Protein AF-0000000084648647 (afdb_homodimer)

Radius of gyration: 26.82 Å; Cα contacts (8 Å, |Δi|>4): 1061; chains: 2; bounding box: 49×75×54 Å

Secondary structure (DSSP, 8-state):
-HHHHHHHHHHHHHHHTTSS-HHHHHHHHHHIIIIIHHHHHHHHHHHS-HHHH--HHHHHHHHHHHHHHHHHHHHIIIIIS---HHHHHHHHHHHH-B-IIIIIHHHHHHHHTTHHHHHHHHHHHHIIIIIHHHHHHHHHHHTT----HHHHHHHHHHHHHT-HHHHHHHHHHHHHHTTPPPPHHHHHHHHHHHHHHHHHHHHHHHHHHTT----S-HHHHHHHHHIIIIIHHHHHHHHHHHH-TT-HHHHHHHHHHHTS-B-TTHHHHHHHTT-HHHHHHHHHHHHHHHHHHHHHHHHHHHHTT-S--/-HHHHHHHHHHHHHHHTTSS-HHHHHHHHHHIIIIIHHHHHHHHHHHS-HHHH--HHHHHHHHHHHHHHHHHHHHIIIIIS---HHHHHHHHHHHH-B-IIIIIHHHHHHHHTTHHHHHHHHHHHHIIIIIHHHHHHHHHHHTT----HHHHHHHHHHHHHT-HHHHHHHHHHHHHHTTPPPPHHHHHHHHHHHHHHHHHHHHHHHHHHTT----S-HHHHHHHHHIIIIIHHHHHHHHHHHH-TT-HHHHHHHHHHHTS-B-TTHHHHHHHTT-HHHHHHHHHHHHHHHHHHHHHHHHHHHHTT-S--

InterPro domains:
  IPR004776 Membrane transport PIN-like [PF03547] (1-296)

Structure (mmCIF, N/CA/C/O backbone):
data_AF-0000000084648647-model_v1
#
loop_
_entity.id
_entity.type
_entity.pdbx_description
1 polymer Permease
#
loop_
_atom_site.group_PDB
_atom_site.id
_atom_site.type_symbol
_atom_site.label_atom_id
_atom_site.label_alt_id
_atom_site.label_comp_id
_atom_site.label_asym_id
_atom_site.label_entity_id
_atom_site.label_seq_id
_atom_site.pdbx_PDB_ins_code
_atom_site.Cartn_x
_atom_site.Cartn_y
_atom_site.Cartn_z
_atom_site.occupancy
_atom_site.B_iso_or_equiv
_atom_site.auth_seq_id
_atom_site.auth_comp_id
_atom_site.auth_asym_id
_atom_site.auth_atom_id
_atom_site.pdbx_PDB_model_num
ATOM 1 N N . MET A 1 1 ? -9.188 3.611 17.922 1 76.38 1 MET A N 1
ATOM 2 C CA . MET A 1 1 ? -7.777 3.988 17.891 1 76.38 1 MET A CA 1
ATOM 3 C C . MET A 1 1 ? -6.887 2.754 17.797 1 76.38 1 MET A C 1
ATOM 5 O O . MET A 1 1 ? -5.789 2.812 17.234 1 76.38 1 MET A O 1
ATOM 9 N N . ALA A 1 2 ? -7.469 1.726 18.172 1 82.88 2 ALA A N 1
ATOM 10 C CA . ALA A 1 2 ? -6.699 0.488 18.266 1 82.88 2 ALA A CA 1
ATOM 11 C C . ALA A 1 2 ? -6.203 0.041 16.906 1 82.88 2 ALA A C 1
ATOM 13 O O . ALA A 1 2 ? -5.027 -0.303 16.734 1 82.88 2 ALA A O 1
ATOM 14 N N . PRO A 1 3 ? -7.023 0.302 15.914 1 87.81 3 PRO A N 1
ATOM 15 C CA . PRO A 1 3 ? -6.527 -0.123 14.602 1 87.81 3 PRO A CA 1
ATOM 16 C C . PRO A 1 3 ? -5.336 0.702 14.125 1 87.81 3 PRO A C 1
ATOM 18 O O . PRO A 1 3 ? -4.441 0.175 13.453 1 87.81 3 PRO A O 1
ATOM 21 N N . ILE A 1 4 ? -5.406 1.876 14.484 1 86.81 4 ILE A N 1
ATOM 22 C CA . ILE A 1 4 ? -4.336 2.787 14.086 1 86.81 4 ILE A CA 1
ATOM 23 C C . ILE A 1 4 ? -3.027 2.367 14.75 1 86.81 4 ILE A C 1
ATOM 25 O O . ILE A 1 4 ? -1.994 2.26 14.086 1 86.81 4 ILE A O 1
ATOM 29 N N . LEU A 1 5 ? -3.123 2.113 15.992 1 88.19 5 LEU A N 1
ATOM 30 C CA . LEU A 1 5 ? -1.949 1.688 16.75 1 88.19 5 LEU A CA 1
ATOM 31 C C . LEU A 1 5 ? -1.429 0.349 16.234 1 88.19 5 LEU A C 1
ATOM 33 O O . LEU A 1 5 ? -0.217 0.129 16.188 1 88.19 5 LEU A O 1
ATOM 37 N N . LEU A 1 6 ? -2.303 -0.476 15.914 1 92.5 6 LEU A N 1
ATOM 38 C CA . LEU A 1 6 ? -1.922 -1.8 15.43 1 92.5 6 LEU A CA 1
ATOM 39 C C . LEU A 1 6 ? -1.198 -1.703 14.094 1 92.5 6 LEU A C 1
ATOM 41 O O . LEU A 1 6 ? -0.171 -2.354 13.883 1 92.5 6 LEU A O 1
ATOM 45 N N . LEU A 1 7 ? -1.709 -0.884 13.203 1 93.31 7 LEU A N 1
ATOM 46 C CA . LEU A 1 7 ? -1.093 -0.738 11.891 1 93.31 7 LEU A CA 1
ATOM 47 C C . LEU A 1 7 ? 0.275 -0.072 12 1 93.31 7 LEU A C 1
ATOM 49 O O . LEU A 1 7 ? 1.236 -0.509 11.367 1 93.31 7 LEU A O 1
ATOM 53 N N . MET A 1 8 ? 0.307 0.985 12.766 1 91.44 8 MET A N 1
ATOM 54 C CA . MET A 1 8 ? 1.593 1.637 13 1 91.44 8 MET A CA 1
ATOM 55 C C . MET A 1 8 ? 2.57 0.685 13.68 1 91.44 8 MET A C 1
ATOM 57 O O . MET A 1 8 ? 3.762 0.686 13.367 1 91.44 8 MET A O 1
ATOM 61 N N . GLY A 1 9 ? 2.07 -0.059 14.617 1 93.75 9 GLY A N 1
ATOM 62 C CA . GLY A 1 9 ? 2.891 -1.05 15.297 1 93.75 9 GLY A CA 1
ATOM 63 C C . GLY A 1 9 ? 3.467 -2.092 14.359 1 93.75 9 GLY A C 1
ATOM 64 O O . GLY A 1 9 ? 4.609 -2.521 14.523 1 93.75 9 GLY A O 1
ATOM 65 N N . LEU A 1 10 ? 2.68 -2.535 13.406 1 95.44 10 LEU A N 1
ATOM 66 C CA . LEU A 1 10 ? 3.164 -3.492 12.422 1 95.44 10 LEU A CA 1
ATOM 67 C C . LEU A 1 10 ? 4.336 -2.918 11.633 1 95.44 10 LEU A C 1
ATOM 69 O O . LEU A 1 10 ? 5.336 -3.604 11.406 1 95.44 10 LEU A O 1
ATOM 73 N N . GLY A 1 11 ? 4.141 -1.658 11.203 1 94.94 11 GLY A N 1
ATOM 74 C CA . GLY A 1 11 ? 5.242 -1.004 10.516 1 94.94 11 GLY A CA 1
ATOM 75 C C . GLY A 1 11 ? 6.492 -0.89 11.367 1 94.94 11 GLY A C 1
ATOM 76 O O . GLY A 1 11 ? 7.598 -1.182 10.898 1 94.94 11 GLY A O 1
ATOM 77 N N . TYR A 1 12 ? 6.293 -0.526 12.602 1 93.62 12 TYR A N 1
ATOM 78 C CA . TYR A 1 12 ? 7.402 -0.389 13.539 1 93.62 12 TYR A CA 1
ATOM 79 C C . TYR A 1 12 ? 8.109 -1.725 13.75 1 93.62 12 TYR A C 1
ATOM 81 O O . TYR A 1 12 ? 9.336 -1.8 13.703 1 93.62 12 TYR A O 1
ATOM 89 N N . THR A 1 13 ? 7.387 -2.754 13.977 1 95.31 13 THR A N 1
ATOM 90 C CA . THR A 1 13 ? 7.93 -4.082 14.234 1 95.31 13 THR A CA 1
ATOM 91 C C . THR A 1 13 ? 8.664 -4.617 13.008 1 95.31 13 THR A C 1
ATOM 93 O O . THR A 1 13 ? 9.711 -5.254 13.133 1 95.31 13 THR A O 1
ATOM 96 N N . ALA A 1 14 ? 8.102 -4.375 11.867 1 95.44 14 ALA A N 1
ATOM 97 C CA . ALA A 1 14 ? 8.75 -4.82 10.633 1 95.44 14 ALA A CA 1
ATOM 98 C C . ALA A 1 14 ? 10.133 -4.203 10.484 1 95.44 14 ALA A C 1
ATOM 100 O O . ALA A 1 14 ? 11.078 -4.867 10.047 1 95.44 14 ALA A O 1
ATOM 101 N N . ALA A 1 15 ? 10.188 -2.951 10.805 1 94.06 15 ALA A N 1
ATOM 102 C CA . ALA A 1 15 ? 11.484 -2.275 10.766 1 94.06 15 ALA A CA 1
ATOM 103 C C . ALA A 1 15 ? 12.398 -2.783 11.875 1 94.06 15 ALA A C 1
ATOM 105 O O . ALA A 1 15 ? 13.586 -3.025 11.648 1 94.06 15 ALA A O 1
ATOM 106 N N . HIS A 1 16 ? 11.875 -2.994 13.023 1 93.38 16 HIS A N 1
ATOM 107 C CA . HIS A 1 16 ? 12.625 -3.395 14.211 1 93.38 16 HIS A CA 1
ATOM 108 C C . HIS A 1 16 ? 13.266 -4.766 14.023 1 93.38 16 HIS A C 1
ATOM 110 O O . HIS A 1 16 ? 14.422 -4.973 14.398 1 93.38 16 HIS A O 1
ATOM 116 N N . VAL A 1 17 ? 12.594 -5.664 13.438 1 94.19 17 VAL A N 1
ATOM 117 C CA . VAL A 1 17 ? 13.102 -7.02 13.273 1 94.19 17 VAL A CA 1
ATOM 118 C C . VAL A 1 17 ? 13.836 -7.145 11.938 1 94.19 17 VAL A C 1
ATOM 120 O O . VAL A 1 17 ? 14.164 -8.25 11.5 1 94.19 17 VAL A O 1
ATOM 123 N N . ARG A 1 18 ? 13.93 -6.09 11.18 1 92.69 18 ARG A N 1
ATOM 124 C CA . ARG A 1 18 ? 14.711 -5.969 9.953 1 92.69 18 ARG A CA 1
ATOM 125 C C . ARG A 1 18 ? 14.086 -6.793 8.828 1 92.69 18 ARG A C 1
ATOM 127 O O . ARG A 1 18 ? 14.805 -7.34 7.988 1 92.69 18 ARG A O 1
ATOM 134 N N . LEU A 1 19 ? 12.867 -6.902 8.984 1 92.88 19 LEU A N 1
ATOM 135 C CA . LEU A 1 19 ? 12.133 -7.504 7.879 1 92.88 19 LEU A CA 1
ATOM 136 C C . LEU A 1 19 ? 12.078 -6.566 6.68 1 92.88 19 LEU A C 1
ATOM 138 O O . LEU A 1 19 ? 12.125 -7.016 5.531 1 92.88 19 LEU A O 1
ATOM 142 N N . ILE A 1 20 ? 11.898 -5.328 6.949 1 93.75 20 ILE A N 1
ATOM 143 C CA . ILE A 1 20 ? 11.891 -4.262 5.949 1 93.75 20 ILE A CA 1
ATOM 144 C C . ILE A 1 20 ? 12.922 -3.203 6.316 1 93.75 20 ILE A C 1
ATOM 146 O O . ILE A 1 20 ? 12.898 -2.656 7.422 1 93.75 20 ILE A O 1
ATOM 150 N N . SER A 1 21 ? 13.789 -2.926 5.375 1 94.19 21 SER A N 1
ATOM 151 C CA . SER A 1 21 ? 14.844 -1.95 5.613 1 94.19 21 SER A CA 1
ATOM 152 C C . SER A 1 21 ? 14.312 -0.523 5.523 1 94.19 21 SER A C 1
ATOM 154 O O . SER A 1 21 ? 13.18 -0.303 5.086 1 94.19 21 SER A O 1
ATOM 156 N N . ARG A 1 22 ? 15.188 0.402 5.949 1 91.56 22 ARG A N 1
ATOM 157 C CA . ARG A 1 22 ? 14.82 1.813 5.895 1 91.56 22 ARG A CA 1
ATOM 158 C C . ARG A 1 22 ? 14.555 2.256 4.461 1 91.56 22 ARG A C 1
ATOM 160 O O . ARG A 1 22 ? 13.586 2.971 4.191 1 91.56 22 ARG A O 1
ATOM 167 N N . GLU A 1 23 ? 15.391 1.833 3.615 1 92.75 23 GLU A N 1
ATOM 168 C CA . GLU A 1 23 ? 15.211 2.172 2.207 1 92.75 23 GLU A CA 1
ATOM 169 C C . GLU A 1 23 ? 13.938 1.557 1.646 1 92.75 23 GLU A C 1
ATOM 171 O O . GLU A 1 23 ? 13.219 2.193 0.869 1 92.75 23 GLU A O 1
ATOM 176 N N . GLN A 1 24 ? 13.711 0.377 2.021 1 93.75 24 GLN A N 1
ATOM 177 C CA . GLN A 1 24 ? 12.492 -0.303 1.595 1 93.75 24 GLN A CA 1
ATOM 178 C C . GLN A 1 24 ? 11.25 0.417 2.111 1 93.75 24 GLN A C 1
ATOM 180 O O . GLN A 1 24 ? 10.25 0.544 1.394 1 93.75 24 GLN A O 1
ATOM 185 N N . LEU A 1 25 ? 11.32 0.847 3.326 1 93.75 25 LEU A N 1
ATOM 186 C CA . LEU A 1 25 ? 10.211 1.605 3.898 1 93.75 25 LEU A CA 1
ATOM 187 C C . LEU A 1 25 ? 9.984 2.898 3.123 1 93.75 25 LEU A C 1
ATOM 189 O O . LEU A 1 25 ? 8.844 3.342 2.973 1 93.75 25 LEU A O 1
ATOM 193 N N . GLN A 1 26 ? 11.023 3.508 2.635 1 92.75 26 GLN A N 1
ATOM 194 C CA . GLN A 1 26 ? 10.898 4.707 1.812 1 92.75 26 GLN A CA 1
ATOM 195 C C . GLN A 1 26 ? 10.109 4.422 0.537 1 92.75 26 GLN A C 1
ATOM 197 O O . GLN A 1 26 ? 9.406 5.297 0.032 1 92.75 26 GLN A O 1
ATOM 202 N N . GLY A 1 27 ? 10.25 3.229 0.078 1 94.38 27 GLY A N 1
ATOM 203 C CA . GLY A 1 27 ? 9.477 2.838 -1.092 1 94.38 27 GLY A CA 1
ATOM 204 C C . GLY A 1 27 ? 7.98 2.852 -0.851 1 94.38 27 GLY A C 1
ATOM 205 O O . GLY A 1 27 ? 7.211 3.291 -1.708 1 94.38 27 GLY A O 1
ATOM 206 N N . ILE A 1 28 ? 7.582 2.365 0.287 1 94.69 28 ILE A N 1
ATOM 207 C CA . ILE A 1 28 ? 6.176 2.389 0.666 1 94.69 28 ILE A CA 1
ATOM 208 C C . ILE A 1 28 ? 5.691 3.834 0.769 1 94.69 28 ILE A C 1
ATOM 210 O O . ILE A 1 28 ? 4.602 4.168 0.294 1 94.69 28 ILE A O 1
ATOM 214 N N . GLY A 1 29 ? 6.512 4.66 1.312 1 93.38 29 GLY A N 1
ATOM 215 C CA . GLY A 1 29 ? 6.191 6.074 1.393 1 93.38 29 GLY A CA 1
ATOM 216 C C . GLY A 1 29 ? 6.043 6.73 0.033 1 93.38 29 GLY A C 1
ATOM 217 O O . GLY A 1 29 ? 5.152 7.555 -0.169 1 93.38 29 GLY A O 1
ATOM 218 N N . GLN A 1 30 ? 6.895 6.359 -0.872 1 93.62 30 GLN A N 1
ATOM 219 C CA . GLN A 1 30 ? 6.828 6.918 -2.217 1 93.62 30 GLN A CA 1
ATOM 220 C C . GLN A 1 30 ? 5.539 6.504 -2.924 1 93.62 30 GLN A C 1
ATOM 222 O O . GLN A 1 30 ? 4.926 7.312 -3.623 1 93.62 30 GLN A O 1
ATOM 227 N N . LEU A 1 31 ? 5.195 5.301 -2.752 1 95.19 31 LEU A N 1
ATOM 228 C CA . LEU A 1 31 ? 3.926 4.836 -3.299 1 95.19 31 LEU A CA 1
ATOM 229 C C . LEU A 1 31 ? 2.768 5.672 -2.768 1 95.19 31 LEU A C 1
ATOM 231 O O . LEU A 1 31 ? 1.888 6.078 -3.529 1 95.19 31 LEU A O 1
ATOM 235 N N . VAL A 1 32 ? 2.775 5.871 -1.47 1 94.25 32 VAL A N 1
ATOM 236 C CA . VAL A 1 32 ? 1.702 6.625 -0.826 1 94.25 32 VAL A CA 1
ATOM 237 C C . VAL A 1 32 ? 1.709 8.07 -1.324 1 94.25 32 VAL A C 1
ATOM 239 O O . VAL A 1 32 ? 0.679 8.586 -1.763 1 94.25 32 VAL A O 1
ATOM 242 N N . MET A 1 33 ? 2.857 8.664 -1.399 1 92 33 MET A N 1
ATOM 243 C CA . MET A 1 33 ? 3.002 10.094 -1.666 1 92 33 MET A CA 1
ATOM 244 C C . MET A 1 33 ? 2.705 10.406 -3.129 1 92 33 MET A C 1
ATOM 246 O O . MET A 1 33 ? 2.064 11.414 -3.434 1 92 33 MET A O 1
ATOM 250 N N . TYR A 1 34 ? 3.084 9.539 -4.008 1 94.12 34 TYR A N 1
ATOM 251 C CA . TYR A 1 34 ? 3.057 9.906 -5.418 1 94.12 34 TYR A CA 1
ATOM 252 C C . TYR A 1 34 ? 1.877 9.258 -6.129 1 94.12 34 TYR A C 1
ATOM 254 O O . TYR A 1 34 ? 1.491 9.68 -7.223 1 94.12 34 TYR A O 1
ATOM 262 N N . PHE A 1 35 ? 1.272 8.305 -5.496 1 95.75 35 PHE A N 1
ATOM 263 C CA . PHE A 1 35 ? 0.238 7.598 -6.242 1 95.75 35 PHE A CA 1
ATOM 264 C C . PHE A 1 35 ? -1.028 7.449 -5.41 1 95.75 35 PHE A C 1
ATOM 266 O O . PHE A 1 35 ? -2.104 7.891 -5.82 1 95.75 35 PHE A O 1
ATOM 273 N N . ALA A 1 36 ? -0.958 6.902 -4.191 1 95.62 36 ALA A N 1
ATOM 274 C CA . ALA A 1 36 ? -2.143 6.598 -3.393 1 95.62 36 ALA A CA 1
ATOM 275 C C . ALA A 1 36 ? -2.846 7.875 -2.945 1 95.62 36 ALA A C 1
ATOM 277 O O . ALA A 1 36 ? -4.051 8.031 -3.145 1 95.62 36 ALA A O 1
ATOM 278 N N . LEU A 1 37 ? -2.107 8.781 -2.416 1 92.5 37 LEU A N 1
ATOM 279 C CA . LEU A 1 37 ? -2.691 10.016 -1.894 1 92.5 37 LEU A CA 1
ATOM 280 C C . LEU A 1 37 ? -3.24 10.883 -3.025 1 92.5 37 LEU A C 1
ATOM 282 O O . LEU A 1 37 ? -4.352 11.398 -2.932 1 92.5 37 LEU A O 1
ATOM 286 N N . PRO A 1 38 ? -2.467 11.062 -4.094 1 93 38 PRO A N 1
ATOM 287 C CA . PRO A 1 38 ? -3.029 11.805 -5.23 1 93 38 PRO A CA 1
ATOM 288 C C . PRO A 1 38 ? -4.332 11.195 -5.742 1 93 38 PRO A C 1
ATOM 290 O O . PRO A 1 38 ? -5.285 11.922 -6.039 1 93 38 PRO A O 1
ATOM 293 N N . ALA A 1 39 ? -4.371 9.883 -5.832 1 95.38 39 ALA A N 1
ATOM 294 C CA . ALA A 1 39 ? -5.602 9.211 -6.246 1 95.38 39 ALA A CA 1
ATOM 295 C C . ALA A 1 39 ? -6.742 9.5 -5.277 1 95.38 39 ALA A C 1
ATOM 297 O O . ALA A 1 39 ? -7.879 9.727 -5.695 1 95.38 39 ALA A O 1
ATOM 298 N N . LEU A 1 40 ? -6.422 9.469 -4.055 1 92.5 40 LEU A N 1
ATOM 299 C CA . LEU A 1 40 ? -7.406 9.742 -3.014 1 92.5 40 LEU A CA 1
ATOM 300 C C . LEU A 1 40 ? -7.977 11.156 -3.158 1 92.5 40 LEU A C 1
ATOM 302 O O . LEU A 1 40 ? -9.188 11.352 -3.068 1 92.5 40 LEU A O 1
ATOM 306 N N . ILE A 1 41 ? -7.113 12.109 -3.381 1 89.81 41 ILE A N 1
ATOM 307 C CA . ILE A 1 41 ? -7.52 13.508 -3.512 1 89.81 41 ILE A CA 1
ATOM 308 C C . ILE A 1 41 ? -8.375 13.68 -4.766 1 89.81 41 ILE A C 1
ATOM 310 O O . ILE A 1 41 ? -9.438 14.312 -4.719 1 89.81 41 ILE A O 1
ATOM 314 N N . ILE A 1 42 ? -7.938 13.125 -5.859 1 92.69 42 ILE A N 1
ATOM 315 C CA . ILE A 1 42 ? -8.688 13.211 -7.105 1 92.69 42 ILE A CA 1
ATOM 316 C C . ILE A 1 42 ? -10.07 12.57 -6.926 1 92.69 42 ILE A C 1
ATOM 318 O O . ILE A 1 42 ? -11.078 13.133 -7.348 1 92.69 42 ILE A O 1
ATOM 322 N N . ARG A 1 43 ? -10.109 11.461 -6.297 1 91.94 43 ARG A N 1
ATOM 323 C CA . ARG A 1 43 ? -11.383 10.805 -6.039 1 91.94 43 ARG A CA 1
ATOM 324 C C . ARG A 1 43 ? -12.297 11.688 -5.203 1 91.94 43 ARG A C 1
ATOM 326 O O . ARG A 1 43 ? -13.484 11.836 -5.516 1 91.94 43 ARG A O 1
ATOM 333 N N . ALA A 1 44 ? -11.781 12.25 -4.18 1 86.12 44 ALA A N 1
ATOM 334 C CA . ALA A 1 44 ? -12.562 13.078 -3.264 1 86.12 44 ALA A CA 1
ATOM 335 C C . ALA A 1 44 ? -13.172 14.281 -3.986 1 86.12 44 ALA A C 1
ATOM 337 O O . ALA A 1 44 ? -14.297 14.68 -3.705 1 86.12 44 ALA A O 1
ATOM 338 N N . LEU A 1 45 ? -12.453 14.789 -4.93 1 87.19 45 LEU A N 1
ATOM 339 C CA . LEU A 1 45 ? -12.867 16.016 -5.609 1 87.19 45 LEU A CA 1
ATOM 340 C C . LEU A 1 45 ? -13.781 15.703 -6.785 1 87.19 45 LEU A C 1
ATOM 342 O O . LEU A 1 45 ? -14.531 16.578 -7.242 1 87.19 45 LEU A O 1
ATOM 346 N N . THR A 1 46 ? -13.695 14.5 -7.262 1 87.81 46 THR A N 1
ATOM 347 C CA . THR A 1 46 ? -14.492 14.172 -8.438 1 87.81 46 THR A CA 1
ATOM 348 C C . THR A 1 46 ? -15.789 13.461 -8.031 1 87.81 46 THR A C 1
ATOM 350 O O . THR A 1 46 ? -16.75 13.43 -8.797 1 87.81 46 THR A O 1
ATOM 353 N N . GLU A 1 47 ? -15.836 12.898 -6.914 1 84.31 47 GLU A N 1
ATOM 354 C CA . GLU A 1 47 ? -17.031 12.172 -6.48 1 84.31 47 GLU A CA 1
ATOM 355 C C . GLU A 1 47 ? -18.031 13.117 -5.82 1 84.31 47 GLU A C 1
ATOM 357 O O . GLU A 1 47 ? -19.203 12.766 -5.648 1 84.31 47 GLU A O 1
ATOM 362 N N . ASN A 1 48 ? -17.609 14.258 -5.426 1 77.38 48 ASN A N 1
ATOM 363 C CA . ASN A 1 48 ? -18.484 15.242 -4.789 1 77.38 48 ASN A CA 1
ATOM 364 C C . ASN A 1 48 ? -18.453 16.578 -5.535 1 77.38 48 ASN A C 1
ATOM 366 O O . ASN A 1 48 ? -17.469 16.906 -6.18 1 77.38 48 ASN A O 1
ATOM 370 N N . PRO A 1 49 ? -19.609 17.234 -5.473 1 75.44 49 PRO A N 1
ATOM 371 C CA . PRO A 1 49 ? -19.594 18.578 -6.039 1 75.44 49 PRO A CA 1
ATOM 372 C C . PRO A 1 49 ? -18.547 19.469 -5.395 1 75.44 49 PRO A C 1
ATOM 374 O O . PRO A 1 49 ? -18.297 19.375 -4.188 1 75.44 49 PRO A O 1
ATOM 377 N N . LEU A 1 50 ? -17.906 20.25 -6.262 1 77.12 50 LEU A N 1
ATOM 378 C CA . LEU A 1 50 ? -16.797 21.078 -5.828 1 77.12 50 LEU A CA 1
ATOM 379 C C . LEU A 1 50 ? -17.219 21.984 -4.672 1 77.12 50 LEU A C 1
ATOM 381 O O . LEU A 1 50 ? -16.438 22.203 -3.742 1 77.12 50 LEU A O 1
ATOM 385 N N . GLY A 1 51 ? -18.375 22.562 -4.703 1 73.81 51 GLY A N 1
ATOM 386 C CA . GLY A 1 51 ? -18.859 23.422 -3.633 1 73.81 51 GLY A CA 1
ATOM 387 C C . GLY A 1 51 ? -18.969 22.719 -2.299 1 73.81 51 GLY A C 1
ATOM 388 O O . GLY A 1 51 ? -18.844 23.328 -1.242 1 73.81 51 GLY A O 1
ATOM 389 N N . GLU A 1 52 ? -19.078 21.438 -2.42 1 74.88 52 GLU A N 1
ATOM 390 C CA . GLU A 1 52 ? -19.172 20.625 -1.21 1 74.88 52 GLU A CA 1
ATOM 391 C C . GLU A 1 52 ? -17.797 20.141 -0.758 1 74.88 52 GLU A C 1
ATOM 393 O O . GLU A 1 52 ? -17.625 19.75 0.399 1 74.88 52 GLU A O 1
ATOM 398 N N . THR A 1 53 ? -16.938 20.328 -1.669 1 78.94 53 THR A N 1
ATOM 399 C CA . THR A 1 53 ? -15.625 19.781 -1.354 1 78.94 53 THR A CA 1
ATOM 400 C C . THR A 1 53 ? -14.672 20.891 -0.914 1 78.94 53 THR A C 1
ATOM 402 O O . THR A 1 53 ? -13.867 20.703 -0.002 1 78.94 53 THR A O 1
ATOM 405 N N . ILE A 1 54 ? -14.828 22.047 -1.472 1 87.06 54 ILE A N 1
ATOM 406 C CA . ILE A 1 54 ? -14.023 23.203 -1.064 1 87.06 54 ILE A C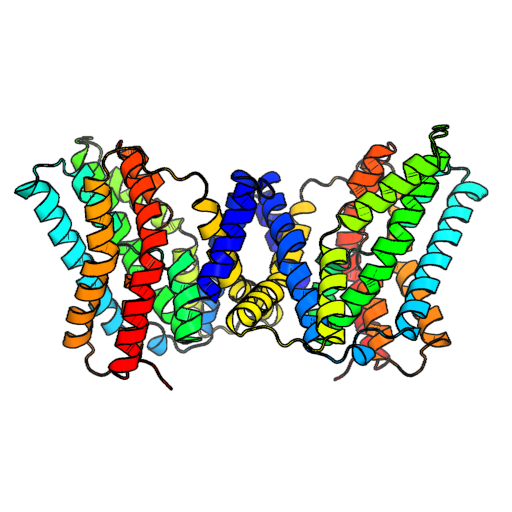A 1
ATOM 407 C C . ILE A 1 54 ? -14.914 24.266 -0.429 1 87.06 54 ILE A C 1
ATOM 409 O O . ILE A 1 54 ? -15.688 24.922 -1.123 1 87.06 54 ILE A O 1
ATOM 413 N N . ASP A 1 55 ? -14.867 24.406 0.854 1 92 55 ASP A N 1
ATOM 414 C CA . ASP A 1 55 ? -15.625 25.375 1.634 1 92 55 ASP A CA 1
ATOM 415 C C . ASP A 1 55 ? -14.734 26.547 2.059 1 92 55 ASP A C 1
ATOM 417 O O . ASP A 1 55 ? -13.852 26.391 2.898 1 92 55 ASP A O 1
ATOM 421 N N . PRO A 1 56 ? -14.992 27.719 1.498 1 92.56 56 PRO A N 1
ATOM 422 C CA . PRO A 1 56 ? -14.156 28.875 1.825 1 92.56 56 PRO A CA 1
ATOM 423 C C . PRO A 1 56 ? -14.125 29.172 3.322 1 92.56 56 PRO A C 1
ATOM 425 O O . PRO A 1 56 ? -13.117 29.672 3.834 1 92.56 56 PRO A O 1
ATOM 428 N N . TYR A 1 57 ? -15.18 28.859 3.982 1 94.69 57 TYR A N 1
ATOM 429 C CA . TYR A 1 57 ? -15.211 29.109 5.418 1 94.69 57 TYR A CA 1
ATOM 430 C C . TYR A 1 57 ? -14.32 28.125 6.16 1 94.69 57 TYR A C 1
ATOM 432 O O . TYR A 1 57 ? -13.695 28.469 7.164 1 94.69 57 TYR A O 1
ATOM 440 N N . TYR A 1 58 ? -14.289 26.953 5.688 1 95.94 58 TYR A N 1
ATOM 441 C CA . TYR A 1 58 ? -13.375 25.969 6.266 1 95.94 58 TYR A CA 1
ATOM 442 C C . TYR A 1 58 ? -11.93 26.406 6.082 1 95.94 58 TYR A C 1
ATOM 444 O O . TYR A 1 58 ? -11.141 26.375 7.027 1 95.94 58 TYR A O 1
ATOM 452 N N . LEU A 1 59 ? -11.672 26.797 4.875 1 95.44 59 LEU A N 1
ATOM 453 C CA . LEU A 1 59 ? -10.312 27.234 4.555 1 95.44 59 LEU A CA 1
ATOM 454 C C . LEU A 1 59 ? -9.914 28.438 5.41 1 95.44 59 LEU A C 1
ATOM 456 O O . LEU A 1 59 ? -8.789 28.5 5.906 1 95.44 59 LEU A O 1
ATOM 460 N N . LEU A 1 60 ? -10.805 29.281 5.555 1 96.19 60 LEU A N 1
ATOM 461 C CA . LEU A 1 60 ? -10.547 30.469 6.355 1 96.19 60 LEU A CA 1
ATOM 462 C C . LEU A 1 60 ? -10.312 30.094 7.816 1 96.19 60 LEU A C 1
ATOM 464 O O . LEU A 1 60 ? -9.367 30.594 8.438 1 96.19 60 LEU A O 1
ATOM 468 N N . ALA A 1 61 ? -11.156 29.266 8.32 1 97.25 61 ALA A N 1
ATOM 469 C CA . ALA A 1 61 ? -11.047 28.875 9.727 1 97.25 61 ALA A CA 1
ATOM 470 C C . ALA A 1 61 ? -9.75 28.125 9.984 1 97.25 61 ALA A C 1
ATOM 472 O O . ALA A 1 61 ? -9.008 28.453 10.914 1 97.25 61 ALA A O 1
ATOM 473 N N . TYR A 1 62 ? -9.5 27.172 9.195 1 97 62 TYR A N 1
ATOM 474 C CA . TYR A 1 62 ? -8.297 26.359 9.359 1 97 62 TYR A CA 1
ATOM 475 C C . TYR A 1 62 ? -7.039 27.188 9.133 1 97 62 TYR A C 1
ATOM 477 O O . TYR A 1 62 ? -6.066 27.078 9.883 1 97 62 TYR A O 1
ATOM 485 N N . GLY A 1 63 ? -7.086 27.984 8.109 1 96.94 63 GLY A N 1
ATOM 486 C CA . GLY A 1 63 ? -5.965 28.859 7.805 1 96.94 63 GLY A CA 1
ATOM 487 C C . GLY A 1 63 ? -5.672 29.859 8.906 1 96.94 63 GLY A C 1
ATOM 488 O O . GLY A 1 63 ? -4.516 30.047 9.289 1 96.94 63 GLY A O 1
ATOM 489 N N . LEU A 1 64 ? -6.672 30.438 9.344 1 96.75 64 LEU A N 1
ATOM 490 C CA . LEU A 1 64 ? -6.516 31.438 10.398 1 96.75 64 LEU A CA 1
ATOM 491 C C . LEU A 1 64 ? -5.938 30.812 11.664 1 96.75 64 LEU A C 1
ATOM 493 O O . LEU A 1 64 ? -5.043 31.375 12.289 1 96.75 64 LEU A O 1
ATOM 497 N N . ALA A 1 65 ? -6.465 29.656 12.047 1 97.19 65 ALA A N 1
ATOM 498 C CA . ALA A 1 65 ? -5.953 28.969 13.219 1 97.19 65 ALA A CA 1
ATOM 499 C C . ALA A 1 65 ? -4.465 28.656 13.07 1 97.19 65 ALA A C 1
ATOM 501 O O . ALA A 1 65 ? -3.676 28.922 13.984 1 97.19 65 ALA A O 1
ATOM 502 N N . SER A 1 66 ? -4.098 28.172 11.969 1 96.12 66 SER A N 1
ATOM 503 C CA . SER A 1 66 ? -2.723 27.75 11.727 1 96.12 66 SER A CA 1
ATOM 504 C C . SER A 1 66 ? -1.782 28.938 11.648 1 96.12 66 SER A C 1
ATOM 506 O O . SER A 1 66 ? -0.676 28.906 12.188 1 96.12 66 SER A O 1
ATOM 508 N N . ILE A 1 67 ? -2.223 29.984 10.992 1 95.88 67 ILE A N 1
ATOM 509 C CA . ILE A 1 67 ? -1.388 31.172 10.812 1 95.88 67 ILE A CA 1
ATOM 510 C C . ILE A 1 67 ? -1.225 31.891 12.148 1 95.88 67 ILE A C 1
ATOM 512 O O . ILE A 1 67 ? -0.138 32.375 12.469 1 95.88 67 ILE A O 1
ATOM 516 N N . VAL A 1 68 ? -2.279 32.031 12.82 1 96.62 68 VAL A N 1
ATOM 517 C CA . VAL A 1 68 ? -2.219 32.719 14.109 1 96.62 68 VAL A CA 1
ATOM 518 C C . VAL A 1 68 ? -1.284 31.969 15.047 1 96.62 68 VAL A C 1
ATOM 520 O O . VAL A 1 68 ? -0.422 32.562 15.695 1 96.62 68 VAL A O 1
ATOM 523 N N . LEU A 1 69 ? -1.448 30.703 15.086 1 97.12 69 LEU A N 1
ATOM 524 C CA . LEU A 1 69 ? -0.583 29.891 15.938 1 97.12 69 LEU A CA 1
ATOM 525 C C . LEU A 1 69 ? 0.866 29.969 15.469 1 97.12 69 LEU A C 1
ATOM 527 O O . LEU A 1 69 ? 1.78 30.109 16.281 1 97.12 69 LEU A O 1
ATOM 531 N N . PHE A 1 70 ? 1.042 29.828 14.195 1 97.56 70 PHE A N 1
ATOM 532 C CA . PHE A 1 70 ? 2.363 29.938 13.594 1 97.56 70 PHE A CA 1
ATOM 533 C C . PHE A 1 70 ? 3.045 31.234 14.008 1 97.56 70 PHE A C 1
ATOM 535 O O . PHE A 1 70 ? 4.191 31.219 14.461 1 97.56 70 PHE A O 1
ATOM 542 N N . THR A 1 71 ? 2.346 32.344 13.914 1 97.12 71 THR A N 1
ATOM 543 C CA . THR A 1 71 ? 2.887 33.656 14.211 1 97.12 71 THR A CA 1
ATOM 544 C C . THR A 1 71 ? 3.146 33.812 15.703 1 97.12 71 THR A C 1
ATOM 546 O O . THR A 1 71 ? 4.156 34.406 16.109 1 97.12 71 THR A O 1
ATOM 549 N N . LEU A 1 72 ? 2.256 33.312 16.5 1 97 72 LEU A N 1
ATOM 550 C CA . LEU A 1 72 ? 2.414 33.406 17.953 1 97 72 LEU A CA 1
ATOM 551 C C . LEU A 1 72 ? 3.635 32.625 18.406 1 97 72 LEU A C 1
ATOM 553 O O . LEU A 1 72 ? 4.391 33.094 19.266 1 97 72 LEU A O 1
ATOM 557 N N . VAL A 1 73 ? 3.809 31.438 17.875 1 96.69 73 VAL A N 1
ATOM 558 C CA . VAL A 1 73 ? 4.941 30.594 18.25 1 96.69 73 VAL A CA 1
ATOM 559 C C . VAL A 1 73 ? 6.242 31.25 17.766 1 96.69 73 VAL A C 1
ATOM 561 O O . VAL A 1 73 ? 7.238 31.266 18.484 1 96.69 73 VAL A O 1
ATOM 564 N N . LEU A 1 74 ? 6.223 31.75 16.594 1 96.31 74 LEU A N 1
ATOM 565 C CA . LEU A 1 74 ? 7.387 32.438 16.047 1 96.31 74 LEU A CA 1
ATOM 566 C C . LEU A 1 74 ? 7.766 33.625 16.938 1 96.31 74 LEU A C 1
ATOM 568 O O . LEU A 1 74 ? 8.938 33.812 17.266 1 96.31 74 LEU A O 1
ATOM 572 N N . TYR A 1 75 ? 6.766 34.406 17.219 1 96.12 75 TYR A N 1
ATOM 573 C CA . TYR A 1 75 ? 6.984 35.562 18.062 1 96.12 75 TYR A CA 1
ATOM 574 C C . TYR A 1 75 ? 7.527 35.188 19.422 1 96.12 75 TYR A C 1
ATOM 576 O O . TYR A 1 75 ? 8.5 35.75 19.906 1 96.12 75 TYR A O 1
ATOM 584 N N . TRP A 1 76 ? 6.926 34.188 20.031 1 95.31 76 TRP A N 1
ATOM 585 C CA . TRP A 1 76 ? 7.328 33.75 21.359 1 95.31 76 TRP A CA 1
ATOM 586 C C . TRP A 1 76 ? 8.742 33.188 21.344 1 95.31 76 TRP A C 1
ATOM 588 O O . TRP A 1 76 ? 9.547 33.5 22.234 1 95.31 76 TRP A O 1
ATOM 598 N N . THR A 1 77 ? 9.086 32.375 20.391 1 94.06 77 THR A N 1
ATOM 599 C CA . THR A 1 77 ? 10.391 31.719 20.312 1 94.06 77 THR A CA 1
ATOM 600 C C . THR A 1 77 ? 11.492 32.75 20.062 1 94.06 77 THR A C 1
ATOM 602 O O . THR A 1 77 ? 12.57 32.656 20.656 1 94.06 77 THR A O 1
ATOM 605 N N . CYS A 1 78 ? 11.227 33.719 19.25 1 93.88 78 CYS A N 1
ATOM 606 C CA . CYS A 1 78 ? 12.25 34.688 18.859 1 93.88 78 CYS A CA 1
ATOM 607 C C . CYS A 1 78 ? 12.359 35.812 19.891 1 93.88 78 CYS A C 1
ATOM 609 O O . CYS A 1 78 ? 13.461 36.219 20.266 1 93.88 78 CYS A O 1
ATOM 611 N N . ARG A 1 79 ? 11.273 36.281 20.328 1 93.38 79 ARG A N 1
ATOM 612 C CA . ARG A 1 79 ? 11.289 37.469 21.172 1 93.38 79 ARG A CA 1
ATOM 613 C C . ARG A 1 79 ? 11.398 37.125 22.641 1 93.38 79 ARG A C 1
ATOM 615 O O . ARG A 1 79 ? 12.07 37.812 23.406 1 93.38 79 ARG A O 1
ATOM 622 N N . VAL A 1 80 ? 10.766 36.156 23.031 1 90.69 80 VAL A N 1
ATOM 623 C CA . VAL A 1 80 ? 10.742 35.812 24.453 1 90.69 80 VAL A CA 1
ATOM 624 C C . VAL A 1 80 ? 11.891 34.875 24.781 1 90.69 80 VAL A C 1
ATOM 626 O O . VAL A 1 80 ? 12.617 35.062 25.75 1 90.69 80 VAL A O 1
ATOM 629 N N . SER A 1 81 ? 12.086 33.875 23.953 1 90.56 81 SER A N 1
ATOM 630 C CA . SER A 1 81 ? 13.125 32.875 24.234 1 90.56 81 SER A CA 1
ATOM 631 C C . SER A 1 81 ? 14.461 33.281 23.625 1 90.56 81 SER A C 1
ATOM 633 O O . SER A 1 81 ? 15.492 32.688 23.891 1 90.56 81 SER A O 1
ATOM 635 N N . GLY A 1 82 ? 14.492 34.25 22.703 1 91.31 82 GLY A N 1
ATOM 636 C CA . GLY A 1 82 ? 15.719 34.812 22.156 1 91.31 82 GLY A CA 1
ATOM 637 C C . GLY A 1 82 ? 16.391 33.875 21.156 1 91.31 82 GLY A C 1
ATOM 638 O O . GLY A 1 82 ? 17.625 33.906 21.016 1 91.31 82 GLY A O 1
ATOM 639 N N . ARG A 1 83 ? 15.68 33.094 20.578 1 92.19 83 ARG A N 1
ATOM 640 C CA . ARG A 1 83 ? 16.25 32.156 19.625 1 92.19 83 ARG A CA 1
ATOM 641 C C . ARG A 1 83 ? 16.328 32.781 18.219 1 92.19 83 ARG A C 1
ATOM 643 O O . ARG A 1 83 ? 15.602 33.719 17.922 1 92.19 83 ARG A O 1
ATOM 650 N N . PRO A 1 84 ? 17.234 32.25 17.453 1 93.31 84 PRO A N 1
ATOM 651 C CA . PRO A 1 84 ? 17.328 32.75 16.078 1 93.31 84 PRO A CA 1
ATOM 652 C C . PRO A 1 84 ? 16.047 32.531 15.281 1 93.31 84 PRO A C 1
ATOM 654 O O . PRO A 1 84 ? 15.273 31.625 15.594 1 93.31 84 PRO A O 1
ATOM 657 N N . LEU A 1 85 ? 15.859 33.312 14.289 1 93.94 85 LEU A N 1
ATOM 658 C CA . LEU A 1 85 ? 14.664 33.312 13.453 1 93.94 85 LEU A CA 1
ATOM 659 C C . LEU A 1 85 ? 14.477 31.953 12.789 1 93.94 85 LEU A C 1
ATOM 661 O O . LEU A 1 85 ? 13.352 31.469 12.664 1 93.94 85 LEU A O 1
ATOM 665 N N . SER A 1 86 ? 15.594 31.328 12.398 1 93 86 SER A N 1
ATOM 666 C CA . SER A 1 86 ? 15.523 30.016 11.766 1 93 86 SER A CA 1
ATOM 667 C C . SER A 1 86 ? 14.992 28.953 12.734 1 93 86 SER A C 1
ATOM 669 O O . SER A 1 86 ? 14.18 28.109 12.352 1 93 86 SER A O 1
ATOM 671 N N . THR A 1 87 ? 15.453 29.062 13.883 1 94.12 87 THR A N 1
ATOM 672 C CA . THR A 1 87 ? 14.977 28.156 14.922 1 94.12 87 THR A CA 1
ATOM 673 C C . THR A 1 87 ? 13.492 28.375 15.188 1 94.12 87 THR A C 1
ATOM 675 O O . THR A 1 87 ? 12.727 27.406 15.312 1 94.12 87 THR A O 1
ATOM 678 N N . GLY A 1 88 ? 13.141 29.594 15.289 1 95.94 88 GLY A N 1
ATOM 679 C CA . GLY A 1 88 ? 11.734 29.922 15.5 1 95.94 88 GLY A CA 1
ATOM 680 C C . GLY A 1 88 ? 10.836 29.422 14.391 1 95.94 88 GLY A C 1
ATOM 681 O O . GLY A 1 88 ? 9.727 28.953 14.648 1 95.94 88 GLY A O 1
ATOM 682 N N . ALA A 1 89 ? 11.281 29.516 13.188 1 95.5 89 ALA A N 1
ATOM 683 C CA . ALA A 1 89 ? 10.523 29.031 12.039 1 95.5 89 ALA A CA 1
ATOM 684 C C . ALA A 1 89 ? 10.281 27.531 12.133 1 95.5 89 ALA A C 1
ATOM 686 O O . ALA A 1 89 ? 9.211 27.047 11.758 1 95.5 89 ALA A O 1
ATOM 687 N N . MET A 1 90 ? 11.273 26.828 12.648 1 95.19 90 MET A N 1
ATOM 688 C CA . MET A 1 90 ? 11.133 25.391 12.789 1 95.19 90 MET A CA 1
ATOM 689 C C . MET A 1 90 ? 10.133 25.047 13.883 1 95.19 90 MET A C 1
ATOM 691 O O . MET A 1 90 ? 9.328 24.109 13.727 1 95.19 90 MET A O 1
ATOM 695 N N . TYR A 1 91 ? 10.18 25.781 14.938 1 96.56 91 TYR A N 1
ATOM 696 C CA . TYR A 1 91 ? 9.18 25.594 15.977 1 96.56 91 TYR A CA 1
ATOM 697 C C . TYR A 1 91 ? 7.773 25.828 15.445 1 96.56 91 TYR A C 1
ATOM 699 O O . TYR A 1 91 ? 6.867 25.031 15.672 1 96.56 91 TYR A O 1
ATOM 707 N N . ALA A 1 92 ? 7.656 26.906 14.75 1 97.44 92 ALA A N 1
ATOM 708 C CA . ALA A 1 92 ? 6.359 27.281 14.195 1 97.44 92 ALA A CA 1
ATOM 709 C C . ALA A 1 92 ? 5.859 26.234 13.211 1 97.44 92 ALA A C 1
ATOM 711 O O . ALA A 1 92 ? 4.68 25.875 13.227 1 97.44 92 ALA A O 1
ATOM 712 N N . LEU A 1 93 ? 6.73 25.781 12.414 1 95.44 93 LEU A N 1
ATOM 713 C CA . LEU A 1 93 ? 6.383 24.75 11.438 1 95.44 93 LEU A CA 1
ATOM 714 C C . LEU A 1 93 ? 5.945 23.469 12.148 1 95.44 93 LEU A C 1
ATOM 716 O O . LEU A 1 93 ? 4.891 22.906 11.828 1 95.44 93 LEU A O 1
ATOM 720 N N . GLY A 1 94 ?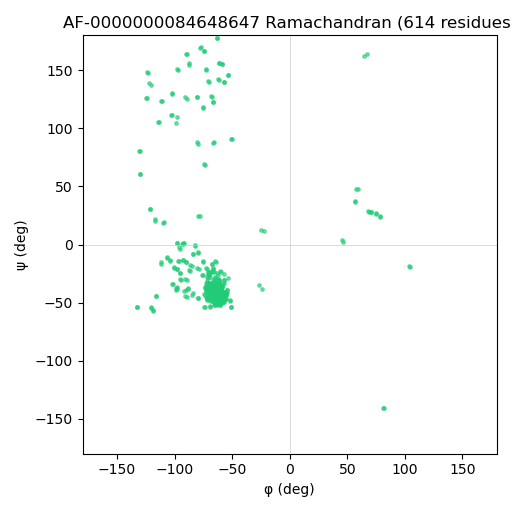 6.664 23.031 13.102 1 96.75 94 GLY A N 1
ATOM 721 C CA . GLY A 1 94 ? 6.375 21.812 13.828 1 96.75 94 GLY A CA 1
ATOM 722 C C . GLY A 1 94 ? 5.043 21.844 14.547 1 96.75 94 GLY A C 1
ATOM 723 O O . GLY A 1 94 ? 4.363 20.828 14.664 1 96.75 94 GLY A O 1
ATOM 724 N N . ILE A 1 95 ? 4.676 22.969 14.938 1 97.31 95 ILE A N 1
ATOM 725 C CA . ILE A 1 95 ? 3.48 23.109 15.766 1 97.31 95 ILE A CA 1
ATOM 726 C C . ILE A 1 95 ? 2.256 23.297 14.875 1 97.31 95 ILE A C 1
ATOM 728 O O . ILE A 1 95 ? 1.158 22.844 15.211 1 97.31 95 ILE A O 1
ATOM 732 N N . SER A 1 96 ? 2.439 23.906 13.703 1 96.88 96 SER A N 1
ATOM 733 C CA . SER A 1 96 ? 1.281 24.359 12.945 1 96.88 96 SER A CA 1
ATOM 734 C C . SER A 1 96 ? 1.029 23.484 11.734 1 96.88 96 SER A C 1
ATOM 736 O O . SER A 1 96 ? 0.013 23.625 11.047 1 96.88 96 SER A O 1
ATOM 738 N N . ALA A 1 97 ? 1.913 22.641 11.406 1 94.25 97 ALA A N 1
ATOM 739 C CA . ALA A 1 97 ? 1.736 21.781 10.242 1 94.25 97 ALA A CA 1
ATOM 740 C C . ALA A 1 97 ? 1.55 20.328 10.672 1 94.25 97 ALA A C 1
ATOM 742 O O . ALA A 1 97 ? 2.449 19.719 11.266 1 94.25 97 ALA A O 1
ATOM 743 N N . SER A 1 98 ? 0.462 19.781 10.242 1 96 98 SER A N 1
ATOM 744 C CA . SER A 1 98 ? 0.098 18.422 10.648 1 96 98 SER A CA 1
ATOM 745 C C . SER A 1 98 ? 0.51 17.406 9.594 1 96 98 SER A C 1
ATOM 747 O O . SER A 1 98 ? 0.637 17.734 8.414 1 96 98 SER A O 1
ATOM 749 N N . ASN A 1 99 ? 0.778 16.266 10.102 1 93.75 99 ASN A N 1
ATOM 750 C CA . ASN A 1 99 ? 0.896 15.125 9.188 1 93.75 99 ASN A CA 1
ATOM 751 C C . ASN A 1 99 ? -0.468 14.68 8.664 1 93.75 99 ASN A C 1
ATOM 753 O O . ASN A 1 99 ? -0.906 13.562 8.945 1 93.75 99 ASN A O 1
ATOM 757 N N . SER A 1 100 ? -1.05 15.484 7.883 1 94 100 SER A N 1
ATOM 758 C CA . SER A 1 100 ? -2.424 15.289 7.434 1 94 100 SER A CA 1
ATOM 759 C C . SER A 1 100 ? -2.533 14.109 6.477 1 94 100 SER A C 1
ATOM 761 O O . SER A 1 100 ? -3.506 13.352 6.523 1 94 100 SER A O 1
ATOM 763 N N . ALA A 1 101 ? -1.562 13.922 5.738 1 90.31 101 ALA A N 1
ATOM 764 C CA . ALA A 1 101 ? -1.615 12.922 4.672 1 90.31 101 ALA A CA 1
ATOM 765 C C . ALA A 1 101 ? -1.392 11.516 5.219 1 90.31 101 ALA A C 1
ATOM 767 O O . ALA A 1 101 ? -2.184 10.609 4.957 1 90.31 101 ALA A O 1
ATOM 768 N N . PHE A 1 102 ? -0.407 11.336 6.062 1 89.56 102 PHE A N 1
ATOM 769 C CA . PHE A 1 102 ? 0.018 9.992 6.43 1 89.56 102 PHE A CA 1
ATOM 770 C C . PHE A 1 102 ? -0.663 9.539 7.715 1 89.56 102 PHE A C 1
ATOM 772 O O . PHE A 1 102 ? -0.881 8.344 7.926 1 89.56 102 PHE A O 1
ATOM 779 N N . SER A 1 103 ? -0.954 10.484 8.555 1 92.62 103 SER A N 1
ATOM 780 C CA . SER A 1 103 ? -1.57 10.125 9.828 1 92.62 103 SER A CA 1
ATOM 781 C C . SER A 1 103 ? -2.979 10.703 9.945 1 92.62 103 SER A C 1
ATOM 783 O O . SER A 1 103 ? -3.912 9.992 10.336 1 92.62 103 SER A O 1
ATOM 785 N N . GLY A 1 104 ? -3.107 11.859 9.594 1 94.75 104 GLY A N 1
ATOM 786 C CA . GLY A 1 104 ? -4.379 12.547 9.758 1 94.75 104 GLY A CA 1
ATOM 787 C C . GLY A 1 104 ? -5.512 11.883 9 1 94.75 104 GLY A C 1
ATOM 788 O O . GLY A 1 104 ? -6.555 11.57 9.578 1 94.75 104 GLY A O 1
ATOM 789 N N . TYR A 1 105 ? -5.305 11.648 7.758 1 93.94 105 TYR A N 1
ATOM 790 C CA . TYR A 1 105 ? -6.367 11.102 6.922 1 93.94 105 TYR A CA 1
ATOM 791 C C . TYR A 1 105 ? -6.77 9.711 7.391 1 93.94 105 TYR A C 1
ATOM 793 O O . TYR A 1 105 ? -7.957 9.422 7.566 1 93.94 105 TYR A O 1
ATOM 801 N N . PRO A 1 106 ? -5.797 8.836 7.562 1 91.44 106 PRO A N 1
ATOM 802 C CA . PRO A 1 106 ? -6.211 7.504 8.008 1 91.44 106 PRO A CA 1
ATOM 803 C C . PRO A 1 106 ? -7.059 7.547 9.281 1 91.44 106 PRO A C 1
ATOM 805 O O . PRO A 1 106 ? -8.062 6.836 9.375 1 91.44 106 PRO A O 1
ATOM 808 N N . ILE A 1 107 ? -6.734 8.359 10.133 1 91.88 107 ILE A N 1
ATOM 809 C CA . ILE A 1 107 ? -7.465 8.461 11.391 1 91.88 107 ILE A CA 1
ATOM 810 C C . ILE A 1 107 ? -8.836 9.094 11.148 1 91.88 107 ILE A C 1
ATOM 812 O O . ILE A 1 107 ? -9.859 8.57 11.594 1 91.88 107 ILE A O 1
ATOM 816 N N . ALA A 1 108 ? -8.828 10.125 10.414 1 94.19 108 ALA A N 1
ATOM 817 C CA . ALA A 1 108 ? -10.07 10.828 10.125 1 94.19 108 ALA A CA 1
ATOM 818 C C . ALA A 1 108 ? -11.031 9.938 9.336 1 94.19 108 ALA A C 1
ATOM 820 O O . ALA A 1 108 ? -12.25 10 9.539 1 94.19 108 ALA A O 1
ATOM 821 N N . SER A 1 109 ? -10.469 9.156 8.445 1 92.31 109 SER A N 1
ATOM 822 C CA . SER A 1 109 ? -11.32 8.297 7.629 1 92.31 109 SER A CA 1
ATOM 823 C C . SER A 1 109 ? -11.992 7.227 8.477 1 92.31 109 SER A C 1
ATOM 825 O O . SER A 1 109 ? -13.117 6.809 8.18 1 92.31 109 SER A O 1
ATOM 827 N N . MET A 1 110 ? -11.375 6.805 9.508 1 87.5 110 MET A N 1
ATOM 828 C CA . MET A 1 110 ? -11.945 5.797 10.398 1 87.5 110 MET A CA 1
ATOM 829 C C . MET A 1 110 ? -13.039 6.398 11.281 1 87.5 110 MET A C 1
ATOM 831 O O . MET A 1 110 ? -13.977 5.703 11.68 1 87.5 110 MET A O 1
ATOM 835 N N . VAL A 1 111 ? -12.945 7.695 11.516 1 88.5 111 VAL A N 1
ATOM 836 C CA . VAL A 1 111 ? -13.844 8.336 12.469 1 88.5 111 VAL A CA 1
ATOM 837 C C . VAL A 1 111 ? -15 9.008 11.719 1 88.5 111 VAL A C 1
ATOM 839 O O . VAL A 1 111 ? -16.156 8.938 12.156 1 88.5 111 VAL A O 1
ATOM 842 N N . LEU A 1 112 ? -14.68 9.594 10.594 1 92.06 112 LEU A N 1
ATOM 843 C CA . LEU A 1 112 ? -15.656 10.453 9.93 1 92.06 112 LEU A CA 1
ATOM 844 C C . LEU A 1 112 ? -16.141 9.828 8.625 1 92.06 112 LEU A C 1
ATOM 846 O O . LEU A 1 112 ? -17.125 10.273 8.047 1 92.06 112 LEU A O 1
ATOM 850 N N . GLY A 1 113 ? -15.406 8.844 8.133 1 89.56 113 GLY A N 1
ATOM 851 C CA . GLY A 1 113 ? -15.797 8.234 6.871 1 89.56 113 GLY A CA 1
ATOM 852 C C . GLY A 1 113 ? -15.336 9.023 5.66 1 89.56 113 GLY A C 1
ATOM 853 O O . GLY A 1 113 ? -14.227 9.562 5.648 1 89.56 113 GLY A O 1
ATOM 854 N N . PRO A 1 114 ? -16.172 9.117 4.609 1 85.75 114 PRO A N 1
ATOM 855 C CA . PRO A 1 114 ? -15.758 9.641 3.307 1 85.75 114 PRO A CA 1
ATOM 856 C C . PRO A 1 114 ? -15.453 11.141 3.346 1 85.75 114 PRO A C 1
ATOM 858 O O . PRO A 1 114 ? -14.664 11.633 2.539 1 85.75 114 PRO A O 1
ATOM 861 N N . SER A 1 115 ? -16.016 11.852 4.293 1 90.56 115 SER A N 1
ATOM 862 C CA . SER A 1 115 ? -15.797 13.289 4.363 1 90.56 115 SER A CA 1
ATOM 863 C C . SER A 1 115 ? -14.352 13.617 4.715 1 90.56 115 SER A C 1
ATOM 865 O O . SER A 1 115 ? -13.891 14.742 4.504 1 90.56 115 SER A O 1
ATOM 867 N N . ALA A 1 116 ? -13.625 12.656 5.223 1 93.62 116 ALA A N 1
ATOM 868 C CA . ALA A 1 116 ? -12.234 12.844 5.648 1 93.62 116 ALA A CA 1
ATOM 869 C C . ALA A 1 116 ? -11.352 13.266 4.477 1 93.62 116 ALA A C 1
ATOM 871 O O . ALA A 1 116 ? -10.43 14.062 4.645 1 93.62 116 ALA A O 1
ATOM 872 N N . ALA A 1 117 ? -11.68 12.781 3.32 1 91.88 117 ALA A N 1
ATOM 873 C CA . ALA A 1 117 ? -10.867 13.07 2.146 1 91.88 117 ALA A CA 1
ATOM 874 C C . ALA A 1 117 ? -11.016 14.531 1.724 1 91.88 117 ALA A C 1
ATOM 876 O O . ALA A 1 117 ? -10.055 15.156 1.27 1 91.88 117 ALA A O 1
ATOM 877 N N . THR A 1 118 ? -12.188 15.039 1.896 1 91.06 118 THR A N 1
ATOM 878 C CA . THR A 1 118 ? -12.438 16.438 1.567 1 91.06 118 THR A CA 1
ATOM 879 C C . THR A 1 118 ? -11.688 17.359 2.525 1 91.06 118 THR A C 1
ATOM 881 O O . THR A 1 118 ? -11.109 18.359 2.102 1 91.06 118 THR A O 1
ATOM 884 N N . PHE A 1 119 ? -11.695 17.031 3.775 1 94.12 119 PHE A N 1
ATOM 885 C CA . PHE A 1 119 ? -10.961 17.812 4.762 1 94.12 119 PHE A CA 1
ATOM 886 C C . PHE A 1 119 ? -9.461 17.734 4.492 1 94.12 119 PHE A C 1
ATOM 888 O O . PHE A 1 119 ? -8.758 18.75 4.617 1 94.12 119 PHE A O 1
ATOM 895 N N . LEU A 1 120 ? -9.023 16.578 4.117 1 93.62 120 LEU A N 1
ATOM 896 C CA . LEU A 1 120 ? -7.613 16.406 3.779 1 93.62 120 LEU A CA 1
ATOM 897 C C . LEU A 1 120 ? -7.211 17.359 2.658 1 93.62 120 LEU A C 1
ATOM 899 O O . LEU A 1 120 ? -6.207 18.062 2.766 1 93.62 120 LEU A O 1
ATOM 903 N N . ALA A 1 121 ? -8.016 17.391 1.612 1 90.69 121 ALA A N 1
ATOM 904 C CA . ALA A 1 121 ? -7.715 18.234 0.454 1 90.69 121 ALA A CA 1
ATOM 905 C C . ALA A 1 121 ? -7.586 19.703 0.857 1 90.69 121 ALA A C 1
ATOM 907 O O . ALA A 1 121 ? -6.645 20.375 0.447 1 90.69 121 ALA A O 1
ATOM 908 N N . GLN A 1 122 ? -8.461 20.109 1.64 1 92.12 122 GLN A N 1
ATOM 909 C CA . GLN A 1 122 ? -8.469 21.516 2.059 1 92.12 122 GLN A CA 1
ATOM 910 C C . GLN A 1 122 ? -7.305 21.812 2.998 1 92.12 122 GLN A C 1
ATOM 912 O O . GLN A 1 122 ? -6.656 22.859 2.881 1 92.12 122 GLN A O 1
ATOM 917 N N . ASN A 1 123 ? -7.039 20.906 3.896 1 94.19 123 ASN A N 1
ATOM 918 C CA . ASN A 1 123 ? -5.914 21.094 4.809 1 94.19 123 ASN A CA 1
ATOM 919 C C . ASN A 1 123 ? -4.586 21.141 4.059 1 94.19 123 ASN A C 1
ATOM 921 O O . ASN A 1 123 ? -3.689 21.906 4.426 1 94.19 123 ASN A O 1
ATOM 925 N N . MET A 1 124 ? -4.516 20.344 3.078 1 88.44 124 MET A N 1
ATOM 926 C CA . MET A 1 124 ? -3.289 20.297 2.285 1 88.44 124 MET A CA 1
ATOM 927 C C . MET A 1 124 ? -3.004 21.641 1.625 1 88.44 124 MET A C 1
ATOM 929 O O . MET A 1 124 ? -1.846 22.031 1.482 1 88.44 124 MET A O 1
ATOM 933 N N . ILE A 1 125 ? -4.031 22.312 1.231 1 88.56 125 ILE A N 1
ATOM 934 C CA . ILE A 1 125 ? -3.877 23.641 0.635 1 88.56 125 ILE A CA 1
ATOM 935 C C . ILE A 1 125 ? -3.217 24.578 1.637 1 88.56 125 ILE A C 1
ATOM 937 O O . ILE A 1 125 ? -2.209 25.219 1.325 1 88.56 125 ILE A O 1
ATOM 941 N N . ILE A 1 126 ? -3.717 24.594 2.824 1 92.12 126 ILE A N 1
ATOM 942 C CA . ILE A 1 126 ? -3.232 25.5 3.852 1 92.12 126 ILE A CA 1
ATOM 943 C C . ILE A 1 126 ? -1.812 25.109 4.258 1 92.12 126 ILE A C 1
ATOM 945 O O . ILE A 1 126 ? -0.92 25.969 4.309 1 92.12 126 ILE A O 1
ATOM 949 N N . GLU A 1 127 ? -1.59 23.906 4.488 1 91.62 127 GLU A N 1
ATOM 950 C CA . GLU A 1 127 ? -0.316 23.438 5.02 1 91.62 127 GLU A CA 1
ATOM 951 C C . GLU A 1 127 ? 0.799 23.578 3.986 1 91.62 127 GLU A C 1
ATOM 953 O O . GLU A 1 127 ? 1.91 24 4.316 1 91.62 127 GLU A O 1
ATOM 958 N N . ASN A 1 128 ? 0.498 23.297 2.752 1 84.94 128 ASN A N 1
ATOM 959 C CA . ASN A 1 128 ? 1.543 23.219 1.738 1 84.94 128 ASN A CA 1
ATOM 960 C C . ASN A 1 128 ? 1.7 24.531 0.986 1 84.94 128 ASN A C 1
ATOM 962 O O . ASN A 1 128 ? 2.777 24.828 0.467 1 84.94 128 ASN A O 1
ATOM 966 N N . LEU A 1 129 ? 0.682 25.312 0.947 1 86.12 129 LEU A N 1
ATOM 967 C CA . LEU A 1 129 ? 0.776 26.547 0.188 1 86.12 129 LEU A CA 1
ATOM 968 C C . LEU A 1 129 ? 1.026 27.734 1.113 1 86.12 129 LEU A C 1
ATOM 970 O O . LEU A 1 129 ? 1.488 28.797 0.669 1 86.12 129 LEU A O 1
ATOM 974 N N . LEU A 1 130 ? 0.733 27.562 2.348 1 90.62 130 LEU A N 1
ATOM 975 C CA . LEU A 1 130 ? 0.84 28.719 3.238 1 90.62 130 LEU A CA 1
ATOM 976 C C . LEU A 1 130 ? 1.87 28.453 4.336 1 90.62 130 LEU A C 1
ATOM 978 O O . LEU A 1 130 ? 2.912 29.125 4.379 1 90.62 130 LEU A O 1
ATOM 982 N N . ILE A 1 131 ? 1.686 27.438 5.078 1 92.94 131 ILE A N 1
ATOM 983 C CA . ILE A 1 131 ? 2.457 27.25 6.301 1 92.94 131 ILE A CA 1
ATOM 984 C C . ILE A 1 131 ? 3.883 26.828 5.957 1 92.94 131 ILE A C 1
ATOM 986 O O . ILE A 1 131 ? 4.848 27.469 6.383 1 92.94 131 ILE A O 1
ATOM 990 N N . LEU A 1 132 ? 3.998 25.797 5.176 1 88.88 132 LEU A N 1
ATOM 991 C CA . LEU A 1 132 ? 5.316 25.266 4.848 1 88.88 132 LEU A CA 1
ATOM 992 C C . LEU A 1 132 ? 6.156 26.312 4.125 1 88.88 132 LEU A C 1
ATOM 994 O O . LEU A 1 132 ? 7.289 26.594 4.527 1 88.88 132 LEU A O 1
ATOM 998 N N . PRO A 1 133 ? 5.668 26.969 3.107 1 85.88 133 PRO A N 1
ATOM 999 C CA . PRO A 1 133 ? 6.449 28.016 2.451 1 85.88 133 PRO A CA 1
ATOM 1000 C C . PRO A 1 133 ? 6.809 29.172 3.395 1 85.88 133 PRO A C 1
ATOM 1002 O O . PRO A 1 133 ? 7.926 29.688 3.344 1 85.88 133 PRO A O 1
ATOM 1005 N N . ALA A 1 134 ? 5.898 29.562 4.211 1 91.19 134 ALA A N 1
ATOM 1006 C CA . ALA A 1 134 ? 6.172 30.625 5.172 1 91.19 134 ALA A CA 1
ATOM 1007 C C . ALA A 1 134 ? 7.332 30.25 6.094 1 91.19 134 ALA A C 1
ATOM 1009 O O . ALA A 1 134 ? 8.234 31.047 6.328 1 91.19 134 ALA A O 1
ATOM 1010 N N . ALA A 1 135 ? 7.301 29.062 6.582 1 92.69 135 ALA A N 1
ATOM 1011 C CA . ALA A 1 135 ? 8.359 28.594 7.477 1 92.69 135 ALA A CA 1
ATOM 1012 C C . ALA A 1 135 ? 9.711 28.594 6.773 1 92.69 135 ALA A C 1
ATOM 1014 O O . ALA A 1 135 ? 10.719 29.016 7.344 1 92.69 135 ALA A O 1
ATOM 1015 N N . LEU A 1 136 ? 9.727 28.156 5.586 1 85.81 136 LEU A N 1
ATOM 1016 C CA . LEU A 1 136 ? 10.977 28.047 4.844 1 85.81 136 LEU A CA 1
ATOM 1017 C C . LEU A 1 136 ? 11.523 29.422 4.496 1 85.81 136 LEU A C 1
ATOM 1019 O O . LEU A 1 136 ? 12.727 29.672 4.598 1 85.81 136 LEU A O 1
ATOM 1023 N N . ILE A 1 137 ? 10.656 30.297 4.066 1 86.19 137 ILE A N 1
ATOM 1024 C CA . ILE A 1 137 ? 11.062 31.656 3.738 1 86.19 137 ILE A CA 1
ATOM 1025 C C . ILE A 1 137 ? 11.641 32.344 4.977 1 86.19 137 ILE A C 1
ATOM 1027 O O . ILE A 1 137 ? 12.711 32.938 4.922 1 86.19 137 ILE A O 1
ATOM 1031 N N . ILE A 1 138 ? 11.008 32.188 6.059 1 90.81 138 ILE A N 1
ATOM 1032 C CA . ILE A 1 138 ? 11.438 32.844 7.293 1 90.81 138 ILE A CA 1
ATOM 1033 C C . ILE A 1 138 ? 12.742 32.219 7.781 1 90.81 138 ILE A C 1
ATOM 1035 O O . ILE A 1 138 ? 13.633 32.938 8.258 1 90.81 138 ILE A O 1
ATOM 1039 N N . ALA A 1 139 ? 12.844 30.969 7.711 1 89.44 139 ALA A N 1
ATOM 1040 C CA . ALA A 1 139 ? 14.078 30.297 8.109 1 89.44 139 ALA A CA 1
ATOM 1041 C C . ALA A 1 139 ? 15.266 30.781 7.277 1 89.44 139 ALA A C 1
ATOM 1043 O O . ALA A 1 139 ? 16.359 30.984 7.805 1 89.44 139 ALA A O 1
ATOM 1044 N N . GLU A 1 140 ? 15 30.938 6.035 1 83.88 140 GLU A N 1
ATOM 1045 C CA . GLU A 1 140 ? 16.047 31.406 5.145 1 83.88 140 GLU A CA 1
ATOM 1046 C C . GLU A 1 140 ? 16.438 32.844 5.457 1 83.88 140 GLU A C 1
ATOM 1048 O O . GLU A 1 140 ? 17.609 33.219 5.371 1 83.88 140 GLU A O 1
ATOM 1053 N N . LEU A 1 141 ? 15.43 33.594 5.707 1 84.19 141 LEU A N 1
ATOM 1054 C CA . LEU A 1 141 ? 15.695 34.969 6.086 1 84.19 141 LEU A CA 1
ATOM 1055 C C . LEU A 1 141 ? 16.547 35.031 7.348 1 84.19 141 LEU A C 1
ATOM 1057 O O . LEU A 1 141 ? 17.359 35.938 7.504 1 84.19 141 LEU A O 1
ATOM 1061 N N . GLY A 1 142 ? 16.312 34.125 8.156 1 84.06 142 GLY A N 1
ATOM 1062 C CA . GLY A 1 142 ? 17.078 34.062 9.391 1 84.06 142 GLY A CA 1
ATOM 1063 C C . GLY A 1 142 ? 18.516 33.656 9.188 1 84.06 142 GLY A C 1
ATOM 1064 O O . GLY A 1 142 ? 19.375 33.969 10.023 1 84.06 142 GLY A O 1
ATOM 1065 N N . GLN A 1 143 ? 18.812 32.875 8.305 1 76.94 143 GLN A N 1
ATOM 1066 C CA . GLN A 1 143 ? 20.188 32.438 8.039 1 76.94 143 GLN A CA 1
ATOM 1067 C C . GLN A 1 143 ? 20.969 33.5 7.281 1 76.94 143 GLN A C 1
ATOM 1069 O O . GLN A 1 143 ? 22.156 33.344 7.008 1 76.94 143 GLN A O 1
ATOM 1074 N N . HIS A 1 144 ? 20.625 34.719 7.355 1 63.62 144 HIS A N 1
ATOM 1075 C CA . HIS A 1 144 ? 21.359 35.875 6.785 1 63.62 144 HIS A CA 1
ATOM 1076 C C . HIS A 1 144 ? 21.797 35.562 5.352 1 63.62 144 HIS A C 1
ATOM 1078 O O . HIS A 1 144 ? 22.75 36.156 4.859 1 63.62 144 HIS A O 1
ATOM 1084 N N . GLN A 1 145 ? 21.469 34.531 4.836 1 53.56 145 GLN A N 1
ATOM 1085 C CA . GLN A 1 145 ? 22.016 34.438 3.486 1 53.56 145 GLN A CA 1
ATOM 1086 C C . GLN A 1 145 ? 21.406 35.469 2.561 1 53.56 145 GLN A C 1
ATOM 1088 O O . GLN A 1 145 ? 20.172 35.625 2.492 1 53.56 145 GLN A O 1
ATOM 1093 N N . ARG A 1 146 ? 22.062 36.719 2.572 1 51.62 146 ARG A N 1
ATOM 1094 C CA . ARG A 1 146 ? 21.828 37.781 1.604 1 51.62 146 ARG A CA 1
ATOM 1095 C C . ARG A 1 146 ? 21.234 37.219 0.311 1 51.62 146 ARG A C 1
ATOM 1097 O O . ARG A 1 146 ? 21.594 37.688 -0.781 1 51.62 146 ARG A O 1
ATOM 1104 N N . GLY A 1 147 ? 20.812 36.062 0.254 1 53.59 147 GLY A N 1
ATOM 1105 C CA . GLY A 1 147 ? 20.469 35.594 -1.077 1 53.59 147 GLY A CA 1
ATOM 1106 C C . GLY A 1 147 ? 19.188 36.219 -1.604 1 53.59 147 GLY A C 1
ATOM 1107 O O . GLY A 1 147 ? 18.453 36.875 -0.866 1 53.59 147 GLY A O 1
ATOM 1108 N N . ASN A 1 148 ? 19.031 36.375 -2.865 1 60.88 148 ASN A N 1
ATOM 1109 C CA . ASN A 1 148 ? 17.984 36.969 -3.691 1 60.88 148 ASN A CA 1
ATOM 1110 C C . ASN A 1 148 ? 16.609 36.438 -3.326 1 60.88 148 ASN A C 1
ATOM 1112 O O . ASN A 1 148 ? 16.328 35.25 -3.492 1 60.88 148 ASN A O 1
ATOM 1116 N N . ARG A 1 149 ? 15.969 37.25 -2.301 1 66.69 149 ARG A N 1
ATOM 1117 C CA . ARG A 1 149 ? 14.578 36.969 -1.946 1 66.69 149 ARG A CA 1
ATOM 1118 C C . ARG A 1 149 ? 13.836 36.344 -3.113 1 66.69 149 ARG A C 1
ATOM 1120 O O . ARG A 1 149 ? 13.039 35.406 -2.92 1 66.69 149 ARG A O 1
ATOM 1127 N N . ILE A 1 150 ? 14.266 36.844 -4.199 1 69.12 150 ILE A N 1
ATOM 1128 C CA . ILE A 1 150 ? 13.594 36.344 -5.395 1 69.12 150 ILE A CA 1
ATOM 1129 C C . ILE A 1 150 ? 13.961 34.875 -5.617 1 69.12 150 ILE A C 1
ATOM 1131 O O . ILE A 1 150 ? 13.102 34.062 -5.969 1 69.12 150 ILE A O 1
ATOM 1135 N N . ALA A 1 151 ? 15.227 34.625 -5.344 1 71.12 151 ALA A N 1
ATOM 1136 C CA . ALA A 1 151 ? 15.695 33.25 -5.527 1 71.12 151 ALA A CA 1
ATOM 1137 C C . ALA A 1 151 ? 15.031 32.312 -4.531 1 71.12 151 ALA A C 1
ATOM 1139 O O . ALA A 1 151 ? 14.68 31.188 -4.879 1 71.12 151 ALA A O 1
ATOM 1140 N N . THR A 1 152 ? 14.82 32.781 -3.371 1 70.06 152 THR A N 1
ATOM 1141 C CA . THR A 1 152 ? 14.172 31.969 -2.35 1 70.06 152 THR A CA 1
ATOM 1142 C C . THR A 1 152 ? 12.711 31.719 -2.713 1 70.06 152 THR A C 1
ATOM 1144 O O . THR A 1 152 ? 12.219 30.594 -2.594 1 70.06 152 THR A O 1
ATOM 1147 N N . PHE A 1 153 ? 12.102 32.812 -3.197 1 73.38 153 PHE A N 1
ATOM 1148 C CA . PHE A 1 153 ? 10.711 32.688 -3.607 1 73.38 153 PHE A CA 1
ATOM 1149 C C . PHE A 1 153 ? 10.578 31.719 -4.781 1 73.38 153 PHE A C 1
ATOM 1151 O O . PHE A 1 153 ? 9.633 30.922 -4.836 1 73.38 153 PHE A O 1
ATOM 1158 N N . LEU A 1 154 ? 11.484 31.766 -5.625 1 74.81 154 LEU A N 1
ATOM 1159 C CA . LEU A 1 154 ? 11.445 30.891 -6.793 1 74.81 154 LEU A CA 1
ATOM 1160 C C . LEU A 1 154 ? 11.68 29.438 -6.391 1 74.81 154 LEU A C 1
ATOM 1162 O O . LEU A 1 154 ? 11.047 28.531 -6.941 1 74.81 154 LEU A O 1
ATOM 1166 N N . THR A 1 155 ? 12.477 29.297 -5.457 1 72.25 155 THR A N 1
ATOM 1167 C CA . THR A 1 155 ? 12.766 27.953 -4.98 1 72.25 155 THR A CA 1
ATOM 1168 C C . THR A 1 155 ? 11.547 27.344 -4.277 1 72.25 155 THR A C 1
ATOM 1170 O O . THR A 1 155 ? 11.211 26.188 -4.488 1 72.25 155 THR A O 1
ATOM 1173 N N . VAL A 1 156 ? 10.969 28.234 -3.523 1 69.5 156 VAL A N 1
ATOM 1174 C CA . VAL A 1 156 ? 9.758 27.797 -2.824 1 69.5 156 VAL A CA 1
ATOM 1175 C C . VAL A 1 156 ? 8.648 27.516 -3.834 1 69.5 156 VAL A C 1
ATOM 1177 O O . VAL A 1 156 ? 7.941 26.516 -3.725 1 69.5 156 VAL A O 1
ATOM 1180 N N . GLY A 1 157 ? 8.547 28.375 -4.781 1 73.38 157 GLY A N 1
ATOM 1181 C CA . GLY A 1 157 ? 7.555 28.172 -5.832 1 73.38 157 GLY A CA 1
ATOM 1182 C C . GLY A 1 157 ? 7.77 26.906 -6.621 1 73.38 157 GLY A C 1
ATOM 1183 O O . GLY A 1 157 ? 6.816 26.172 -6.891 1 73.38 157 GLY A O 1
ATOM 1184 N N . ARG A 1 158 ? 8.961 26.656 -6.898 1 75.81 158 ARG A N 1
ATOM 1185 C CA . ARG A 1 158 ? 9.289 25.453 -7.66 1 75.81 158 ARG A CA 1
ATOM 1186 C C . ARG A 1 158 ? 8.977 24.188 -6.852 1 75.81 158 ARG A C 1
ATOM 1188 O O . ARG A 1 158 ? 8.492 23.203 -7.395 1 75.81 158 ARG A O 1
ATOM 1195 N N . ARG A 1 159 ? 9.125 24.25 -5.598 1 70.31 159 ARG A N 1
ATOM 1196 C CA . ARG A 1 159 ? 8.844 23.109 -4.719 1 70.31 159 ARG A CA 1
ATOM 1197 C C . ARG A 1 159 ? 7.348 22.844 -4.648 1 70.31 159 ARG A C 1
ATOM 1199 O O . ARG A 1 159 ? 6.926 21.672 -4.602 1 70.31 159 ARG A O 1
ATOM 1206 N N . LEU A 1 160 ? 6.719 23.969 -4.719 1 69.56 160 LEU A N 1
ATOM 1207 C CA . LEU A 1 160 ? 5.266 23.859 -4.641 1 69.56 160 LEU A CA 1
ATOM 1208 C C . LEU A 1 160 ? 4.703 23.219 -5.91 1 69.56 160 LEU A C 1
ATOM 1210 O O . LEU A 1 160 ? 3.812 22.375 -5.844 1 69.56 160 LEU A O 1
ATOM 1214 N N . ILE A 1 161 ? 5.266 23.594 -7.004 1 73.75 161 ILE A N 1
ATOM 1215 C CA . ILE A 1 161 ? 4.777 23.094 -8.289 1 73.75 161 ILE A CA 1
ATOM 1216 C C . ILE A 1 161 ? 5.164 21.625 -8.445 1 73.75 161 ILE A C 1
ATOM 1218 O O . ILE A 1 161 ? 4.484 20.875 -9.156 1 73.75 161 ILE A O 1
ATOM 1222 N N . ARG A 1 162 ? 6.102 21.281 -7.738 1 80.69 162 ARG A N 1
ATOM 1223 C CA . ARG A 1 162 ? 6.578 19.906 -7.898 1 80.69 162 ARG A CA 1
ATOM 1224 C C . ARG A 1 162 ? 5.98 18.984 -6.832 1 80.69 162 ARG A C 1
ATOM 1226 O O . ARG A 1 162 ? 6.273 17.797 -6.801 1 80.69 162 ARG A O 1
ATOM 1233 N N . ASN A 1 163 ? 5.125 19.531 -5.969 1 83.12 163 ASN A N 1
ATOM 1234 C CA . ASN A 1 163 ? 4.473 18.719 -4.945 1 83.12 163 ASN A CA 1
ATOM 1235 C C . ASN A 1 163 ? 3.359 17.859 -5.531 1 83.12 163 ASN A C 1
ATOM 1237 O O . ASN A 1 163 ? 2.381 18.375 -6.07 1 83.12 163 ASN A O 1
ATOM 1241 N N . PRO A 1 164 ? 3.49 16.562 -5.441 1 88.56 164 PRO A N 1
ATOM 1242 C CA . PRO A 1 164 ? 2.5 15.695 -6.078 1 88.56 164 PRO A CA 1
ATOM 1243 C C . PRO A 1 164 ? 1.095 15.883 -5.508 1 88.56 164 PRO A C 1
ATOM 1245 O O . PRO A 1 164 ? 0.107 15.727 -6.23 1 88.56 164 PRO A O 1
ATOM 1248 N N . LEU A 1 165 ? 0.983 16.219 -4.312 1 87 165 LEU A N 1
ATOM 1249 C CA . LEU A 1 165 ? -0.33 16.391 -3.699 1 87 165 LEU A CA 1
ATOM 1250 C C . LEU A 1 165 ? -1.014 17.656 -4.207 1 87 165 LEU A C 1
ATOM 1252 O O . LEU A 1 165 ? -2.221 17.656 -4.457 1 87 165 LEU A O 1
ATOM 1256 N N . LEU A 1 166 ? -0.267 18.703 -4.363 1 85.94 166 LEU A N 1
ATOM 1257 C CA . LEU A 1 166 ? -0.824 19.938 -4.91 1 85.94 166 LEU A CA 1
ATOM 1258 C C . LEU A 1 166 ? -1.214 19.75 -6.375 1 85.94 166 LEU A C 1
ATOM 1260 O O . LEU A 1 166 ? -2.236 20.266 -6.82 1 85.94 166 LEU A O 1
ATOM 1264 N N . LEU A 1 167 ? -0.385 19.047 -7.066 1 90.06 167 LEU A N 1
ATOM 1265 C CA . LEU A 1 167 ? -0.724 18.734 -8.453 1 90.06 167 LEU A CA 1
ATOM 1266 C C . LEU A 1 167 ? -2.02 17.938 -8.539 1 90.06 167 LEU A C 1
ATOM 1268 O O . LEU A 1 167 ? -2.857 18.188 -9.406 1 90.06 167 LEU A O 1
ATOM 1272 N N . ALA A 1 168 ? -2.145 16.953 -7.672 1 91.62 168 ALA A N 1
ATOM 1273 C CA . ALA A 1 168 ? -3.369 16.156 -7.625 1 91.62 168 ALA A CA 1
ATOM 1274 C C . ALA A 1 168 ? -4.582 17.047 -7.328 1 91.62 168 ALA A C 1
ATOM 1276 O O . ALA A 1 168 ? -5.66 16.828 -7.891 1 91.62 168 ALA A O 1
ATOM 1277 N N . LEU A 1 169 ? -4.387 17.938 -6.465 1 87.62 169 LEU A N 1
ATOM 1278 C CA . LEU A 1 169 ? -5.449 18.875 -6.129 1 87.62 169 LEU A CA 1
ATOM 1279 C C . LEU A 1 169 ? -5.863 19.688 -7.348 1 87.62 169 LEU A C 1
ATOM 1281 O O . LEU A 1 169 ? -7.055 19.859 -7.617 1 87.62 169 LEU A O 1
ATOM 1285 N N . CYS A 1 170 ? -4.91 20.234 -8.07 1 90.25 170 CYS A N 1
ATOM 1286 C CA . CYS A 1 170 ? -5.191 21.016 -9.266 1 90.25 170 CYS A CA 1
ATOM 1287 C C . CYS A 1 170 ? -5.918 20.172 -10.312 1 90.25 170 CYS A C 1
ATOM 1289 O O . CYS A 1 170 ? -6.906 20.625 -10.898 1 90.25 170 CYS A O 1
ATOM 1291 N N . ILE A 1 171 ? -5.441 19 -10.523 1 92.5 171 ILE A N 1
ATOM 1292 C CA . ILE A 1 171 ? -6.062 18.109 -11.484 1 92.5 171 ILE A CA 1
ATOM 1293 C C . ILE A 1 171 ? -7.492 17.781 -11.055 1 92.5 171 ILE A C 1
ATOM 1295 O O . ILE A 1 171 ? -8.422 17.828 -11.867 1 92.5 171 ILE A O 1
ATOM 1299 N N . GLY A 1 172 ? -7.664 17.406 -9.805 1 90.75 172 GLY A N 1
ATOM 1300 C CA . GLY A 1 172 ? -8.984 17.109 -9.281 1 90.75 172 GLY A CA 1
ATOM 1301 C C . GLY A 1 172 ? -9.961 18.266 -9.438 1 90.75 172 GLY A C 1
ATOM 1302 O O . GLY A 1 172 ? -11.102 18.062 -9.852 1 90.75 172 GLY A O 1
ATOM 1303 N N . VAL A 1 173 ? -9.531 19.453 -9.148 1 87.81 173 VAL A N 1
ATOM 1304 C CA . VAL A 1 173 ? -10.367 20.641 -9.266 1 87.81 173 VAL A CA 1
ATOM 1305 C C . VAL A 1 173 ? -10.711 20.891 -10.734 1 87.81 173 VAL A C 1
ATOM 1307 O O . VAL A 1 173 ? -11.859 21.188 -11.062 1 87.81 173 VAL A O 1
ATOM 1310 N N . ALA A 1 174 ? -9.695 20.781 -11.539 1 92.19 174 ALA A N 1
ATOM 1311 C CA . ALA A 1 174 ? -9.93 20.953 -12.969 1 92.19 174 ALA A CA 1
ATOM 1312 C C . ALA A 1 174 ? -10.969 19.969 -13.484 1 92.19 174 ALA A C 1
ATOM 1314 O O . ALA A 1 174 ? -11.883 20.344 -14.227 1 92.19 174 ALA A O 1
ATOM 1315 N N . LEU A 1 175 ? -10.867 18.781 -13.102 1 92.12 175 LEU A N 1
ATOM 1316 C CA . LEU A 1 175 ? -11.812 17.75 -13.516 1 92.12 175 LEU A CA 1
ATOM 1317 C C . LEU A 1 175 ? -13.211 18.047 -12.984 1 92.12 175 LEU A C 1
ATOM 1319 O O . LEU A 1 175 ? -14.203 17.828 -13.68 1 92.12 175 LEU A O 1
ATOM 1323 N N . ALA A 1 176 ? -13.242 18.484 -11.797 1 88.06 176 ALA A N 1
ATOM 1324 C CA . ALA A 1 176 ? -14.523 18.797 -11.156 1 88.06 176 ALA A CA 1
ATOM 1325 C C . ALA A 1 176 ? -15.211 19.969 -11.844 1 88.06 176 ALA A C 1
ATOM 1327 O O . ALA A 1 176 ? -16.406 19.938 -12.109 1 88.06 176 ALA A O 1
ATOM 1328 N N . ILE A 1 177 ? -14.445 21 -12.133 1 88 177 ILE A N 1
ATOM 1329 C CA . ILE A 1 177 ? -14.977 22.203 -12.766 1 88 177 ILE A CA 1
ATOM 1330 C C . ILE A 1 177 ? -15.477 21.875 -14.172 1 88 177 ILE A C 1
ATOM 1332 O O . ILE A 1 177 ? -16.531 22.344 -14.586 1 88 177 ILE A O 1
ATOM 1336 N N . LEU A 1 178 ? -14.68 21.094 -14.812 1 91.56 178 LEU A N 1
ATOM 1337 C CA . LEU A 1 178 ? -15.008 20.734 -16.188 1 91.56 178 LEU A CA 1
ATOM 1338 C C . LEU A 1 178 ? -16.062 19.625 -16.234 1 91.56 178 LEU A C 1
ATOM 1340 O O . LEU A 1 178 ? -16.531 19.266 -17.312 1 91.56 178 LEU A O 1
ATOM 1344 N N . GLU A 1 179 ? -16.375 19.094 -15.109 1 88.5 179 GLU A N 1
ATOM 1345 C CA . GLU A 1 179 ? -17.359 18.031 -14.961 1 88.5 179 GLU A CA 1
ATOM 1346 C C . GLU A 1 179 ? -17.016 16.812 -15.828 1 88.5 179 GLU A C 1
ATOM 1348 O O . GLU A 1 179 ? -17.875 16.266 -16.516 1 88.5 179 GLU A O 1
ATOM 1353 N N . ILE A 1 180 ? -15.82 16.578 -15.883 1 90.12 180 ILE A N 1
ATOM 1354 C CA . ILE A 1 180 ? -15.352 15.438 -16.656 1 90.12 180 ILE A CA 1
ATOM 1355 C C . ILE A 1 180 ? -15.508 14.156 -15.836 1 90.12 180 ILE A C 1
ATOM 1357 O O . ILE A 1 180 ? -15.062 14.086 -14.688 1 90.12 180 ILE A O 1
ATOM 1361 N N . GLN A 1 181 ? -16.172 13.203 -16.469 1 89 181 GLN A N 1
ATOM 1362 C CA . GLN A 1 181 ? -16.266 11.891 -15.836 1 89 181 GLN A CA 1
ATOM 1363 C C . GLN A 1 181 ? -15.109 10.992 -16.266 1 89 181 GLN A C 1
ATOM 1365 O O . GLN A 1 181 ? -14.859 10.812 -17.453 1 89 181 GLN A O 1
ATOM 1370 N N . LEU A 1 182 ? -14.453 10.469 -15.289 1 91.62 182 LEU A N 1
ATOM 1371 C CA . LEU A 1 182 ? -13.312 9.609 -15.586 1 91.62 182 LEU A CA 1
ATOM 1372 C C . LEU A 1 182 ? -13.781 8.281 -16.172 1 91.62 182 LEU A C 1
ATOM 1374 O O . LEU A 1 182 ? -14.789 7.723 -15.742 1 91.62 182 LEU A O 1
ATOM 1378 N N . PRO A 1 183 ? -13.039 7.812 -17.156 1 92.12 183 PRO A N 1
ATOM 1379 C CA . PRO A 1 183 ? -13.375 6.496 -17.703 1 92.12 183 PRO A CA 1
ATOM 1380 C C . PRO A 1 183 ? -13.328 5.391 -16.656 1 92.12 183 PRO A C 1
ATOM 1382 O O . PRO A 1 183 ? -12.578 5.488 -15.68 1 92.12 183 PRO A O 1
ATOM 1385 N N . GLY A 1 184 ? -14.031 4.355 -16.859 1 91.12 184 GLY A N 1
ATOM 1386 C CA . GLY A 1 184 ? -14.211 3.254 -15.938 1 91.12 184 GLY A CA 1
ATOM 1387 C C . GLY A 1 184 ? -12.906 2.699 -15.406 1 91.12 184 GLY A C 1
ATOM 1388 O O . GLY A 1 184 ? -12.695 2.65 -14.188 1 91.12 184 GLY A O 1
ATOM 1389 N N . PRO A 1 185 ? -12.031 2.346 -16.312 1 90.06 185 PRO A N 1
ATOM 1390 C CA . PRO A 1 185 ? -10.773 1.747 -15.859 1 90.06 185 PRO A CA 1
ATOM 1391 C C . PRO A 1 185 ? -9.938 2.705 -15.016 1 90.06 185 PRO A C 1
ATOM 1393 O O . PRO A 1 185 ? -9.32 2.287 -14.031 1 90.06 185 PRO A O 1
ATOM 1396 N N . LEU A 1 186 ? -9.93 3.885 -15.383 1 93.44 186 LEU A N 1
ATOM 1397 C CA . LEU A 1 186 ? -9.18 4.883 -14.625 1 93.44 186 LEU A CA 1
ATOM 1398 C C . LEU A 1 186 ? -9.805 5.113 -13.258 1 93.44 186 LEU A C 1
ATOM 1400 O O . LEU A 1 186 ? -9.102 5.254 -12.258 1 93.44 186 LEU A O 1
ATOM 1404 N N . SER A 1 187 ? -11.109 5.137 -13.258 1 93.56 187 SER A N 1
ATOM 1405 C CA . SER A 1 187 ? -11.812 5.305 -11.992 1 93.56 187 SER A CA 1
ATOM 1406 C C . SER A 1 187 ? -11.547 4.137 -11.055 1 93.56 187 SER A C 1
ATOM 1408 O O . SER A 1 187 ? -11.375 4.332 -9.844 1 93.56 187 SER A O 1
ATOM 1410 N N . GLN A 1 188 ? -11.5 3.035 -11.602 1 92.38 188 GLN A N 1
ATOM 1411 C CA . GLN A 1 188 ? -11.234 1.85 -10.797 1 92.38 188 GLN A CA 1
ATOM 1412 C C . GLN A 1 188 ? -9.828 1.886 -10.211 1 92.38 188 GLN A C 1
ATOM 1414 O O . GLN A 1 188 ? -9.625 1.541 -9.039 1 92.38 188 GLN A O 1
ATOM 1419 N N . VAL A 1 189 ? -8.938 2.271 -10.969 1 94.62 189 VAL A N 1
ATOM 1420 C CA . VAL A 1 189 ? -7.555 2.375 -10.516 1 94.62 189 VAL A CA 1
ATOM 1421 C C . VAL A 1 189 ? -7.457 3.412 -9.398 1 94.62 189 VAL A C 1
ATOM 1423 O O . VAL A 1 189 ? -6.805 3.176 -8.375 1 94.62 189 VAL A O 1
ATOM 1426 N N . ILE A 1 190 ? -8.086 4.492 -9.617 1 95.25 190 ILE A N 1
ATOM 1427 C CA . ILE A 1 190 ? -8.102 5.559 -8.625 1 95.25 190 ILE A CA 1
ATOM 1428 C C . ILE A 1 190 ? -8.719 5.047 -7.328 1 95.25 190 ILE A C 1
ATOM 1430 O O . ILE A 1 190 ? -8.172 5.27 -6.242 1 95.25 190 ILE A O 1
ATOM 1434 N N . ASP A 1 191 ? -9.742 4.301 -7.434 1 93.69 191 ASP A N 1
ATOM 1435 C CA . ASP A 1 191 ? -10.414 3.742 -6.266 1 93.69 191 ASP A CA 1
ATOM 1436 C C . ASP A 1 191 ? -9.508 2.766 -5.523 1 93.69 191 ASP A C 1
ATOM 1438 O O . ASP A 1 191 ? -9.414 2.801 -4.293 1 93.69 191 ASP A O 1
ATOM 1442 N N . MET A 1 192 ? -8.883 1.986 -6.254 1 93.44 192 MET A N 1
ATOM 1443 C CA . MET A 1 192 ? -8.008 0.978 -5.66 1 93.44 192 MET A CA 1
ATOM 1444 C C . MET A 1 192 ? -6.84 1.632 -4.926 1 93.44 192 MET A C 1
ATOM 1446 O O . MET A 1 192 ? -6.527 1.261 -3.793 1 93.44 192 MET A O 1
ATOM 1450 N N . LEU A 1 193 ? -6.262 2.555 -5.539 1 95.75 193 LEU A N 1
ATOM 1451 C CA . LEU A 1 193 ? -5.141 3.256 -4.922 1 95.75 193 LEU A CA 1
ATOM 1452 C C . LEU A 1 193 ? -5.605 4.055 -3.709 1 95.75 193 LEU A C 1
ATOM 1454 O O . LEU A 1 193 ? -4.922 4.086 -2.684 1 95.75 193 LEU A O 1
ATOM 1458 N N . ALA A 1 194 ? -6.703 4.715 -3.844 1 93.62 194 ALA A N 1
ATOM 1459 C CA . ALA A 1 194 ? -7.258 5.488 -2.734 1 93.62 194 ALA A CA 1
ATOM 1460 C C . ALA A 1 194 ? -7.496 4.602 -1.515 1 93.62 194 ALA A C 1
ATOM 1462 O O . ALA A 1 194 ? -7.172 4.984 -0.388 1 93.62 194 ALA A O 1
ATOM 1463 N N . ASN A 1 195 ? -7.973 3.434 -1.706 1 91.75 195 ASN A N 1
ATOM 1464 C CA . ASN A 1 195 ? -8.281 2.512 -0.616 1 91.75 195 ASN A CA 1
ATOM 1465 C C . ASN A 1 195 ? -7.012 1.979 0.04 1 91.75 195 ASN A C 1
ATOM 1467 O O . ASN A 1 195 ? -7.031 1.573 1.203 1 91.75 195 ASN A O 1
ATOM 1471 N N . ALA A 1 196 ? -5.992 2.018 -0.685 1 95 196 ALA A N 1
ATOM 1472 C CA . ALA A 1 196 ? -4.727 1.513 -0.16 1 95 196 ALA A CA 1
ATOM 1473 C C . ALA A 1 196 ? -4.008 2.578 0.665 1 95 196 ALA A C 1
ATOM 1475 O O . ALA A 1 196 ? -3.02 2.287 1.339 1 95 196 ALA A O 1
ATOM 1476 N N . THR A 1 197 ? -4.477 3.756 0.665 1 93.69 197 THR A N 1
ATOM 1477 C CA . THR A 1 197 ? -3.77 4.898 1.233 1 93.69 197 THR A CA 1
ATOM 1478 C C . THR A 1 197 ? -3.613 4.742 2.742 1 93.69 197 THR A C 1
ATOM 1480 O O . THR A 1 197 ? -2.494 4.734 3.258 1 93.69 197 THR A O 1
ATOM 1483 N N . ALA A 1 198 ? -4.703 4.477 3.443 1 93.19 198 ALA A N 1
ATOM 1484 C CA . ALA A 1 198 ? -4.695 4.516 4.902 1 93.19 198 ALA A CA 1
ATOM 1485 C C . ALA A 1 198 ? -3.789 3.43 5.477 1 93.19 198 ALA A C 1
ATOM 1487 O O . ALA A 1 198 ? -2.887 3.719 6.266 1 93.19 198 ALA A O 1
ATOM 1488 N N . PRO A 1 199 ? -3.912 2.186 5.074 1 94.62 199 PRO A N 1
ATOM 1489 C CA . PRO A 1 199 ? -3.08 1.142 5.68 1 94.62 199 PRO A CA 1
ATOM 1490 C C . PRO A 1 199 ? -1.603 1.282 5.32 1 94.62 199 PRO A C 1
ATOM 1492 O O . PRO A 1 199 ? -0.735 1.053 6.168 1 94.62 199 PRO A O 1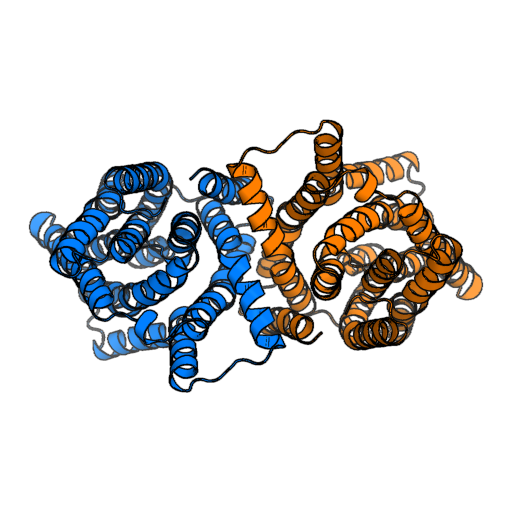
ATOM 1495 N N . THR A 1 200 ? -1.369 1.662 4.113 1 95.56 200 THR A N 1
ATOM 1496 C CA . THR A 1 200 ? 0.027 1.778 3.705 1 95.56 200 THR A CA 1
ATOM 1497 C C . THR A 1 200 ? 0.678 2.998 4.352 1 95.56 200 THR A C 1
ATOM 1499 O O . THR A 1 200 ? 1.85 2.955 4.73 1 95.56 200 THR A O 1
ATOM 1502 N N . ALA A 1 201 ? -0.061 4.066 4.469 1 93.19 201 ALA A N 1
ATOM 1503 C CA . ALA A 1 201 ? 0.459 5.285 5.086 1 93.19 201 ALA A CA 1
ATOM 1504 C C . ALA A 1 201 ? 0.791 5.051 6.559 1 93.19 201 ALA A C 1
ATOM 1506 O O . ALA A 1 201 ? 1.884 5.395 7.016 1 93.19 201 ALA A O 1
ATOM 1507 N N . LEU A 1 202 ? -0.13 4.48 7.305 1 91.88 202 LEU A N 1
ATOM 1508 C CA . LEU A 1 202 ? 0.085 4.238 8.727 1 91.88 202 LEU A CA 1
ATOM 1509 C C . LEU A 1 202 ? 1.236 3.26 8.945 1 91.88 202 LEU A C 1
ATOM 1511 O O . LEU A 1 202 ? 2.031 3.424 9.875 1 91.88 202 LEU A O 1
ATOM 1515 N N . PHE A 1 203 ? 1.298 2.25 8.078 1 95.31 203 PHE A N 1
ATOM 1516 C CA . PHE A 1 203 ? 2.408 1.306 8.141 1 95.31 203 PHE A CA 1
ATOM 1517 C C . PHE A 1 203 ? 3.738 2.021 7.945 1 95.31 203 PHE A C 1
ATOM 1519 O O . PHE A 1 203 ? 4.695 1.782 8.688 1 95.31 203 PHE A O 1
ATOM 1526 N N . ALA A 1 204 ? 3.777 2.889 6.941 1 93.38 204 ALA A N 1
ATOM 1527 C CA . ALA A 1 204 ? 4.996 3.635 6.641 1 93.38 204 ALA A CA 1
ATOM 1528 C C . ALA A 1 204 ? 5.383 4.543 7.805 1 93.38 204 ALA A C 1
ATOM 1530 O O . ALA A 1 204 ? 6.562 4.652 8.148 1 93.38 204 ALA A O 1
ATOM 1531 N N . VAL A 1 205 ? 4.441 5.234 8.367 1 90.25 205 VAL A N 1
ATOM 1532 C CA . VAL A 1 205 ? 4.691 6.117 9.508 1 90.25 205 VAL A CA 1
ATOM 1533 C C . VAL A 1 205 ? 5.277 5.312 10.664 1 90.25 205 VAL A C 1
ATOM 1535 O O . VAL A 1 205 ? 6.273 5.719 11.266 1 90.25 205 VAL A O 1
ATOM 1538 N N . GLY A 1 206 ? 4.66 4.18 10.992 1 91.5 206 GLY A N 1
ATOM 1539 C CA . GLY A 1 206 ? 5.172 3.318 12.047 1 91.5 206 GLY A CA 1
ATOM 1540 C C . GLY A 1 206 ? 6.605 2.883 11.82 1 91.5 206 GLY A C 1
ATOM 1541 O O . GLY A 1 206 ? 7.43 2.926 12.742 1 91.5 206 GLY A O 1
ATOM 1542 N N . GLY A 1 207 ? 6.891 2.453 10.641 1 93 207 GLY A N 1
ATOM 1543 C CA . GLY A 1 207 ? 8.25 2.047 10.305 1 93 207 GLY A CA 1
ATOM 1544 C C . GLY A 1 207 ? 9.258 3.176 10.422 1 93 207 GLY A C 1
ATOM 1545 O O . GLY A 1 207 ? 10.391 2.957 10.836 1 93 207 GLY A O 1
ATOM 1546 N N . ALA A 1 208 ? 8.859 4.32 10 1 88.62 208 ALA A N 1
ATOM 1547 C CA . ALA A 1 208 ? 9.742 5.48 10.008 1 88.62 208 ALA A CA 1
ATOM 1548 C C . ALA A 1 208 ? 10.102 5.891 11.438 1 88.62 208 ALA A C 1
ATOM 1550 O O . ALA A 1 208 ? 11.109 6.57 11.656 1 88.62 208 ALA A O 1
ATOM 1551 N N . LEU A 1 209 ? 9.289 5.535 12.352 1 88.12 209 LEU A N 1
ATOM 1552 C CA . LEU A 1 209 ? 9.547 5.887 13.742 1 88.12 209 LEU A CA 1
ATOM 1553 C C . LEU A 1 209 ? 10.719 5.094 14.297 1 88.12 209 LEU A C 1
ATOM 1555 O O . LEU A 1 209 ? 11.359 5.52 15.266 1 88.12 209 LEU A O 1
ATOM 1559 N N . TYR A 1 210 ? 10.82 3.914 13.578 1 87.62 210 TYR A N 1
ATOM 1560 C CA . TYR A 1 210 ? 11.938 3.098 14.047 1 87.62 210 TYR A CA 1
ATOM 1561 C C . TYR A 1 210 ? 13.273 3.768 13.75 1 87.62 210 TYR A C 1
ATOM 1563 O O . TYR A 1 210 ? 13.539 4.137 12.602 1 87.62 210 TYR A O 1
ATOM 1571 N N . GLY A 1 211 ? 14.031 3.994 14.688 1 79.88 211 GLY A N 1
ATOM 1572 C CA . GLY A 1 211 ? 15.352 4.574 14.531 1 79.88 211 GLY A CA 1
ATOM 1573 C C . GLY A 1 211 ? 15.422 6.035 14.938 1 79.88 211 GLY A C 1
ATOM 1574 O O . GLY A 1 211 ? 16.5 6.598 15.07 1 79.88 211 GLY A O 1
ATOM 1575 N N . LEU A 1 212 ? 14.219 6.598 14.961 1 80.19 212 LEU A N 1
ATOM 1576 C CA . LEU A 1 212 ? 14.234 7.961 15.484 1 80.19 212 LEU A CA 1
ATOM 1577 C C . LEU A 1 212 ? 14.594 7.969 16.969 1 80.19 212 LEU A C 1
ATOM 1579 O O . LEU A 1 212 ? 14.172 7.086 17.719 1 80.19 212 LEU A O 1
ATOM 1583 N N . GLN A 1 213 ? 15.57 8.742 17.281 1 76.31 213 GLN A N 1
ATOM 1584 C CA . GLN A 1 213 ? 16.016 8.805 18.672 1 76.31 213 GLN A CA 1
ATOM 1585 C C . GLN A 1 213 ? 15.906 10.219 19.219 1 76.31 213 GLN A C 1
ATOM 1587 O O . GLN A 1 213 ? 16.078 11.195 18.484 1 76.31 213 GLN A O 1
ATOM 1592 N N . VAL A 1 214 ? 15.43 10.195 20.422 1 74.44 214 VAL A N 1
ATOM 1593 C CA . VAL A 1 214 ? 15.43 11.445 21.172 1 74.44 214 VAL A CA 1
ATOM 1594 C C . VAL A 1 214 ? 16.828 11.703 21.75 1 74.44 214 VAL A C 1
ATOM 1596 O O . VAL A 1 214 ? 17.297 10.953 22.594 1 74.44 214 VAL A O 1
ATOM 1599 N N . ARG A 1 215 ? 17.562 12.328 20.859 1 74.75 215 ARG A N 1
ATOM 1600 C CA . ARG A 1 215 ? 18.891 12.625 21.391 1 74.75 215 ARG A CA 1
ATOM 1601 C C . ARG A 1 215 ? 18.969 14.062 21.906 1 74.75 215 ARG A C 1
ATOM 1603 O O . ARG A 1 215 ? 18.859 15.008 21.125 1 74.75 215 ARG A O 1
ATOM 1610 N N . GLY A 1 216 ? 19.047 14.195 23.125 1 67.62 216 GLY A N 1
ATOM 1611 C CA . GLY A 1 216 ? 19.281 15.508 23.703 1 67.62 216 GLY A CA 1
ATOM 1612 C C . GLY A 1 216 ? 18.156 16.484 23.453 1 67.62 216 GLY A C 1
ATOM 1613 O O . GLY A 1 216 ? 17.219 16.172 22.719 1 67.62 216 GLY A O 1
ATOM 1614 N N . LEU A 1 217 ? 17.906 17.625 24.109 1 69.62 217 LEU A N 1
ATOM 1615 C CA . LEU A 1 217 ? 17.078 18.812 24.078 1 69.62 217 LEU A CA 1
ATOM 1616 C C . LEU A 1 217 ? 15.594 18.438 24.125 1 69.62 217 LEU A C 1
ATOM 1618 O O . LEU A 1 217 ? 14.812 18.875 23.281 1 69.62 217 LEU A O 1
ATOM 1622 N N . VAL A 1 218 ? 15.305 17.562 25.047 1 79.81 218 VAL A N 1
ATOM 1623 C CA . VAL A 1 218 ? 13.961 17.062 25.344 1 79.81 218 VAL A CA 1
ATOM 1624 C C . VAL A 1 218 ? 13.023 18.234 25.609 1 79.81 218 VAL A C 1
ATOM 1626 O O . VAL A 1 218 ? 11.836 18.188 25.266 1 79.81 218 VAL A O 1
ATOM 1629 N N . SER A 1 219 ? 13.672 19.266 26.094 1 85.12 219 SER A N 1
ATOM 1630 C CA . SER A 1 219 ? 12.836 20.422 26.422 1 85.12 219 SER A CA 1
ATOM 1631 C C . SER A 1 219 ? 12.297 21.094 25.172 1 85.12 219 SER A C 1
ATOM 1633 O O . SER A 1 219 ? 11.102 21.406 25.078 1 85.12 219 SER A O 1
ATOM 1635 N N . SER A 1 220 ? 13.195 21.312 24.234 1 87.81 220 SER A N 1
ATOM 1636 C CA . SER A 1 220 ? 12.773 21.938 22.984 1 87.81 220 SER A CA 1
ATOM 1637 C C . SER A 1 220 ? 11.781 21.062 22.234 1 87.81 220 SER A C 1
ATOM 1639 O O . SER A 1 220 ? 10.758 21.547 21.734 1 87.81 220 SER A O 1
ATOM 1641 N N . ALA A 1 221 ? 12.047 19.844 22.25 1 91.69 221 ALA A N 1
ATOM 1642 C CA . ALA A 1 221 ? 11.148 18.891 21.594 1 91.69 221 ALA A CA 1
ATOM 1643 C C . ALA A 1 221 ? 9.781 18.875 22.281 1 91.69 221 ALA A C 1
ATOM 1645 O O . ALA A 1 221 ? 8.75 18.812 21.609 1 91.69 221 ALA A O 1
ATOM 1646 N N . SER A 1 222 ? 9.828 18.984 23.531 1 91.81 222 SER A N 1
ATOM 1647 C CA . SER A 1 222 ? 8.594 18.906 24.297 1 91.81 222 SER A CA 1
ATOM 1648 C C . SER A 1 222 ? 7.715 20.125 24.047 1 91.81 222 SER A C 1
ATOM 1650 O O . SER A 1 222 ? 6.484 20.031 24.047 1 91.81 222 SER A O 1
ATOM 1652 N N . LEU A 1 223 ? 8.344 21.234 23.828 1 91.69 223 LEU A N 1
ATOM 1653 C CA . LEU A 1 223 ? 7.59 22.453 23.531 1 91.69 223 LEU A CA 1
ATOM 1654 C C . LEU A 1 223 ? 6.879 22.328 22.188 1 91.69 223 LEU A C 1
ATOM 1656 O O . LEU A 1 223 ? 5.719 22.719 22.047 1 91.69 223 LEU A O 1
ATOM 1660 N N . ILE A 1 224 ? 7.547 21.766 21.266 1 95.5 224 ILE A N 1
ATOM 1661 C CA . ILE A 1 224 ? 6.965 21.562 19.953 1 95.5 224 ILE A CA 1
ATOM 1662 C C . ILE A 1 224 ? 5.812 20.578 20.047 1 95.5 224 ILE A C 1
ATOM 1664 O O . ILE A 1 224 ? 4.742 20.797 19.469 1 95.5 224 ILE A O 1
ATOM 1668 N N . VAL A 1 225 ? 6.031 19.562 20.812 1 96.69 225 VAL A N 1
ATOM 1669 C CA . VAL A 1 225 ? 5.039 18.516 20.969 1 96.69 225 VAL A CA 1
ATOM 1670 C C . VAL A 1 225 ? 3.797 19.062 21.672 1 96.69 225 VAL A C 1
ATOM 1672 O O . VAL A 1 225 ? 2.672 18.797 21.234 1 96.69 225 VAL A O 1
ATOM 1675 N N . PHE A 1 226 ? 4.023 19.781 22.672 1 96.31 226 PHE A N 1
ATOM 1676 C CA . PHE A 1 226 ? 2.914 20.375 23.406 1 96.31 226 PHE A CA 1
ATOM 1677 C C . PHE A 1 226 ? 2.137 21.328 22.5 1 96.31 226 PHE A C 1
ATOM 1679 O O . PHE A 1 226 ? 0.904 21.328 22.5 1 96.31 226 PHE A O 1
ATOM 1686 N N . GLY A 1 227 ? 2.797 22.141 21.828 1 96.81 227 GLY A N 1
ATOM 1687 C CA . GLY A 1 227 ? 2.148 23.047 20.891 1 96.81 227 GLY A CA 1
ATOM 1688 C C . GLY A 1 227 ? 1.344 22.328 19.828 1 96.81 227 GLY A C 1
ATOM 1689 O O . GLY A 1 227 ? 0.21 22.719 19.531 1 96.81 227 GLY A O 1
ATOM 1690 N N . LYS A 1 228 ? 1.938 21.297 19.281 1 97.12 228 LYS A N 1
ATOM 1691 C CA . LYS A 1 228 ? 1.326 20.562 18.172 1 97.12 228 LYS A CA 1
ATOM 1692 C C . LYS A 1 228 ? 0.094 19.797 18.641 1 97.12 228 LYS A C 1
ATOM 1694 O O . LYS A 1 228 ? -0.945 19.828 17.969 1 97.12 228 LYS A O 1
ATOM 1699 N N . LEU A 1 229 ? 0.171 19.172 19.797 1 97.19 229 LEU A N 1
ATOM 1700 C CA . LEU A 1 229 ? -0.861 18.219 20.172 1 97.19 229 LEU A CA 1
ATOM 1701 C C . LEU A 1 229 ? -1.919 18.875 21.062 1 97.19 229 LEU A C 1
ATOM 1703 O O . LEU A 1 229 ? -3.01 18.328 21.234 1 97.19 229 LEU A O 1
ATOM 1707 N N . VAL A 1 230 ? -1.615 20.078 21.594 1 96.5 230 VAL A N 1
ATOM 1708 C CA . VAL A 1 230 ? -2.57 20.703 22.5 1 96.5 230 VAL A CA 1
ATOM 1709 C C . VAL A 1 230 ? -2.994 22.062 21.922 1 96.5 230 VAL A C 1
ATOM 1711 O O . VAL A 1 230 ? -4.184 22.297 21.703 1 96.5 230 VAL A O 1
ATOM 1714 N N . LEU A 1 231 ? -2.037 22.906 21.625 1 97.19 231 LEU A N 1
ATOM 1715 C CA . LEU A 1 231 ? -2.357 24.281 21.219 1 97.19 231 LEU A CA 1
ATOM 1716 C C . LEU A 1 231 ? -2.984 24.297 19.828 1 97.19 231 LEU A C 1
ATOM 1718 O O . LEU A 1 231 ? -3.887 25.094 19.562 1 97.19 231 LEU A O 1
ATOM 1722 N N . HIS A 1 232 ? -2.48 23.469 18.953 1 97.44 232 HIS A N 1
ATOM 1723 C CA . HIS A 1 232 ? -3 23.453 17.594 1 97.44 232 HIS A CA 1
ATOM 1724 C C . HIS A 1 232 ? -4.465 23.047 17.562 1 97.44 232 HIS A C 1
ATOM 1726 O O . HIS A 1 232 ? -5.301 23.734 16.984 1 97.44 232 HIS A O 1
ATOM 1732 N N . PRO A 1 233 ? -4.898 21.922 18.203 1 96.75 233 PRO A N 1
ATOM 1733 C CA . PRO A 1 233 ? -6.32 21.578 18.266 1 96.75 233 PRO A CA 1
ATOM 1734 C C . PRO A 1 233 ? -7.156 22.641 18.969 1 96.75 233 PRO A C 1
ATOM 1736 O O . PRO A 1 233 ? -8.305 22.875 18.594 1 96.75 233 PRO A O 1
ATOM 1739 N N . LEU A 1 234 ? -6.586 23.234 19.984 1 96.75 234 LEU A N 1
ATOM 1740 C CA . LEU A 1 234 ? -7.305 24.297 20.688 1 96.75 234 LEU A CA 1
ATOM 1741 C C . LEU A 1 234 ? -7.555 25.484 19.781 1 96.75 234 LEU A C 1
ATOM 1743 O O . LEU A 1 234 ? -8.625 26.109 19.828 1 96.75 234 LEU A O 1
ATOM 1747 N N . ALA A 1 235 ? -6.578 25.844 19.031 1 97.56 235 ALA A N 1
ATOM 1748 C CA . ALA A 1 235 ? -6.742 26.922 18.062 1 97.56 235 ALA A CA 1
ATOM 1749 C C . ALA A 1 235 ? -7.855 26.609 17.062 1 97.56 235 ALA A C 1
ATOM 1751 O O . ALA A 1 235 ? -8.633 27.484 16.688 1 97.56 235 ALA A O 1
ATOM 1752 N N . MET A 1 236 ? -7.922 25.359 16.625 1 97.25 236 MET A N 1
ATOM 1753 C CA . MET A 1 236 ? -8.984 24.938 15.719 1 97.25 236 MET A CA 1
ATOM 1754 C C . MET A 1 236 ? -10.352 25.078 16.391 1 97.25 236 MET A C 1
ATOM 1756 O O . MET A 1 236 ? -11.312 25.531 15.766 1 97.25 236 MET A O 1
ATOM 1760 N N . LEU A 1 237 ? -10.398 24.625 17.641 1 95.62 237 LEU A N 1
ATOM 1761 C CA . LEU A 1 237 ? -11.648 24.719 18.391 1 95.62 237 LEU A CA 1
ATOM 1762 C C . LEU A 1 237 ? -12.148 26.172 18.438 1 95.62 237 LEU A C 1
ATOM 1764 O O . LEU A 1 237 ? -13.328 26.422 18.219 1 95.62 237 LEU A O 1
ATOM 1768 N N . ILE A 1 238 ? -11.297 27.047 18.672 1 96.62 238 ILE A N 1
ATOM 1769 C CA . ILE A 1 238 ? -11.641 28.469 18.828 1 96.62 238 ILE A CA 1
ATOM 1770 C C . ILE A 1 238 ? -12.078 29.031 17.469 1 96.62 238 ILE A C 1
ATOM 1772 O O . ILE A 1 238 ? -13.164 29.609 17.359 1 96.62 238 ILE A O 1
ATOM 1776 N N . THR A 1 239 ? -11.297 28.891 16.453 1 97.25 239 THR A N 1
ATOM 1777 C CA . THR A 1 239 ? -11.57 29.516 15.164 1 97.25 239 THR A CA 1
ATOM 1778 C C . THR A 1 239 ? -12.805 28.906 14.508 1 97.25 239 THR A C 1
ATOM 1780 O O . THR A 1 239 ? -13.602 29.625 13.898 1 97.25 239 THR A O 1
ATOM 1783 N N . PHE A 1 240 ? -12.961 27.594 14.602 1 96.62 240 PHE A N 1
ATOM 1784 C CA . PHE A 1 240 ? -14.109 26.953 13.969 1 96.62 240 PHE A CA 1
ATOM 1785 C C . PHE A 1 240 ? -15.391 27.266 14.727 1 96.62 240 PHE A C 1
ATOM 1787 O O . PHE A 1 240 ? -16.469 27.375 14.133 1 96.62 240 PHE A O 1
ATOM 1794 N N . SER A 1 241 ? -15.336 27.422 16.078 1 94.44 241 SER A N 1
ATOM 1795 C CA . SER A 1 241 ? -16.5 27.844 16.844 1 94.44 241 SER A CA 1
ATOM 1796 C C . SER A 1 241 ? -16.938 29.25 16.484 1 94.44 241 SER A C 1
ATOM 1798 O O . SER A 1 241 ? -18.125 29.578 16.547 1 94.44 241 SER A O 1
ATOM 1800 N N . LEU A 1 242 ? -16.047 30.078 16.047 1 95.62 242 LEU A N 1
ATOM 1801 C CA . LEU A 1 242 ? -16.328 31.469 15.719 1 95.62 242 LEU A CA 1
ATOM 1802 C C . LEU A 1 242 ? -16.781 31.609 14.273 1 95.62 242 LEU A C 1
ATOM 1804 O O . LEU A 1 242 ? -17.719 32.344 13.977 1 95.62 242 LEU A O 1
ATOM 1808 N N . ILE A 1 243 ? -16.234 30.875 13.414 1 95.88 243 ILE A N 1
ATOM 1809 C CA . ILE A 1 243 ? -16.422 31.078 11.984 1 95.88 243 ILE A CA 1
ATOM 1810 C C . ILE A 1 243 ? -17.484 30.109 11.469 1 95.88 243 ILE A C 1
ATOM 1812 O O . ILE A 1 243 ? -18.266 30.453 10.578 1 95.88 243 ILE A O 1
ATOM 1816 N N . MET A 1 244 ? -17.453 28.844 12.062 1 94.31 244 MET A N 1
ATOM 1817 C CA . MET A 1 244 ? -18.391 27.828 11.586 1 94.31 244 MET A CA 1
ATOM 1818 C C . MET A 1 244 ? -19.125 27.172 12.758 1 94.31 244 MET A C 1
ATOM 1820 O O . MET A 1 244 ? -19.109 25.953 12.891 1 94.31 244 MET A O 1
ATOM 1824 N N . PRO A 1 245 ? -19.844 27.859 13.523 1 88.94 245 PRO A N 1
ATOM 1825 C CA . PRO A 1 245 ? -20.516 27.281 14.695 1 88.94 245 PRO A CA 1
ATOM 1826 C C . PRO A 1 245 ? -21.562 26.234 14.32 1 88.94 245 PRO A C 1
ATOM 1828 O O . PRO A 1 245 ? -21.828 25.328 15.109 1 88.94 245 PRO A O 1
ATOM 1831 N N . GLY A 1 246 ? -22.062 26.031 13.195 1 86.25 246 GLY A N 1
ATOM 1832 C CA . GLY A 1 246 ? -23.125 25.109 12.805 1 86.25 246 GLY A CA 1
ATOM 1833 C C . GLY A 1 246 ? -22.641 23.938 11.992 1 86.25 246 GLY A C 1
ATOM 1834 O O . GLY A 1 246 ? -23.438 23.219 11.383 1 86.25 246 GLY A O 1
ATOM 1835 N N . SER A 1 247 ? -21.422 23.703 12.07 1 92 247 SER A N 1
ATOM 1836 C CA . SER A 1 247 ? -20.891 22.625 11.25 1 92 247 SER A CA 1
ATOM 1837 C C . SER A 1 247 ? -20.031 21.688 12.086 1 92 247 SER A C 1
ATOM 1839 O O . SER A 1 247 ? -18.797 21.672 11.945 1 92 247 SER A O 1
ATOM 1841 N N . PRO A 1 248 ? -20.672 20.812 12.781 1 92.19 248 PRO A N 1
ATOM 1842 C CA . PRO A 1 248 ? -19.938 19.922 13.672 1 92.19 248 PRO A CA 1
ATOM 1843 C C . PRO A 1 248 ? -18.953 19 12.922 1 92.19 248 PRO A C 1
ATOM 1845 O O . PRO A 1 248 ? -17.891 18.672 13.445 1 92.19 248 PRO A O 1
ATOM 1848 N N . ASP A 1 249 ? -19.344 18.625 11.727 1 92.44 249 ASP A N 1
ATOM 1849 C CA . ASP A 1 249 ? -18.469 17.75 10.945 1 92.44 249 ASP A CA 1
ATOM 1850 C C . ASP A 1 249 ? -17.172 18.453 10.586 1 92.44 249 ASP A C 1
ATOM 1852 O O . ASP A 1 249 ? -16.094 17.844 10.625 1 92.44 249 ASP A O 1
ATOM 1856 N N . ALA A 1 250 ? -17.297 19.703 10.242 1 94.5 250 ALA A N 1
ATOM 1857 C CA . ALA A 1 250 ? -16.109 20.469 9.891 1 94.5 250 ALA A CA 1
ATOM 1858 C C . ALA A 1 250 ? -15.188 20.625 11.094 1 94.5 250 ALA A C 1
ATOM 1860 O O . ALA A 1 250 ? -13.969 20.484 10.961 1 94.5 250 ALA A O 1
ATOM 1861 N N . LEU A 1 251 ? -15.789 20.906 12.195 1 95.5 251 LEU A N 1
ATOM 1862 C CA . LEU A 1 251 ? -15.008 21.031 13.422 1 95.5 251 LEU A CA 1
ATOM 1863 C C . LEU A 1 251 ? -14.328 19.719 13.773 1 95.5 251 LEU A C 1
ATOM 1865 O O . LEU A 1 251 ? -13.148 19.688 14.133 1 95.5 251 LEU A O 1
ATOM 1869 N N . ALA A 1 252 ? -15.047 18.641 13.641 1 95.44 252 ALA A N 1
ATOM 1870 C CA . ALA A 1 252 ? -14.492 17.328 13.93 1 95.44 252 ALA A CA 1
ATOM 1871 C C . ALA A 1 252 ? -13.305 17.016 13.023 1 95.44 252 ALA A C 1
ATOM 1873 O O . ALA A 1 252 ? -12.273 16.531 13.484 1 95.44 252 ALA A O 1
ATOM 1874 N N . GLY A 1 253 ? -13.484 17.297 11.773 1 95.44 253 GLY A N 1
ATOM 1875 C CA . GLY A 1 253 ? -12.391 17.094 10.828 1 95.44 253 GLY A CA 1
ATOM 1876 C C . GLY A 1 253 ? -11.156 17.906 11.18 1 95.44 253 GLY A C 1
ATOM 1877 O O . GLY A 1 253 ? -10.047 17.359 11.227 1 95.44 253 GLY A O 1
ATOM 1878 N N . ALA A 1 254 ? -11.383 19.141 11.414 1 96.31 254 ALA A N 1
ATOM 1879 C CA . ALA A 1 254 ? -10.273 20.031 11.742 1 96.31 254 ALA A CA 1
ATOM 1880 C C . ALA A 1 254 ? -9.555 19.578 13.008 1 96.31 254 ALA A C 1
ATOM 1882 O O . ALA A 1 254 ? -8.32 19.594 13.062 1 96.31 254 ALA A O 1
ATOM 1883 N N . LEU A 1 255 ? -10.305 19.172 13.984 1 96.31 255 LEU A N 1
ATOM 1884 C CA . LEU A 1 255 ? -9.734 18.734 15.25 1 96.31 255 LEU A CA 1
ATOM 1885 C C . LEU A 1 255 ? -8.914 17.469 15.07 1 96.31 255 LEU A C 1
ATOM 1887 O O . LEU A 1 255 ? -7.82 17.344 15.625 1 96.31 255 LEU A O 1
ATOM 1891 N N . LEU A 1 256 ? -9.406 16.547 14.328 1 95.75 256 LEU A N 1
ATOM 1892 C CA . LEU A 1 256 ? -8.695 15.297 14.109 1 95.75 256 LEU A CA 1
ATOM 1893 C C . LEU A 1 256 ? -7.371 15.539 13.391 1 95.75 256 LEU A C 1
ATOM 1895 O O . LEU A 1 256 ? -6.34 14.992 13.789 1 95.75 256 LEU A O 1
ATOM 1899 N N . PHE A 1 257 ? -7.398 16.359 12.398 1 96.38 257 PHE A N 1
ATOM 1900 C CA . PHE A 1 257 ? -6.188 16.641 11.633 1 96.38 257 PHE A CA 1
ATOM 1901 C C . PHE A 1 257 ? -5.195 17.438 12.461 1 96.38 257 PHE A C 1
ATOM 1903 O O . PHE A 1 257 ? -3.984 17.266 12.336 1 96.38 257 PHE A O 1
ATOM 1910 N N . ALA A 1 258 ? -5.73 18.281 13.281 1 96 258 ALA A N 1
ATOM 1911 C CA . ALA A 1 258 ? -4.855 19.109 14.109 1 96 258 ALA A CA 1
ATOM 1912 C C . ALA A 1 258 ? -4.258 18.297 15.258 1 96 258 ALA A C 1
ATOM 1914 O O . ALA A 1 258 ? -3.262 18.703 15.859 1 96 258 ALA A O 1
ATOM 1915 N N . SER A 1 259 ? -4.762 17.172 15.531 1 95.5 259 SER A N 1
ATOM 1916 C CA . SER A 1 259 ? -4.367 16.391 16.703 1 95.5 259 SER A CA 1
ATOM 1917 C C . SER A 1 259 ? -3.303 15.359 16.359 1 95.5 259 SER A C 1
ATOM 1919 O O . SER A 1 259 ? -2.836 14.617 17.219 1 95.5 259 SER A O 1
ATOM 1921 N N . VAL A 1 260 ? -2.955 15.258 15.141 1 95.56 260 VAL A N 1
ATOM 1922 C CA . VAL A 1 260 ? -1.909 14.32 14.742 1 95.56 260 VAL A CA 1
ATOM 1923 C C . VAL A 1 260 ? -0.547 15.008 14.812 1 95.56 260 VAL A C 1
ATOM 1925 O O . VAL A 1 260 ? -0.468 16.234 14.938 1 95.56 260 VAL A O 1
ATOM 1928 N N . PRO A 1 261 ? 0.563 14.234 14.805 1 95.25 261 PRO A N 1
ATOM 1929 C CA . PRO A 1 261 ? 1.891 14.852 14.852 1 95.25 261 PRO A CA 1
ATOM 1930 C C . PRO A 1 261 ? 2.18 15.719 13.625 1 95.25 261 PRO A C 1
ATOM 1932 O O . PRO A 1 261 ? 1.339 15.836 12.734 1 95.25 261 PRO A O 1
ATOM 1935 N N . MET A 1 262 ? 3.34 16.312 13.672 1 95 262 MET A N 1
ATOM 1936 C CA . MET A 1 262 ? 3.734 17.219 12.586 1 95 262 MET A CA 1
ATOM 1937 C C . MET A 1 262 ? 4.105 16.422 11.336 1 95 262 MET A C 1
ATOM 1939 O O . MET A 1 262 ? 4.266 15.211 11.391 1 95 262 MET A O 1
ATOM 1943 N N . ILE A 1 263 ? 4.195 17.109 10.297 1 90 263 ILE A N 1
ATOM 1944 C CA . ILE A 1 263 ? 4.484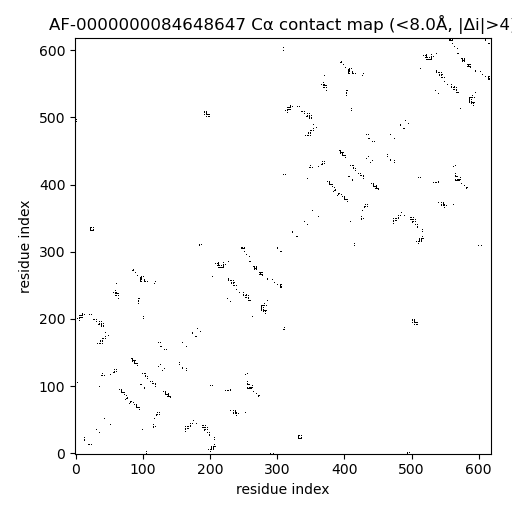 16.547 8.977 1 90 263 ILE A CA 1
ATOM 1945 C C . ILE A 1 263 ? 5.75 15.703 9.039 1 90 263 ILE A C 1
ATOM 1947 O O . ILE A 1 263 ? 6.715 16.062 9.719 1 90 263 ILE A O 1
ATOM 1951 N N . SER A 1 264 ? 5.812 14.656 8.273 1 85.94 264 SER A N 1
ATOM 1952 C CA . SER A 1 264 ? 6.836 13.617 8.398 1 85.94 264 SER A CA 1
ATOM 1953 C C . SER A 1 264 ? 8.203 14.133 7.953 1 85.94 264 SER A C 1
ATOM 1955 O O . SER A 1 264 ? 9.234 13.641 8.406 1 85.94 264 SER A O 1
ATOM 1957 N N . ILE A 1 265 ? 8.25 15.086 7.098 1 83.69 265 ILE A N 1
ATOM 1958 C CA . ILE A 1 265 ? 9.516 15.578 6.562 1 83.69 265 ILE A CA 1
ATOM 1959 C C . ILE A 1 265 ? 10.133 16.578 7.539 1 83.69 265 ILE A C 1
ATOM 1961 O O . ILE A 1 265 ? 11.258 17.047 7.332 1 83.69 265 ILE A O 1
ATOM 1965 N N . PHE A 1 266 ? 9.484 16.828 8.594 1 91.56 266 PHE A N 1
ATOM 1966 C CA . PHE A 1 266 ? 9.867 17.859 9.562 1 91.56 266 PHE A CA 1
ATOM 1967 C C . PHE A 1 266 ? 11.289 17.625 10.062 1 91.56 266 PHE A C 1
ATOM 1969 O O . PHE A 1 266 ? 12.117 18.547 10.039 1 91.56 266 PHE A O 1
ATOM 1976 N N . PRO A 1 267 ? 11.711 16.438 10.453 1 88 267 PRO A N 1
ATOM 1977 C CA . PRO A 1 267 ? 13.086 16.234 10.914 1 88 267 PRO A CA 1
ATOM 1978 C C . PRO A 1 267 ? 14.117 16.562 9.844 1 88 267 PRO A C 1
ATOM 1980 O O . PRO A 1 267 ? 15.188 17.094 10.156 1 88 267 PRO A O 1
ATOM 1983 N N . LEU A 1 268 ? 13.789 16.281 8.711 1 83.94 268 LEU A N 1
ATOM 1984 C CA . LEU A 1 268 ? 14.711 16.531 7.605 1 83.94 268 LEU A CA 1
ATOM 1985 C C . LEU A 1 268 ? 14.883 18.031 7.379 1 83.94 268 LEU A C 1
ATOM 1987 O O . LEU A 1 268 ? 15.992 18.5 7.117 1 83.94 268 LEU A O 1
ATOM 1991 N N . ILE A 1 269 ? 13.82 18.734 7.441 1 86.06 269 ILE A N 1
ATOM 1992 C CA . ILE A 1 269 ? 13.891 20.188 7.301 1 86.06 269 ILE A CA 1
ATOM 1993 C C . ILE A 1 269 ? 14.688 20.781 8.461 1 86.06 269 ILE A C 1
ATOM 1995 O O . ILE A 1 269 ? 15.562 21.625 8.258 1 86.06 269 ILE A O 1
ATOM 1999 N N . CYS A 1 270 ? 14.469 20.266 9.602 1 90.25 270 CYS A N 1
ATOM 2000 C CA . CYS A 1 270 ? 15.188 20.734 10.781 1 90.25 270 CYS A CA 1
ATOM 2001 C C . CYS A 1 270 ? 16.688 20.5 10.641 1 90.25 270 CYS A C 1
ATOM 2003 O O . CYS A 1 270 ? 17.5 21.297 11.117 1 90.25 270 CYS A O 1
ATOM 2005 N N . GLN A 1 271 ? 17 19.406 10.117 1 87.19 271 GLN A N 1
ATOM 2006 C CA . GLN A 1 271 ? 18.391 19.047 9.953 1 87.19 271 GLN A CA 1
ATOM 2007 C C . GLN A 1 271 ? 19.141 20.094 9.133 1 87.19 271 GLN A C 1
ATOM 2009 O O . GLN A 1 271 ? 20.312 20.391 9.398 1 87.19 271 GLN A O 1
ATOM 2014 N N . ARG A 1 272 ? 18.547 20.719 8.219 1 82.75 272 ARG A N 1
ATOM 2015 C CA . ARG A 1 272 ? 19.156 21.766 7.379 1 82.75 272 ARG A CA 1
ATOM 2016 C C . ARG A 1 272 ? 19.5 23 8.203 1 82.75 272 ARG A C 1
ATOM 2018 O O . ARG A 1 272 ? 20.328 23.812 7.793 1 82.75 272 ARG A O 1
ATOM 2025 N N . TYR A 1 273 ? 18.891 23.094 9.258 1 86.94 273 TYR A N 1
ATOM 2026 C CA . TYR A 1 273 ? 19.109 24.281 10.102 1 86.94 273 TYR A CA 1
ATOM 2027 C C . TYR A 1 273 ? 19.703 23.891 11.445 1 86.94 273 TYR A C 1
ATOM 2029 O O . TYR A 1 273 ? 19.469 24.547 12.453 1 86.94 273 TYR A O 1
ATOM 2037 N N . SER A 1 274 ? 20.328 22.672 11.406 1 86.19 274 SER A N 1
ATOM 2038 C CA . SER A 1 274 ? 21.109 22.156 12.523 1 86.19 274 SER A CA 1
ATOM 2039 C C . SER A 1 274 ? 20.219 21.828 13.719 1 86.19 274 SER A C 1
ATOM 2041 O O . SER A 1 274 ? 20.625 22 14.867 1 86.19 274 SER A O 1
ATOM 2043 N N . MET A 1 275 ? 19.016 21.5 13.414 1 89.56 275 MET A N 1
ATOM 2044 C CA . MET A 1 275 ? 18.062 21.125 14.453 1 89.56 275 MET A CA 1
ATOM 2045 C C . MET A 1 275 ? 17.531 19.719 14.227 1 89.56 275 MET A C 1
ATOM 2047 O O . MET A 1 275 ? 16.391 19.406 14.578 1 89.56 275 MET A O 1
ATOM 2051 N N . GLY A 1 276 ? 18.359 18.922 13.641 1 87.56 276 GLY A N 1
ATOM 2052 C CA . GLY A 1 276 ? 17.938 17.594 13.266 1 87.56 276 GLY A CA 1
ATOM 2053 C C . GLY A 1 276 ? 17.5 16.75 14.445 1 87.56 276 GLY A C 1
ATOM 2054 O O . GLY A 1 276 ? 16.469 16.078 14.391 1 87.56 276 GLY A O 1
ATOM 2055 N N . ASN A 1 277 ? 18.219 16.797 15.492 1 87.69 277 ASN A N 1
ATOM 2056 C CA . ASN A 1 277 ? 17.922 15.992 16.672 1 87.69 277 ASN A CA 1
ATOM 2057 C C . ASN A 1 277 ? 16.609 16.422 17.328 1 87.69 277 ASN A C 1
ATOM 2059 O O . ASN A 1 277 ? 15.82 15.578 17.75 1 87.69 277 ASN A O 1
ATOM 2063 N N . ILE A 1 278 ? 16.391 17.688 17.312 1 90.94 278 ILE A N 1
ATOM 2064 C CA . ILE A 1 278 ? 15.164 18.219 17.891 1 90.94 278 ILE A CA 1
ATOM 2065 C C . ILE A 1 278 ? 13.977 17.812 17.031 1 90.94 278 ILE A C 1
ATOM 2067 O O . ILE A 1 278 ? 12.945 17.375 17.547 1 90.94 278 ILE A O 1
ATOM 2071 N N . GLY A 1 279 ? 14.164 17.969 15.758 1 92.62 279 GLY A N 1
ATOM 2072 C CA . GLY A 1 279 ? 13.094 17.594 14.844 1 92.62 279 GLY A CA 1
ATOM 2073 C C . GLY A 1 279 ? 12.719 16.141 14.93 1 92.62 279 GLY A C 1
ATOM 2074 O O . GLY A 1 279 ? 11.531 15.797 15.016 1 92.62 279 GLY A O 1
ATOM 2075 N N . ALA A 1 280 ? 13.766 15.344 14.984 1 89.19 280 ALA A N 1
ATOM 2076 C CA . ALA A 1 280 ? 13.539 13.906 15.078 1 89.19 280 ALA A CA 1
ATOM 2077 C C . ALA A 1 280 ? 12.898 13.531 16.406 1 89.19 280 ALA A C 1
ATOM 2079 O O . ALA A 1 280 ? 11.953 12.742 16.453 1 89.19 280 ALA A O 1
ATOM 2080 N N . GLY A 1 281 ? 13.383 14.062 17.375 1 91.06 281 GLY A N 1
ATOM 2081 C CA . GLY A 1 281 ? 12.828 13.812 18.703 1 91.06 281 GLY A CA 1
ATOM 2082 C C . GLY A 1 281 ? 11.391 14.273 18.844 1 91.06 281 GLY A C 1
ATOM 2083 O O . GLY A 1 281 ? 10.562 13.555 19.406 1 91.06 281 GLY A O 1
ATOM 2084 N N . ALA A 1 282 ? 11.094 15.414 18.328 1 94 282 ALA A N 1
ATOM 2085 C CA . ALA A 1 282 ? 9.742 15.945 18.406 1 94 282 ALA A CA 1
ATOM 2086 C C . ALA A 1 282 ? 8.758 15.047 17.656 1 94 282 ALA A C 1
ATOM 2088 O O . ALA A 1 282 ? 7.672 14.75 18.156 1 94 282 ALA A O 1
ATOM 2089 N N . LEU A 1 283 ? 9.141 14.688 16.531 1 92.31 283 LEU A N 1
ATOM 2090 C CA . LEU A 1 283 ? 8.258 13.836 15.734 1 92.31 283 LEU A CA 1
ATOM 2091 C C . LEU A 1 283 ? 8.031 12.5 16.438 1 92.31 283 LEU A C 1
ATOM 2093 O O . LEU A 1 283 ? 6.902 12 16.469 1 92.31 283 LEU A O 1
ATOM 2097 N N . PHE A 1 284 ? 9.031 11.977 17.031 1 90.19 284 PHE A N 1
ATOM 2098 C CA . PHE A 1 284 ? 8.938 10.695 17.734 1 90.19 284 PHE A CA 1
ATOM 2099 C C . PHE A 1 284 ? 8.016 10.805 18.938 1 90.19 284 PHE A C 1
ATOM 2101 O O . PHE A 1 284 ? 7.07 10.016 19.078 1 90.19 284 PHE A O 1
ATOM 2108 N N . ILE A 1 285 ? 8.234 11.766 19.703 1 92.38 285 ILE A N 1
ATOM 2109 C CA . ILE A 1 285 ? 7.457 11.953 20.922 1 92.38 285 ILE A CA 1
ATOM 2110 C C . ILE A 1 285 ? 6.012 12.289 20.562 1 92.38 285 ILE A C 1
ATOM 2112 O O . ILE A 1 285 ? 5.074 11.766 21.172 1 92.38 285 ILE A O 1
ATOM 2116 N N . ALA A 1 286 ? 5.863 13.102 19.625 1 94.5 286 ALA A N 1
ATOM 2117 C CA . ALA A 1 286 ? 4.52 13.492 19.203 1 94.5 286 ALA A CA 1
ATOM 2118 C C . ALA A 1 286 ? 3.744 12.305 18.656 1 94.5 286 ALA A C 1
ATOM 2120 O O . ALA A 1 286 ? 2.539 12.18 18.891 1 94.5 286 ALA A O 1
ATOM 2121 N N . SER A 1 287 ? 4.418 11.531 17.906 1 91.06 287 SER A N 1
ATOM 2122 C CA . SER A 1 287 ? 3.762 10.359 17.328 1 91.06 287 SER A CA 1
ATOM 2123 C C . SER A 1 287 ? 3.271 9.414 18.422 1 91.06 287 SER A C 1
ATOM 2125 O O . SER A 1 287 ? 2.154 8.891 18.344 1 91.06 287 SER A O 1
ATOM 2127 N N . LEU A 1 288 ? 4.008 9.219 19.422 1 88.38 288 LEU A N 1
ATOM 2128 C CA . LEU A 1 288 ? 3.621 8.344 20.531 1 88.38 288 LEU A CA 1
ATOM 2129 C C . LEU A 1 288 ? 2.551 9 21.391 1 88.38 288 LEU A C 1
ATOM 2131 O O . LEU A 1 288 ? 1.555 8.359 21.75 1 88.38 288 LEU A O 1
ATOM 2135 N N . ALA A 1 289 ? 2.754 10.203 21.641 1 92.44 289 ALA A N 1
ATOM 2136 C CA . ALA A 1 289 ? 1.843 10.93 22.516 1 92.44 289 ALA A CA 1
ATOM 2137 C C . ALA A 1 289 ? 0.5 11.172 21.828 1 92.44 289 ALA A C 1
ATOM 2139 O O . ALA A 1 289 ? -0.523 11.336 22.5 1 92.44 289 ALA A O 1
ATOM 2140 N N . SER A 1 290 ? 0.57 11.25 20.562 1 93.12 290 SER A N 1
ATOM 2141 C CA . SER A 1 290 ? -0.643 11.578 19.828 1 93.12 290 SER A CA 1
ATOM 2142 C C . SER A 1 290 ? -1.711 10.508 20.016 1 93.12 290 SER A C 1
ATOM 2144 O O . SER A 1 290 ? -2.906 10.789 19.906 1 93.12 290 SER A O 1
ATOM 2146 N N . PHE A 1 291 ? -1.354 9.328 20.312 1 88.19 291 PHE A N 1
ATOM 2147 C CA . PHE A 1 291 ? -2.33 8.273 20.562 1 88.19 291 PHE A CA 1
ATOM 2148 C C . PHE A 1 291 ? -3.219 8.641 21.75 1 88.19 291 PHE A C 1
ATOM 2150 O O . PHE A 1 291 ? -4.434 8.438 21.703 1 88.19 291 PHE A O 1
ATOM 2157 N N . VAL A 1 292 ? -2.607 9.133 22.688 1 89.19 292 VAL A N 1
ATOM 2158 C CA . VAL A 1 292 ? -3.344 9.523 23.891 1 89.19 292 VAL A CA 1
ATOM 2159 C C . VAL A 1 292 ? -4.172 10.773 23.594 1 89.19 292 VAL A C 1
ATOM 2161 O O . VAL A 1 292 ? -5.359 10.828 23.922 1 89.19 292 VAL A O 1
ATOM 2164 N N . THR A 1 293 ? -3.58 11.727 22.969 1 90.25 293 THR A N 1
ATOM 2165 C CA . THR A 1 293 ? -4.254 13.008 22.766 1 90.25 293 THR A CA 1
ATOM 2166 C C . THR A 1 293 ? -5.406 12.852 21.766 1 90.25 293 THR A C 1
ATOM 2168 O O . THR A 1 293 ? -6.484 13.414 21.969 1 90.25 293 THR A O 1
ATOM 2171 N N . ILE A 1 294 ? -5.211 12.078 20.781 1 91.31 294 ILE A N 1
ATOM 2172 C CA . ILE A 1 294 ? -6.27 11.875 19.797 1 91.31 294 ILE A CA 1
ATOM 2173 C C . ILE A 1 294 ? -7.438 11.133 20.453 1 91.31 294 ILE A C 1
ATOM 2175 O O . ILE A 1 294 ? -8.602 11.453 20.203 1 91.31 294 ILE A O 1
ATOM 2179 N N . THR A 1 295 ? -7.109 10.141 21.25 1 89.44 295 THR A N 1
ATOM 2180 C CA . THR A 1 295 ? -8.148 9.406 21.953 1 89.44 295 THR A CA 1
ATOM 2181 C C . THR A 1 295 ? -8.961 10.344 22.844 1 89.44 295 THR A C 1
ATOM 2183 O O . THR A 1 295 ? -10.188 10.258 22.891 1 89.44 295 THR A O 1
ATOM 2186 N N . CYS A 1 296 ? -8.297 11.18 23.469 1 91.5 296 CYS A N 1
ATOM 2187 C CA . CYS A 1 296 ? -8.961 12.164 24.328 1 91.5 296 CYS A CA 1
ATOM 2188 C C . CYS A 1 296 ? -9.828 13.102 23.5 1 91.5 296 CYS A C 1
ATOM 2190 O O . CYS A 1 296 ? -10.969 13.398 23.875 1 91.5 296 CYS A O 1
ATOM 2192 N N . VAL A 1 297 ? -9.359 13.539 22.391 1 93.19 297 VAL A N 1
ATOM 2193 C CA . VAL A 1 297 ? -10.094 14.453 21.531 1 93.19 297 VAL A CA 1
ATOM 2194 C C . VAL A 1 297 ? -11.344 13.766 20.984 1 93.19 297 VAL A C 1
ATOM 2196 O O . VAL A 1 297 ? -12.422 14.352 20.953 1 93.19 297 VAL A O 1
ATOM 2199 N N . ILE A 1 298 ? -11.211 12.555 20.594 1 90.62 298 ILE A N 1
ATOM 2200 C CA . ILE A 1 298 ? -12.344 11.789 20.078 1 90.62 298 ILE A CA 1
ATOM 2201 C C . ILE A 1 298 ? -13.375 11.586 21.172 1 90.62 298 ILE A C 1
ATOM 2203 O O . ILE A 1 298 ? -14.578 11.727 20.953 1 90.62 298 ILE A O 1
ATOM 2207 N N . ALA A 1 299 ? -12.898 11.234 22.375 1 90.75 299 ALA A N 1
ATOM 2208 C CA . ALA A 1 299 ? -13.797 11.062 23.516 1 90.75 299 ALA A CA 1
ATOM 2209 C C . ALA A 1 299 ? -14.547 12.359 23.812 1 90.75 299 ALA A C 1
ATOM 2211 O O . ALA A 1 299 ? -15.758 12.336 24.062 1 90.75 299 ALA A O 1
ATOM 2212 N N . LEU A 1 300 ? -13.859 13.406 23.75 1 91.88 300 LEU A N 1
ATOM 2213 C CA . LEU A 1 300 ? -14.461 14.711 24.016 1 91.88 300 LEU A CA 1
ATOM 2214 C C . LEU A 1 300 ? -15.469 15.07 22.922 1 91.88 300 LEU A C 1
ATOM 2216 O O . LEU A 1 300 ? -16.531 15.609 23.219 1 91.88 300 LEU A O 1
ATOM 2220 N N . MET A 1 301 ? -15.102 14.781 21.703 1 92.38 301 MET A N 1
ATOM 2221 C CA . MET A 1 301 ? -16.016 15.039 20.594 1 92.38 301 MET A CA 1
ATOM 2222 C C . MET A 1 301 ? -17.297 14.219 20.719 1 92.38 301 MET A C 1
ATOM 2224 O O . MET A 1 301 ? -18.391 14.703 20.422 1 92.38 301 MET A O 1
ATOM 2228 N N . SER A 1 302 ? -17.156 12.992 21.109 1 90.19 302 SER A N 1
ATOM 2229 C CA . SER A 1 302 ? -18.312 12.133 21.328 1 90.19 302 SER A CA 1
ATOM 2230 C C . SER A 1 302 ? -19.172 12.648 22.469 1 90.19 302 SER A C 1
ATOM 2232 O O . SER A 1 302 ? -20.391 12.648 22.391 1 90.19 302 SER A O 1
ATOM 2234 N N . TYR A 1 303 ? -18.531 13.07 23.516 1 88.81 303 TYR A N 1
ATOM 2235 C CA . TYR A 1 303 ? -19.219 13.586 24.688 1 88.81 303 TYR A CA 1
ATOM 2236 C C . TYR A 1 303 ? -20.016 14.844 24.344 1 88.81 303 TYR A C 1
ATOM 2238 O O . TYR A 1 303 ? -21.141 15.016 24.812 1 88.81 303 TYR A O 1
ATOM 2246 N N . PHE A 1 304 ? -19.5 15.672 23.469 1 89.5 304 PHE A N 1
ATOM 2247 C CA . PHE A 1 304 ? -20.141 16.922 23.125 1 89.5 304 PHE A CA 1
ATOM 2248 C C . PHE A 1 304 ? -21.047 16.75 21.906 1 89.5 304 PHE A C 1
ATOM 2250 O O . PHE A 1 304 ? -21.625 17.734 21.406 1 89.5 304 PHE A O 1
ATOM 2257 N N . GLY A 1 305 ? -21.141 15.5 21.344 1 86.38 305 GLY A N 1
ATOM 2258 C CA . GLY A 1 305 ? -22.062 15.172 20.281 1 86.38 305 GLY A CA 1
ATOM 2259 C C . GLY A 1 305 ? -21.594 15.641 18.906 1 86.38 305 GLY A C 1
ATOM 2260 O O . GLY A 1 305 ? -22.406 15.953 18.031 1 86.38 305 GLY A O 1
ATOM 2261 N N . LEU A 1 306 ? -20.281 15.805 18.734 1 86.81 306 LEU A N 1
ATOM 2262 C CA . LEU A 1 306 ? -19.734 16.266 17.469 1 86.81 306 LEU A CA 1
ATOM 2263 C C . LEU A 1 306 ? -19.641 15.125 16.469 1 86.81 306 LEU A C 1
ATOM 2265 O O . LEU A 1 306 ? -19.484 15.352 15.266 1 86.81 306 LEU A O 1
ATOM 2269 N N . LEU A 1 307 ? -19.656 13.898 17 1 84.5 307 LEU A N 1
ATOM 2270 C CA . LEU A 1 307 ? -19.547 12.742 16.125 1 84.5 307 LEU A CA 1
ATOM 2271 C C . LEU A 1 307 ? -20.906 12.078 15.914 1 84.5 307 LEU A C 1
ATOM 2273 O O . LEU A 1 307 ? -21.734 12.062 16.828 1 84.5 307 LEU A O 1
ATOM 2277 N N . MET A 1 308 ? -21.188 11.867 14.562 1 66.12 308 MET A N 1
ATOM 2278 C CA . MET A 1 308 ? -22.453 11.195 14.297 1 66.12 308 MET A CA 1
ATOM 2279 C C . MET A 1 308 ? -22.469 9.805 14.922 1 66.12 308 MET A C 1
ATOM 2281 O O . MET A 1 308 ? -21.438 9.133 14.984 1 66.12 308 MET A O 1
ATOM 2285 N N . PRO A 1 309 ? -23.766 9.383 15.516 1 59.75 309 PRO A N 1
ATOM 2286 C CA . PRO A 1 309 ? -23.906 8.047 16.109 1 59.75 309 PRO A CA 1
ATOM 2287 C C . PRO A 1 309 ? -23.672 6.926 15.102 1 59.75 309 PRO A C 1
ATOM 2289 O O . PRO A 1 309 ? -23.875 7.113 13.898 1 59.75 309 PRO A O 1
ATOM 2292 N N . MET B 1 1 ? -9.68 -5.23 -17.875 1 76.5 1 MET B N 1
ATOM 2293 C CA . MET B 1 1 ? -8.242 -5.484 -17.906 1 76.5 1 MET B CA 1
ATOM 2294 C C . MET B 1 1 ? -7.453 -4.176 -17.875 1 76.5 1 MET B C 1
ATOM 2296 O O . MET B 1 1 ? -6.332 -4.137 -17.375 1 76.5 1 MET B O 1
ATOM 2300 N N . ALA B 1 2 ? -8.141 -3.201 -18.234 1 82.81 2 ALA B N 1
ATOM 2301 C CA . ALA B 1 2 ? -7.488 -1.901 -18.375 1 82.81 2 ALA B CA 1
ATOM 2302 C C . ALA B 1 2 ? -6.969 -1.404 -17.016 1 82.81 2 ALA B C 1
ATOM 2304 O O . ALA B 1 2 ? -5.824 -0.956 -16.922 1 82.81 2 ALA B O 1
ATOM 2305 N N . PRO B 1 3 ? -7.711 -1.74 -16 1 87.62 3 PRO B N 1
ATOM 2306 C CA . PRO B 1 3 ? -7.195 -1.268 -14.719 1 87.62 3 PRO B CA 1
ATOM 2307 C C . PRO B 1 3 ? -5.91 -1.981 -14.297 1 87.62 3 PRO B C 1
ATOM 2309 O O . PRO B 1 3 ? -5.039 -1.375 -13.672 1 87.62 3 PRO B O 1
ATOM 2312 N N . ILE B 1 4 ? -5.891 -3.152 -14.656 1 86.88 4 ILE B N 1
ATOM 2313 C CA . ILE B 1 4 ? -4.73 -3.963 -14.305 1 86.88 4 ILE B CA 1
ATOM 2314 C C . ILE B 1 4 ? -3.496 -3.43 -15.031 1 86.88 4 ILE B C 1
ATOM 2316 O O . ILE B 1 4 ? -2.445 -3.229 -14.414 1 86.88 4 ILE B O 1
ATOM 2320 N N . LEU B 1 5 ? -3.672 -3.186 -16.266 1 88.12 5 LEU B N 1
ATOM 2321 C CA . LEU B 1 5 ? -2.578 -2.662 -17.078 1 88.12 5 LEU B CA 1
ATOM 2322 C C . LEU B 1 5 ? -2.158 -1.278 -16.594 1 88.12 5 LEU B C 1
ATOM 2324 O O . LEU B 1 5 ? -0.97 -0.948 -16.594 1 88.12 5 LEU B O 1
ATOM 2328 N N . LEU B 1 6 ? -3.096 -0.538 -16.219 1 92.5 6 LEU B N 1
ATOM 2329 C CA . LEU B 1 6 ? -2.812 0.816 -15.758 1 92.5 6 LEU B CA 1
ATOM 2330 C C . LEU B 1 6 ? -2.021 0.791 -14.461 1 92.5 6 LEU B C 1
ATOM 2332 O O . LEU B 1 6 ? -1.047 1.531 -14.305 1 92.5 6 LEU B O 1
ATOM 2336 N N . LEU B 1 7 ? -2.408 -0.077 -13.547 1 93.25 7 LEU B N 1
ATOM 2337 C CA . LEU B 1 7 ? -1.718 -0.161 -12.266 1 93.25 7 LEU B CA 1
ATOM 2338 C C . LEU B 1 7 ? -0.304 -0.703 -12.445 1 93.25 7 LEU B C 1
ATOM 2340 O O . LEU B 1 7 ? 0.645 -0.18 -11.859 1 93.25 7 LEU B O 1
ATOM 2344 N N . MET B 1 8 ? -0.211 -1.743 -13.211 1 91.44 8 MET B N 1
ATOM 2345 C CA . MET B 1 8 ? 1.115 -2.277 -13.508 1 91.44 8 MET B CA 1
ATOM 2346 C C . MET B 1 8 ? 1.969 -1.242 -14.234 1 91.44 8 MET B C 1
ATOM 2348 O O . MET B 1 8 ? 3.17 -1.135 -13.977 1 91.44 8 MET B O 1
ATOM 2352 N N . GLY B 1 9 ? 1.355 -0.549 -15.141 1 93.75 9 GLY B N 1
ATOM 2353 C CA . GLY B 1 9 ? 2.049 0.51 -15.859 1 93.75 9 GLY B CA 1
ATOM 2354 C C . GLY B 1 9 ? 2.576 1.601 -14.945 1 93.75 9 GLY B C 1
ATOM 2355 O O . GLY B 1 9 ? 3.668 2.131 -15.164 1 93.75 9 GLY B O 1
ATOM 2356 N N . LEU B 1 10 ? 1.807 1.966 -13.953 1 95.44 10 LEU B N 1
ATOM 2357 C CA . LEU B 1 10 ? 2.25 2.965 -12.984 1 95.44 10 LEU B CA 1
ATOM 2358 C C . LEU B 1 10 ? 3.506 2.496 -12.258 1 95.44 10 LEU B C 1
ATOM 2360 O O . LEU B 1 10 ? 4.449 3.268 -12.078 1 95.44 10 LEU B O 1
ATOM 2364 N N . GLY B 1 11 ? 3.453 1.231 -11.82 1 95 11 GLY B N 1
ATOM 2365 C CA . GLY B 1 11 ? 4.641 0.679 -11.195 1 95 11 GLY B CA 1
ATOM 2366 C C . GLY B 1 11 ? 5.852 0.673 -12.102 1 95 11 GLY B C 1
ATOM 2367 O O . GLY B 1 11 ? 6.945 1.064 -11.695 1 95 11 GLY B O 1
ATOM 2368 N N . TYR B 1 12 ? 5.617 0.3 -13.328 1 93.56 12 TYR B N 1
ATOM 2369 C CA . TYR B 1 12 ? 6.691 0.259 -14.32 1 93.56 12 TYR B CA 1
ATOM 2370 C C . TYR B 1 12 ? 7.262 1.65 -14.562 1 93.56 12 TYR B C 1
ATOM 2372 O O . TYR B 1 12 ? 8.477 1.836 -14.578 1 93.56 12 TYR B O 1
ATOM 2380 N N . THR B 1 13 ? 6.434 2.605 -14.758 1 95.38 13 THR B N 1
ATOM 2381 C CA . THR B 1 13 ? 6.844 3.975 -15.039 1 95.38 13 THR B CA 1
ATOM 2382 C C . THR B 1 13 ? 7.59 4.578 -13.852 1 95.38 13 THR B C 1
ATOM 2384 O O . THR B 1 13 ? 8.57 5.301 -14.031 1 95.38 13 THR B O 1
ATOM 2387 N N . ALA B 1 14 ? 7.105 4.289 -12.68 1 95.44 14 ALA B N 1
ATOM 2388 C CA . ALA B 1 14 ? 7.77 4.793 -11.484 1 95.44 14 ALA B CA 1
ATOM 2389 C C . ALA B 1 14 ? 9.211 4.301 -11.406 1 95.44 14 ALA B C 1
ATOM 2391 O O . ALA B 1 14 ? 10.109 5.051 -11.016 1 95.44 14 ALA B O 1
ATOM 2392 N N . ALA B 1 15 ? 9.359 3.068 -11.727 1 94.12 15 ALA B N 1
ATOM 2393 C CA . ALA B 1 15 ? 10.703 2.51 -11.758 1 94.12 15 ALA B CA 1
ATOM 2394 C C . ALA B 1 15 ? 11.516 3.094 -12.914 1 94.12 15 ALA B C 1
ATOM 2396 O O . ALA B 1 15 ? 12.688 3.445 -12.742 1 94.12 15 ALA B O 1
ATOM 2397 N N . HIS B 1 16 ? 10.922 3.248 -14.031 1 93.25 16 HIS B N 1
ATOM 2398 C CA . HIS B 1 16 ? 11.57 3.711 -15.25 1 93.25 16 HIS B CA 1
ATOM 2399 C C . HIS B 1 16 ? 12.094 5.137 -15.094 1 93.25 16 HIS B C 1
ATOM 2401 O O . HIS B 1 16 ? 13.203 5.445 -15.523 1 93.25 16 HIS B O 1
ATOM 2407 N N . VAL B 1 17 ? 11.375 5.973 -14.469 1 94.12 17 VAL B N 1
ATOM 2408 C CA . VAL B 1 17 ? 11.766 7.371 -14.328 1 94.12 17 VAL B CA 1
ATOM 2409 C C . VAL B 1 17 ? 12.547 7.562 -13.031 1 94.12 17 VAL B C 1
ATOM 2411 O O . VAL B 1 17 ? 12.789 8.695 -12.609 1 94.12 17 VAL B O 1
ATOM 2414 N N . ARG B 1 18 ? 12.773 6.512 -12.289 1 92.75 18 ARG B N 1
ATOM 2415 C CA . ARG B 1 18 ? 13.617 6.465 -11.102 1 92.75 18 ARG B CA 1
ATOM 2416 C C . ARG B 1 18 ? 12.977 7.23 -9.945 1 92.75 18 ARG B C 1
ATOM 2418 O O . ARG B 1 18 ? 13.68 7.844 -9.141 1 92.75 18 ARG B O 1
ATOM 2425 N N . LEU B 1 19 ? 11.758 7.238 -10.039 1 93.06 19 LEU B N 1
ATOM 2426 C CA . LEU B 1 19 ? 11.016 7.777 -8.898 1 93.06 19 LEU B CA 1
ATOM 2427 C C . LEU B 1 19 ? 11.109 6.844 -7.699 1 93.06 19 LEU B C 1
ATOM 2429 O O . LEU B 1 19 ? 11.164 7.301 -6.555 1 93.06 19 LEU B O 1
ATOM 2433 N N . ILE B 1 20 ? 11.031 5.594 -7.957 1 93.88 20 ILE B N 1
ATOM 2434 C CA . ILE B 1 20 ? 11.172 4.539 -6.961 1 93.88 20 ILE B CA 1
ATOM 2435 C C . ILE B 1 20 ? 12.273 3.57 -7.383 1 93.88 20 ILE B C 1
ATOM 2437 O O . ILE B 1 20 ? 12.234 3.016 -8.484 1 93.88 20 ILE B O 1
ATOM 2441 N N . SER B 1 21 ? 13.211 3.375 -6.477 1 94.19 21 SER B N 1
ATOM 2442 C CA . SER B 1 21 ? 14.336 2.496 -6.773 1 94.19 21 SER B CA 1
ATOM 2443 C C . SER B 1 21 ? 13.938 1.029 -6.66 1 94.19 21 SER B C 1
ATOM 2445 O O . SER B 1 21 ? 12.859 0.71 -6.164 1 94.19 21 SER B O 1
ATOM 2447 N N . ARG B 1 22 ? 14.859 0.181 -7.145 1 91.62 22 ARG B N 1
ATOM 2448 C CA . ARG B 1 22 ? 14.625 -1.257 -7.078 1 91.62 22 ARG B CA 1
ATOM 2449 C C . ARG B 1 22 ? 14.477 -1.721 -5.633 1 91.62 22 ARG B C 1
ATOM 2451 O O . ARG B 1 22 ? 13.586 -2.518 -5.32 1 91.62 22 ARG B O 1
ATOM 2458 N N . GLU B 1 23 ? 15.312 -1.236 -4.832 1 92.69 23 GLU B N 1
ATOM 2459 C CA . GLU B 1 23 ? 15.234 -1.591 -3.418 1 92.69 23 GLU B CA 1
ATOM 2460 C C . GLU B 1 23 ? 13.938 -1.089 -2.789 1 92.69 23 GLU B C 1
ATOM 2462 O O . GLU B 1 23 ? 13.328 -1.787 -1.979 1 92.69 23 GLU B O 1
ATOM 2467 N N . GLN B 1 24 ? 13.594 0.066 -3.148 1 93.75 24 GLN B N 1
ATOM 2468 C CA . GLN B 1 24 ? 12.344 0.637 -2.654 1 93.75 24 GLN B CA 1
ATOM 2469 C C . GLN B 1 24 ? 11.148 -0.188 -3.109 1 93.75 24 GLN B C 1
ATOM 2471 O O . GLN B 1 24 ? 10.203 -0.399 -2.342 1 93.75 24 GLN B O 1
ATOM 2476 N N . LEU B 1 25 ? 11.195 -0.61 -4.324 1 93.69 25 LEU B N 1
ATOM 2477 C CA . LEU B 1 25 ? 10.133 -1.464 -4.836 1 93.69 25 LEU B CA 1
ATOM 2478 C C . LEU B 1 25 ? 10.055 -2.771 -4.055 1 93.69 25 LEU B C 1
ATOM 2480 O O . LEU B 1 25 ? 8.969 -3.312 -3.848 1 93.69 25 LEU B O 1
ATOM 2484 N N . GLN B 1 26 ? 11.172 -3.291 -3.631 1 92.81 26 GLN B N 1
ATOM 2485 C CA . GLN B 1 26 ? 11.195 -4.496 -2.807 1 92.81 26 GLN B CA 1
ATOM 2486 C C . GLN B 1 26 ? 10.453 -4.277 -1.491 1 92.81 26 GLN B C 1
ATOM 2488 O O . GLN B 1 26 ? 9.852 -5.211 -0.952 1 92.81 26 GLN B O 1
ATOM 2493 N N . GLY B 1 27 ? 10.508 -3.08 -1.043 1 94.31 27 GLY B N 1
ATOM 2494 C CA . GLY B 1 27 ? 9.766 -2.76 0.166 1 94.31 27 GLY B CA 1
ATOM 2495 C C . GLY B 1 27 ? 8.266 -2.904 0.001 1 94.31 27 GLY B C 1
ATOM 2496 O O . GLY B 1 27 ? 7.582 -3.408 0.896 1 94.31 27 GLY B O 1
ATOM 2497 N N . ILE B 1 28 ? 7.77 -2.453 -1.11 1 94.62 28 ILE B N 1
ATOM 2498 C CA . ILE B 1 28 ? 6.352 -2.602 -1.417 1 94.62 28 ILE B CA 1
ATOM 2499 C C . ILE B 1 28 ? 5.992 -4.082 -1.5 1 94.62 28 ILE B C 1
ATOM 2501 O O . ILE B 1 28 ? 4.961 -4.508 -0.974 1 94.62 28 ILE B O 1
ATOM 2505 N N . GLY B 1 29 ? 6.855 -4.832 -2.08 1 93.38 29 GLY B N 1
ATOM 2506 C CA . GLY B 1 29 ? 6.66 -6.273 -2.145 1 93.38 29 GLY B CA 1
ATOM 2507 C C . GLY B 1 29 ? 6.637 -6.934 -0.781 1 93.38 29 GLY B C 1
ATOM 2508 O O . GLY B 1 29 ? 5.832 -7.836 -0.536 1 93.38 29 GLY B O 1
ATOM 2509 N N . GLN B 1 30 ? 7.496 -6.492 0.071 1 93.62 30 GLN B N 1
ATOM 2510 C CA . GLN B 1 30 ? 7.547 -7.055 1.417 1 93.62 30 GLN B CA 1
ATOM 2511 C C . GLN B 1 30 ? 6.266 -6.754 2.188 1 93.62 30 GLN B C 1
ATOM 2513 O O . GLN B 1 30 ? 5.758 -7.613 2.914 1 93.62 30 GLN B O 1
ATOM 2518 N N . LEU B 1 31 ? 5.809 -5.582 2.041 1 95.12 31 LEU B N 1
ATOM 2519 C CA . LEU B 1 31 ? 4.531 -5.23 2.656 1 95.12 31 LEU B CA 1
ATOM 2520 C C . LEU B 1 31 ? 3.426 -6.168 2.182 1 95.12 31 LEU B C 1
ATOM 2522 O O . LEU B 1 31 ? 2.627 -6.648 2.988 1 95.12 31 LEU B O 1
ATOM 2526 N N . VAL B 1 32 ? 3.389 -6.367 0.885 1 94.25 32 VAL B N 1
ATOM 2527 C CA . VAL B 1 32 ? 2.354 -7.211 0.296 1 94.25 32 VAL B CA 1
ATOM 2528 C C . VAL B 1 32 ? 2.512 -8.648 0.792 1 94.25 32 VAL B C 1
ATOM 2530 O O . VAL B 1 32 ? 1.554 -9.25 1.283 1 94.25 32 VAL B O 1
ATOM 2533 N N . MET B 1 33 ? 3.707 -9.141 0.802 1 92.06 33 MET B N 1
ATOM 2534 C CA . MET B 1 33 ? 3.99 -10.555 1.061 1 92.06 33 MET B CA 1
ATOM 2535 C C . MET B 1 33 ? 3.795 -10.883 2.537 1 92.06 33 MET B C 1
ATOM 2537 O O . MET B 1 33 ? 3.264 -11.945 2.873 1 92.06 33 MET B O 1
ATOM 2541 N N . TYR B 1 34 ? 4.148 -9.992 3.398 1 94.12 34 TYR B N 1
ATOM 2542 C CA . TYR B 1 34 ? 4.219 -10.359 4.809 1 94.12 34 TYR B CA 1
ATOM 2543 C C . TYR B 1 34 ? 3.023 -9.812 5.578 1 94.12 34 TYR B C 1
ATOM 2545 O O . TYR B 1 34 ? 2.73 -10.266 6.688 1 94.12 34 TYR B O 1
ATOM 2553 N N . PHE B 1 35 ? 2.301 -8.914 4.977 1 95.69 35 PHE B N 1
ATOM 2554 C CA . PHE B 1 35 ? 1.244 -8.297 5.773 1 95.69 35 PHE B CA 1
ATOM 2555 C C . PHE B 1 35 ? -0.069 -8.266 5.004 1 95.69 35 PHE B C 1
ATOM 2557 O O . PHE B 1 35 ? -1.08 -8.805 5.465 1 95.69 35 PHE B O 1
ATOM 2564 N N . ALA B 1 36 ? -0.109 -7.715 3.785 1 95.56 36 ALA B N 1
ATOM 2565 C CA . ALA B 1 36 ? -1.353 -7.52 3.045 1 95.56 36 ALA B CA 1
ATOM 2566 C C . ALA B 1 36 ? -1.961 -8.852 2.633 1 95.56 36 ALA B C 1
ATOM 2568 O O . ALA B 1 36 ? -3.139 -9.117 2.895 1 95.56 36 ALA B O 1
ATOM 2569 N N . LEU B 1 37 ? -1.164 -9.703 2.062 1 92.5 37 LEU B N 1
ATOM 2570 C CA . LEU B 1 37 ? -1.662 -10.977 1.568 1 92.5 37 LEU B CA 1
ATOM 2571 C C . LEU B 1 37 ? -2.076 -11.883 2.725 1 92.5 37 LEU B C 1
ATOM 2573 O O . LEU B 1 37 ? -3.143 -12.5 2.686 1 92.5 37 LEU B O 1
ATOM 2577 N N . PRO B 1 38 ? -1.24 -12 3.754 1 93 38 PRO B N 1
ATOM 2578 C CA . PRO B 1 38 ? -1.681 -12.789 4.91 1 93 38 PRO B CA 1
ATOM 2579 C C . PRO B 1 38 ? -3.006 -12.289 5.488 1 93 38 PRO B C 1
ATOM 2581 O O . PRO B 1 38 ? -3.875 -13.102 5.828 1 93 38 PRO B O 1
ATOM 2584 N N . ALA B 1 39 ? -3.152 -10.992 5.59 1 95.31 39 ALA B N 1
ATOM 2585 C CA . ALA B 1 39 ? -4.414 -10.43 6.062 1 95.31 39 ALA B CA 1
ATOM 2586 C C . ALA B 1 39 ? -5.57 -10.82 5.148 1 95.31 39 ALA B C 1
ATOM 2588 O O . ALA B 1 39 ? -6.66 -11.148 5.621 1 95.31 39 ALA B O 1
ATOM 2589 N N . LEU B 1 40 ? -5.316 -10.758 3.91 1 92.44 40 LEU B N 1
ATOM 2590 C CA . LEU B 1 40 ? -6.324 -11.117 2.918 1 92.44 40 LEU B CA 1
ATOM 2591 C C . LEU B 1 40 ? -6.758 -12.57 3.086 1 92.44 40 LEU B C 1
ATOM 2593 O O . LEU B 1 40 ? -7.953 -12.875 3.053 1 92.44 40 LEU B O 1
ATOM 2597 N N . ILE B 1 41 ? -5.801 -13.445 3.264 1 89.69 41 ILE B N 1
ATOM 2598 C CA . ILE B 1 41 ? -6.074 -14.867 3.41 1 89.69 41 ILE B CA 1
ATOM 2599 C C . ILE B 1 41 ? -6.852 -15.117 4.703 1 89.69 41 ILE B C 1
ATOM 2601 O O . ILE B 1 41 ? -7.848 -15.836 4.707 1 89.69 41 ILE B O 1
ATOM 2605 N N . ILE B 1 42 ? -6.406 -14.523 5.781 1 92.69 42 ILE B N 1
ATOM 2606 C CA . ILE B 1 42 ? -7.086 -14.68 7.066 1 92.69 42 ILE B CA 1
ATOM 2607 C C . ILE B 1 42 ? -8.523 -14.172 6.953 1 92.69 42 ILE B C 1
ATOM 2609 O O . ILE B 1 42 ? -9.461 -14.82 7.418 1 92.69 42 ILE B O 1
ATOM 2613 N N . ARG B 1 43 ? -8.695 -13.062 6.316 1 91.88 43 ARG B N 1
ATOM 2614 C CA . ARG B 1 43 ? -10.039 -12.523 6.125 1 91.88 43 ARG B CA 1
ATOM 2615 C C . ARG B 1 43 ? -10.914 -13.492 5.332 1 91.88 43 ARG B C 1
ATOM 2617 O O . ARG B 1 43 ? -12.062 -13.742 5.699 1 91.88 43 ARG B O 1
ATOM 2624 N N . ALA B 1 44 ? -10.398 -14.008 4.285 1 86 44 ALA B N 1
ATOM 2625 C CA . ALA B 1 44 ? -11.141 -14.898 3.404 1 86 44 ALA B CA 1
ATOM 2626 C C . ALA B 1 44 ? -11.602 -16.156 4.152 1 86 44 ALA B C 1
ATOM 2628 O O . ALA B 1 44 ? -12.703 -16.656 3.924 1 86 44 ALA B O 1
ATOM 2629 N N . LEU B 1 45 ? -10.797 -16.594 5.047 1 87.12 45 LEU B N 1
ATOM 2630 C CA . LEU B 1 45 ? -11.055 -17.844 5.742 1 87.12 45 LEU B CA 1
ATOM 2631 C C . LEU B 1 45 ? -11.945 -17.625 6.961 1 87.12 45 LEU B C 1
ATOM 2633 O O . LEU B 1 45 ? -12.594 -18.547 7.441 1 87.12 45 LEU B O 1
ATOM 2637 N N . THR B 1 46 ? -11.945 -16.406 7.445 1 87.69 46 THR B N 1
ATOM 2638 C CA . THR B 1 46 ? -12.719 -16.156 8.656 1 87.69 46 THR B CA 1
ATOM 2639 C C . THR B 1 46 ? -14.086 -15.57 8.312 1 87.69 46 THR B C 1
ATOM 2641 O O . THR B 1 46 ? -15.008 -15.625 9.125 1 87.69 46 THR B O 1
ATOM 2644 N N . GLU B 1 47 ? -14.242 -15.008 7.207 1 84.19 47 GLU B N 1
ATOM 2645 C CA . GLU B 1 47 ? -15.516 -14.398 6.832 1 84.19 47 GLU B CA 1
ATOM 2646 C C . GLU B 1 47 ? -16.469 -15.438 6.227 1 84.19 47 GLU B C 1
ATOM 2648 O O . GLU B 1 47 ? -17.672 -15.188 6.117 1 84.19 47 GLU B O 1
ATOM 2653 N N . ASN B 1 48 ? -15.961 -16.516 5.812 1 77.25 48 ASN B N 1
ATOM 2654 C CA . ASN B 1 48 ? -16.766 -17.578 5.223 1 77.25 48 ASN B CA 1
ATOM 2655 C C . ASN B 1 48 ? -16.578 -18.906 5.965 1 77.25 48 ASN B C 1
ATOM 2657 O O . ASN B 1 48 ? -15.523 -19.141 6.551 1 77.25 48 ASN B O 1
ATOM 2661 N N . PRO B 1 49 ? -17.672 -19.656 5.961 1 75.38 49 PRO B N 1
ATOM 2662 C CA . PRO B 1 49 ? -17.5 -20.984 6.527 1 75.38 49 PRO B CA 1
ATOM 2663 C C . PRO B 1 49 ? -16.406 -21.797 5.828 1 75.38 49 PRO B C 1
ATOM 2665 O O . PRO B 1 49 ? -16.25 -21.688 4.609 1 75.38 49 PRO B O 1
ATOM 2668 N N . LEU B 1 50 ? -15.664 -22.5 6.66 1 77.06 50 LEU B N 1
ATOM 2669 C CA . LEU B 1 50 ? -14.508 -23.234 6.168 1 77.06 50 LEU B CA 1
ATOM 2670 C C . LEU B 1 50 ? -14.898 -24.172 5.031 1 77.06 50 LEU B C 1
ATOM 2672 O O . LEU B 1 50 ? -14.148 -24.328 4.062 1 77.06 50 LEU B O 1
ATOM 2676 N N . GLY B 1 51 ? -16 -24.859 5.117 1 73.56 51 GLY B N 1
ATOM 2677 C CA . GLY B 1 51 ? -16.469 -25.766 4.074 1 73.56 51 GLY B CA 1
ATOM 2678 C C . GLY B 1 51 ? -16.703 -25.062 2.748 1 73.56 51 GLY B C 1
ATOM 2679 O O . GLY B 1 51 ? -16.562 -25.672 1.686 1 73.56 51 GLY B O 1
ATOM 2680 N N . GLU B 1 52 ? -16.922 -23.812 2.877 1 74.69 52 GLU B N 1
ATOM 2681 C CA . GLU B 1 52 ? -17.156 -23.016 1.673 1 74.69 52 GLU B CA 1
ATOM 2682 C C . GLU B 1 52 ? -15.859 -22.406 1.156 1 74.69 52 GLU B C 1
ATOM 2684 O O . GLU B 1 52 ? -15.781 -22 -0.005 1 74.69 52 GLU B O 1
ATOM 2689 N N . THR B 1 53 ? -14.93 -22.5 2.023 1 78.69 53 THR B N 1
ATOM 2690 C CA . THR B 1 53 ? -13.688 -21.844 1.646 1 78.69 53 THR B CA 1
ATOM 2691 C C . THR B 1 53 ? -12.664 -22.875 1.155 1 78.69 53 THR B C 1
ATOM 2693 O O . THR B 1 53 ? -11.93 -22.609 0.2 1 78.69 53 THR B O 1
ATOM 2696 N N . ILE B 1 54 ? -12.68 -24.031 1.721 1 86.94 54 ILE B N 1
ATOM 2697 C CA . ILE B 1 54 ? -11.789 -25.109 1.271 1 86.94 54 ILE B CA 1
ATOM 2698 C C . ILE B 1 54 ? -12.617 -26.234 0.677 1 86.94 54 ILE B C 1
ATOM 2700 O O . ILE B 1 54 ? -13.289 -26.969 1.407 1 86.94 54 ILE B O 1
ATOM 2704 N N . ASP B 1 55 ? -12.625 -26.375 -0.599 1 91.81 55 ASP B N 1
ATOM 2705 C CA . ASP B 1 55 ? -13.328 -27.422 -1.342 1 91.81 55 ASP B CA 1
ATOM 2706 C C . ASP B 1 55 ? -12.359 -28.516 -1.811 1 91.81 55 ASP B C 1
ATOM 2708 O O . ASP B 1 55 ? -11.531 -28.266 -2.689 1 91.81 55 ASP B O 1
ATOM 2712 N N . PRO B 1 56 ? -12.477 -29.703 -1.24 1 92.44 56 PRO B N 1
ATOM 2713 C CA . PRO B 1 56 ? -11.555 -30.781 -1.608 1 92.44 56 PRO B CA 1
ATOM 2714 C C . PRO B 1 56 ? -11.57 -31.078 -3.105 1 92.44 56 PRO B C 1
ATOM 2716 O O . PRO B 1 56 ? -10.555 -31.484 -3.666 1 92.44 56 PRO B O 1
ATOM 2719 N N . TYR B 1 57 ? -12.688 -30.875 -3.713 1 94.56 57 TYR B N 1
ATOM 2720 C CA . TYR B 1 57 ? -12.773 -31.125 -5.148 1 94.56 57 TYR B CA 1
ATOM 2721 C C . TYR B 1 57 ? -12 -30.062 -5.934 1 94.56 57 TYR B C 1
ATOM 2723 O O . TYR B 1 57 ? -11.398 -30.375 -6.965 1 94.56 57 TYR B O 1
ATOM 2731 N N . TYR B 1 58 ? -12.055 -28.891 -5.457 1 95.88 58 TYR B N 1
ATOM 2732 C CA . TYR B 1 58 ? -11.266 -27.844 -6.078 1 95.88 58 TYR B CA 1
ATOM 2733 C C . TYR B 1 58 ? -9.773 -28.141 -5.965 1 95.88 58 TYR B C 1
ATOM 2735 O O . TYR B 1 58 ? -9.039 -28.031 -6.949 1 95.88 58 TYR B O 1
ATOM 2743 N N . LEU B 1 59 ? -9.422 -28.5 -4.77 1 95.38 59 LEU B N 1
ATOM 2744 C CA . LEU B 1 59 ? -8.023 -28.828 -4.52 1 95.38 59 LEU B CA 1
ATOM 2745 C C . LEU B 1 59 ? -7.562 -29.984 -5.395 1 95.38 59 LEU B C 1
ATOM 2747 O O . LEU B 1 59 ? -6.461 -29.953 -5.949 1 95.38 59 LEU B O 1
ATOM 2751 N N . LEU B 1 60 ? -8.375 -30.891 -5.492 1 96.12 60 LEU B N 1
ATOM 2752 C CA . LEU B 1 60 ? -8.047 -32.062 -6.309 1 96.12 60 LEU B CA 1
ATOM 2753 C C . LEU B 1 60 ? -7.918 -31.688 -7.777 1 96.12 60 LEU B C 1
ATOM 2755 O O . LEU B 1 60 ? -6.969 -32.094 -8.453 1 96.12 60 LEU B O 1
ATOM 2759 N N . ALA B 1 61 ? -8.852 -30.938 -8.242 1 97.19 61 ALA B N 1
ATOM 2760 C CA . ALA B 1 61 ? -8.852 -30.531 -9.648 1 97.19 61 ALA B CA 1
ATOM 2761 C C . ALA B 1 61 ? -7.641 -29.672 -9.969 1 97.19 61 ALA B C 1
ATOM 2763 O O . ALA B 1 61 ? -6.922 -29.938 -10.938 1 97.19 61 ALA B O 1
ATOM 2764 N N . TYR B 1 62 ? -7.438 -28.688 -9.195 1 97 62 TYR B N 1
ATOM 2765 C CA . TYR B 1 62 ? -6.32 -27.781 -9.422 1 97 62 TYR B CA 1
ATOM 2766 C C . TYR B 1 62 ? -4.988 -28.5 -9.258 1 97 62 TYR B C 1
ATOM 2768 O O . TYR B 1 62 ? -4.062 -28.297 -10.047 1 97 62 TYR B O 1
ATOM 2776 N N . GLY B 1 63 ? -4.914 -29.281 -8.227 1 96.88 63 GLY B N 1
ATOM 2777 C CA . GLY B 1 63 ? -3.707 -30.047 -7.977 1 96.88 63 GLY B CA 1
ATOM 2778 C C . GLY B 1 63 ? -3.377 -31.031 -9.086 1 96.88 63 GLY B C 1
ATOM 2779 O O . GLY B 1 63 ? -2.227 -31.109 -9.523 1 96.88 63 GLY B O 1
ATOM 2780 N N . LEU B 1 64 ? -4.34 -31.703 -9.484 1 96.69 64 LEU B N 1
ATOM 2781 C CA . LEU B 1 64 ? -4.145 -32.688 -10.547 1 96.69 64 LEU B CA 1
ATOM 2782 C C . LEU B 1 64 ? -3.689 -32 -11.836 1 96.69 64 LEU B C 1
ATOM 2784 O O . LEU B 1 64 ? -2.777 -32.5 -12.508 1 96.69 64 LEU B O 1
ATOM 2788 N N . ALA B 1 65 ? -4.344 -30.922 -12.188 1 97.19 65 ALA B N 1
ATOM 2789 C CA . ALA B 1 65 ? -3.953 -30.188 -13.383 1 97.19 65 ALA B CA 1
ATOM 2790 C C . ALA B 1 65 ? -2.492 -29.75 -13.305 1 97.19 65 ALA B C 1
ATOM 2792 O O . ALA B 1 65 ? -1.731 -29.938 -14.258 1 97.19 65 ALA B O 1
ATOM 2793 N N . SER B 1 66 ? -2.111 -29.203 -12.234 1 96.06 66 SER B N 1
ATOM 2794 C CA . SER B 1 66 ? -0.771 -28.656 -12.055 1 96.06 66 SER B CA 1
ATOM 2795 C C . SER B 1 66 ? 0.278 -29.766 -12.023 1 96.06 66 SER B C 1
ATOM 2797 O O . SER B 1 66 ? 1.346 -29.641 -12.625 1 96.06 66 SER B O 1
ATOM 2799 N N . ILE B 1 67 ? -0.033 -30.859 -11.352 1 95.88 67 ILE B N 1
ATOM 2800 C CA . ILE B 1 67 ? 0.913 -31.953 -11.211 1 95.88 67 ILE B CA 1
ATOM 2801 C C . ILE B 1 67 ? 1.075 -32.656 -12.555 1 95.88 67 ILE B C 1
ATOM 2803 O O . ILE B 1 67 ? 2.186 -33.062 -12.93 1 95.88 67 ILE B O 1
ATOM 2807 N N . VAL B 1 68 ? 0.007 -32.906 -13.188 1 96.5 68 VAL B N 1
ATOM 2808 C CA . VAL B 1 68 ? 0.068 -33.594 -14.484 1 96.5 68 VAL B CA 1
ATOM 2809 C C . VAL B 1 68 ? 0.882 -32.75 -15.461 1 96.5 68 VAL B C 1
ATOM 2811 O O . VAL B 1 68 ? 1.762 -33.281 -16.156 1 96.5 68 VAL B O 1
ATOM 2814 N N . LEU B 1 69 ? 0.606 -31.5 -15.484 1 97 69 LEU B N 1
ATOM 2815 C CA . LEU B 1 69 ? 1.352 -30.625 -16.375 1 97 69 LEU B CA 1
ATOM 2816 C C . LEU B 1 69 ? 2.824 -30.578 -15.977 1 97 69 LEU B C 1
ATOM 2818 O O . LEU B 1 69 ? 3.705 -30.641 -16.844 1 97 69 LEU B O 1
ATOM 2822 N N . PHE B 1 70 ? 3.047 -30.406 -14.719 1 97.5 70 PHE B N 1
ATOM 2823 C CA . PHE B 1 70 ? 4.402 -30.391 -14.18 1 97.5 70 PHE B CA 1
ATOM 2824 C C . PHE B 1 70 ? 5.176 -31.625 -14.633 1 97.5 70 PHE B C 1
ATOM 2826 O O . PHE B 1 70 ? 6.293 -31.516 -15.141 1 97.5 70 PHE B O 1
ATOM 2833 N N . THR B 1 71 ? 4.582 -32.781 -14.5 1 97.06 71 THR B N 1
ATOM 2834 C CA . THR B 1 71 ? 5.227 -34.062 -14.82 1 97.06 71 THR B CA 1
ATOM 2835 C C . THR B 1 71 ? 5.422 -34.188 -16.328 1 97.06 71 THR B C 1
ATOM 2837 O O . THR B 1 71 ? 6.457 -34.688 -16.781 1 97.06 71 THR B O 1
ATOM 2840 N N . LEU B 1 72 ? 4.457 -33.781 -17.078 1 97 72 LEU B N 1
ATOM 2841 C CA . LEU B 1 72 ? 4.551 -33.844 -18.531 1 97 72 LEU B CA 1
ATOM 2842 C C . LEU B 1 72 ? 5.672 -32.969 -19.062 1 97 72 LEU B C 1
ATOM 2844 O O . LEU B 1 72 ? 6.418 -33.375 -19.953 1 97 72 LEU B O 1
ATOM 2848 N N . VAL B 1 73 ? 5.766 -31.781 -18.531 1 96.62 73 VAL B N 1
ATOM 2849 C CA . VAL B 1 73 ? 6.801 -30.844 -18.953 1 96.62 73 VAL B CA 1
ATOM 2850 C C . VAL B 1 73 ? 8.172 -31.359 -18.547 1 96.62 73 VAL B C 1
ATOM 2852 O O . VAL B 1 73 ? 9.133 -31.297 -19.312 1 96.62 73 VAL B O 1
ATOM 2855 N N . LEU B 1 74 ? 8.25 -31.859 -17.375 1 96.31 74 LEU B N 1
ATOM 2856 C CA . LEU B 1 74 ? 9.5 -32.438 -16.891 1 96.31 74 LEU B CA 1
ATOM 2857 C C . LEU B 1 74 ? 9.945 -33.594 -17.797 1 96.31 74 LEU B C 1
ATOM 2859 O O . LEU B 1 74 ? 11.109 -33.656 -18.188 1 96.31 74 LEU B O 1
ATOM 2863 N N . TYR B 1 75 ? 9 -34.469 -18.031 1 96.06 75 TYR B N 1
ATOM 2864 C CA . TYR B 1 75 ? 9.289 -35.625 -18.891 1 96.06 75 TYR B CA 1
ATOM 2865 C C . TYR B 1 75 ? 9.719 -35.156 -20.281 1 96.06 75 TYR B C 1
ATOM 2867 O O . TYR B 1 75 ? 10.711 -35.656 -20.812 1 96.06 75 TYR B O 1
ATOM 2875 N N . TRP B 1 76 ? 9.008 -34.25 -20.844 1 95.31 76 TRP B N 1
ATOM 2876 C CA . TRP B 1 76 ? 9.297 -33.781 -22.203 1 95.31 76 TRP B CA 1
ATOM 2877 C C . TRP B 1 76 ? 10.656 -33.094 -22.25 1 95.31 76 TRP B C 1
ATOM 2879 O O . TRP B 1 76 ? 11.438 -33.312 -23.172 1 95.31 76 TRP B O 1
ATOM 2889 N N . THR B 1 77 ? 10.969 -32.25 -21.312 1 94.06 77 THR B N 1
ATOM 2890 C CA . THR B 1 77 ? 12.211 -31.484 -21.312 1 94.06 77 THR B CA 1
ATOM 2891 C C . THR B 1 77 ? 13.414 -32.406 -21.109 1 94.06 77 THR B C 1
ATOM 2893 O O . THR B 1 77 ? 14.445 -32.219 -21.766 1 94.06 77 THR B O 1
ATOM 2896 N N . CYS B 1 78 ? 13.273 -33.375 -20.281 1 93.81 78 CYS B N 1
ATOM 2897 C CA . CYS B 1 78 ? 14.398 -34.25 -19.953 1 93.81 78 CYS B CA 1
ATOM 2898 C C . CYS B 1 78 ? 14.555 -35.375 -20.984 1 93.81 78 CYS B C 1
ATOM 2900 O O . CYS B 1 78 ? 15.672 -35.656 -21.422 1 93.81 78 CYS B O 1
ATOM 2902 N N . ARG B 1 79 ? 13.5 -35.906 -21.375 1 93.38 79 ARG B N 1
ATOM 2903 C CA . ARG B 1 79 ? 13.578 -37.125 -22.203 1 93.38 79 ARG B CA 1
ATOM 2904 C C . ARG B 1 79 ? 13.586 -36.75 -23.688 1 93.38 79 ARG B C 1
ATOM 2906 O O . ARG B 1 79 ? 14.273 -37.406 -24.484 1 93.38 79 ARG B O 1
ATOM 2913 N N . VAL B 1 80 ? 12.852 -35.844 -24.016 1 90.62 80 VAL B N 1
ATOM 2914 C CA . VAL B 1 80 ? 12.727 -35.531 -25.438 1 90.62 80 VAL B CA 1
ATOM 2915 C C . VAL B 1 80 ? 13.773 -34.469 -25.828 1 90.62 80 VAL B C 1
ATOM 2917 O O . VAL B 1 80 ? 14.461 -34.625 -26.844 1 90.62 80 VAL B O 1
ATOM 2920 N N . SER B 1 81 ? 13.914 -33.469 -25.016 1 90.56 81 SER B N 1
ATOM 2921 C CA . SER B 1 81 ? 14.844 -32.406 -25.359 1 90.56 81 SER B CA 1
ATOM 2922 C C . SER B 1 81 ? 16.234 -32.688 -24.812 1 90.56 81 SER B C 1
ATOM 2924 O O . SER B 1 81 ? 17.188 -31.969 -25.125 1 90.56 81 SER B O 1
ATOM 2926 N N . GLY B 1 82 ? 16.406 -33.625 -23.891 1 91.38 82 GLY B N 1
ATOM 2927 C CA . GLY B 1 82 ? 17.703 -34.062 -23.391 1 91.38 82 GLY B CA 1
ATOM 2928 C C . GLY B 1 82 ? 18.344 -33.094 -22.453 1 91.38 82 GLY B C 1
ATOM 2929 O O . GLY B 1 82 ? 19.578 -33 -22.359 1 91.38 82 GLY B O 1
ATOM 2930 N N . ARG B 1 83 ? 17.594 -32.375 -21.828 1 92.25 83 ARG B N 1
ATOM 2931 C CA . ARG B 1 83 ? 18.109 -31.375 -20.906 1 92.25 83 ARG B CA 1
ATOM 2932 C C . ARG B 1 83 ? 18.312 -31.984 -19.516 1 92.25 83 ARG B C 1
ATOM 2934 O O . ARG B 1 83 ? 17.703 -33 -19.172 1 92.25 83 ARG B O 1
ATOM 2941 N N . PRO B 1 84 ? 19.219 -31.375 -18.797 1 93.31 84 PRO B N 1
ATOM 2942 C CA . PRO B 1 84 ? 19.438 -31.875 -17.438 1 93.31 84 PRO B CA 1
ATOM 2943 C C . PRO B 1 84 ? 18.172 -31.75 -16.562 1 93.31 84 PRO B C 1
ATOM 2945 O O . PRO B 1 84 ? 17.312 -30.922 -16.844 1 93.31 84 PRO B O 1
ATOM 2948 N N . LEU B 1 85 ? 18.109 -32.562 -15.57 1 93.94 85 LEU B N 1
ATOM 2949 C CA . LEU B 1 85 ? 16.953 -32.656 -14.672 1 93.94 85 LEU B CA 1
ATOM 2950 C C . LEU B 1 85 ? 16.672 -31.312 -14 1 93.94 85 LEU B C 1
ATOM 2952 O O . LEU B 1 85 ? 15.516 -30.938 -13.828 1 93.94 85 LEU B O 1
ATOM 2956 N N . SER B 1 86 ? 17.75 -30.594 -13.672 1 93.06 86 SER B N 1
ATOM 2957 C CA . SER B 1 86 ? 17.594 -29.281 -13.031 1 93.06 86 SER B CA 1
ATOM 2958 C C . SER B 1 86 ? 16.922 -28.297 -13.969 1 93.06 86 SER B C 1
ATOM 2960 O O . SER B 1 86 ? 16.062 -27.516 -13.555 1 93.06 86 SER B O 1
ATOM 2962 N N . THR B 1 87 ? 17.328 -28.359 -15.141 1 94.12 87 THR B N 1
ATOM 2963 C CA . THR B 1 87 ? 16.719 -27.5 -16.156 1 94.12 87 THR B CA 1
ATOM 2964 C C . THR B 1 87 ? 15.242 -27.859 -16.344 1 94.12 87 THR B C 1
ATOM 2966 O O . THR B 1 87 ? 14.391 -26.969 -16.422 1 94.12 87 THR B O 1
ATOM 2969 N N . GLY B 1 88 ? 15 -29.094 -16.438 1 95.88 88 GLY B N 1
ATOM 2970 C CA . GLY B 1 88 ? 13.625 -29.547 -16.578 1 95.88 88 GLY B CA 1
ATOM 2971 C C . GLY B 1 88 ? 12.742 -29.125 -15.414 1 95.88 88 GLY B C 1
ATOM 2972 O O . GLY B 1 88 ? 11.578 -28.75 -15.617 1 95.88 88 GLY B O 1
ATOM 2973 N N . ALA B 1 89 ? 13.258 -29.172 -14.242 1 95.44 89 ALA B N 1
ATOM 2974 C CA . ALA B 1 89 ? 12.523 -28.75 -13.047 1 95.44 89 ALA B CA 1
ATOM 2975 C C . ALA B 1 89 ? 12.141 -27.281 -13.125 1 95.44 89 ALA B C 1
ATOM 2977 O O . ALA B 1 89 ? 11.047 -26.891 -12.695 1 95.44 89 ALA B O 1
ATOM 2978 N N . MET B 1 90 ? 13.039 -26.5 -13.695 1 95.12 90 MET B N 1
ATOM 2979 C CA . MET B 1 90 ? 12.758 -25.078 -13.82 1 95.12 90 MET B CA 1
ATOM 2980 C C . MET B 1 90 ? 11.672 -24.828 -14.867 1 95.12 90 MET B C 1
ATOM 2982 O O . MET B 1 90 ? 10.805 -23.984 -14.664 1 95.12 90 MET B O 1
ATOM 2986 N N . TYR B 1 91 ? 11.734 -25.578 -15.914 1 96.5 91 TYR B N 1
ATOM 2987 C CA . TYR B 1 91 ? 10.672 -25.469 -16.906 1 96.5 91 TYR B CA 1
ATOM 2988 C C . TYR B 1 91 ? 9.32 -25.844 -16.297 1 96.5 91 TYR B C 1
ATOM 2990 O O . TYR B 1 91 ? 8.336 -25.125 -16.484 1 96.5 91 TYR B O 1
ATOM 2998 N N . ALA B 1 92 ? 9.336 -26.906 -15.609 1 97.38 92 ALA B N 1
ATOM 2999 C CA . ALA B 1 92 ? 8.109 -27.406 -14.992 1 97.38 92 ALA B CA 1
ATOM 3000 C C . ALA B 1 92 ? 7.562 -26.406 -13.977 1 97.38 92 ALA B C 1
ATOM 3002 O O . ALA B 1 92 ? 6.359 -26.141 -13.938 1 97.38 92 ALA B O 1
ATOM 3003 N N . LEU B 1 93 ? 8.43 -25.859 -13.227 1 95.38 93 LEU B N 1
ATOM 3004 C CA . LEU B 1 93 ? 8.039 -24.859 -12.234 1 95.38 93 LEU B CA 1
ATOM 3005 C C . LEU B 1 93 ? 7.453 -23.625 -12.914 1 95.38 93 LEU B C 1
ATOM 3007 O O . LEU B 1 93 ? 6.371 -23.156 -12.547 1 95.38 93 LEU B O 1
ATOM 3011 N N . GLY B 1 94 ? 8.086 -23.141 -13.914 1 96.69 94 GLY B N 1
ATOM 3012 C CA . GLY B 1 94 ? 7.648 -21.953 -14.617 1 96.69 94 GLY B CA 1
ATOM 3013 C C . GLY B 1 94 ? 6.293 -22.109 -15.273 1 96.69 94 GLY B C 1
ATOM 3014 O O . GLY B 1 94 ? 5.52 -21.156 -15.359 1 96.69 94 GLY B O 1
ATOM 3015 N N . ILE B 1 95 ? 6 -23.25 -15.641 1 97.25 95 ILE B N 1
ATOM 3016 C CA . ILE B 1 95 ? 4.785 -23.5 -16.406 1 97.25 95 ILE B CA 1
ATOM 3017 C C . ILE B 1 95 ? 3.629 -23.812 -15.453 1 97.25 95 ILE B C 1
ATOM 3019 O O . ILE B 1 95 ? 2.479 -23.453 -15.734 1 97.25 95 ILE B O 1
ATOM 3023 N N . SER B 1 96 ? 3.928 -24.391 -14.305 1 96.75 96 SER B N 1
ATOM 3024 C CA . SER B 1 96 ? 2.857 -24.953 -13.484 1 96.75 96 SER B CA 1
ATOM 3025 C C . SER B 1 96 ? 2.59 -24.078 -12.258 1 96.75 96 SER B C 1
ATOM 3027 O O . SER B 1 96 ? 1.626 -24.312 -11.523 1 96.75 96 SER B O 1
ATOM 3029 N N . ALA B 1 97 ? 3.41 -23.172 -11.977 1 94.12 97 ALA B N 1
ATOM 3030 C CA . ALA B 1 97 ? 3.217 -22.312 -10.805 1 94.12 97 ALA B CA 1
ATOM 3031 C C . ALA B 1 97 ? 2.873 -20.891 -11.227 1 94.12 97 ALA B C 1
ATOM 3033 O O . ALA B 1 97 ? 3.676 -20.219 -11.875 1 94.12 97 ALA B O 1
ATOM 3034 N N . SER B 1 98 ? 1.763 -20.438 -10.734 1 95.88 98 SER B N 1
ATOM 3035 C CA . SER B 1 98 ? 1.255 -19.125 -11.125 1 95.88 98 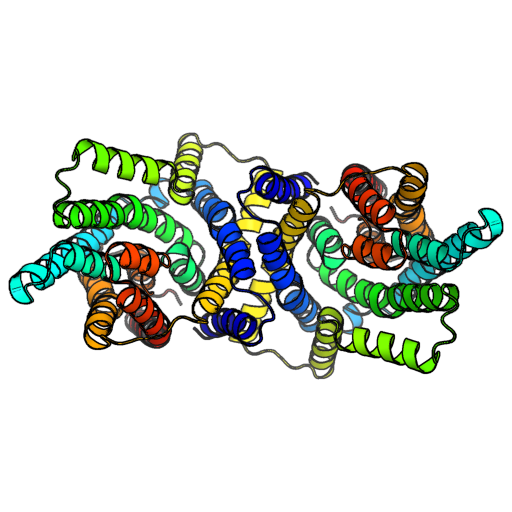SER B CA 1
ATOM 3036 C C . SER B 1 98 ? 1.621 -18.062 -10.094 1 95.88 98 SER B C 1
ATOM 3038 O O . SER B 1 98 ? 1.844 -18.391 -8.922 1 95.88 98 SER B O 1
ATOM 3040 N N . ASN B 1 99 ? 1.748 -16.906 -10.594 1 93.69 99 ASN B N 1
ATOM 3041 C CA . ASN B 1 99 ? 1.809 -15.773 -9.688 1 93.69 99 ASN B CA 1
ATOM 3042 C C . ASN B 1 99 ? 0.438 -15.453 -9.102 1 93.69 99 ASN B C 1
ATOM 3044 O O . ASN B 1 99 ? -0.116 -14.383 -9.352 1 93.69 99 ASN B O 1
ATOM 3048 N N . SER B 1 100 ? -0.029 -16.297 -8.289 1 93.88 100 SER B N 1
ATOM 3049 C CA . SER B 1 100 ? -1.391 -16.219 -7.77 1 93.88 100 SER B CA 1
ATOM 3050 C C . SER B 1 100 ? -1.556 -15.055 -6.805 1 93.88 100 SER B C 1
ATOM 3052 O O . SER B 1 100 ? -2.596 -14.391 -6.797 1 93.88 100 SER B O 1
ATOM 3054 N N . ALA B 1 101 ? -0.565 -14.773 -6.121 1 90.06 101 ALA B N 1
ATOM 3055 C CA . ALA B 1 101 ? -0.651 -13.781 -5.051 1 90.06 101 ALA B CA 1
ATOM 3056 C C . ALA B 1 101 ? -0.584 -12.367 -5.602 1 90.06 101 ALA B C 1
ATOM 3058 O O . ALA B 1 101 ? -1.436 -11.531 -5.289 1 90.06 101 ALA B O 1
ATOM 3059 N N . PHE B 1 102 ? 0.342 -12.102 -6.5 1 89.44 102 PHE B N 1
ATOM 3060 C CA . PHE B 1 102 ? 0.623 -10.727 -6.883 1 89.44 102 PHE B CA 1
ATOM 3061 C C . PHE B 1 102 ? -0.161 -10.344 -8.133 1 89.44 102 PHE B C 1
ATOM 3063 O O . PHE B 1 102 ? -0.5 -9.172 -8.328 1 89.44 102 PHE B O 1
ATOM 3070 N N . SER B 1 103 ? -0.41 -11.312 -8.953 1 92.44 103 SER B N 1
ATOM 3071 C CA . SER B 1 103 ? -1.121 -11.008 -10.195 1 92.44 103 SER B CA 1
ATOM 3072 C C . SER B 1 103 ? -2.475 -11.711 -10.242 1 92.44 103 SER B C 1
ATOM 3074 O O . SER B 1 103 ? -3.488 -11.102 -10.578 1 92.44 103 SER B O 1
ATOM 3076 N N . GLY B 1 104 ? -2.479 -12.867 -9.883 1 94.62 104 GLY B N 1
ATOM 3077 C CA . GLY B 1 104 ? -3.688 -13.672 -9.977 1 94.62 104 GLY B CA 1
ATOM 3078 C C . GLY B 1 104 ? -4.84 -13.117 -9.164 1 94.62 104 GLY B C 1
ATOM 3079 O O . GLY B 1 104 ? -5.934 -12.898 -9.688 1 94.62 104 GLY B O 1
ATOM 3080 N N . TYR B 1 105 ? -4.598 -12.859 -7.938 1 93.94 105 TYR B N 1
ATOM 3081 C CA . TYR B 1 105 ? -5.66 -12.406 -7.047 1 93.94 105 TYR B CA 1
ATOM 3082 C C . TYR B 1 105 ? -6.211 -11.062 -7.496 1 93.94 105 TYR B C 1
ATOM 3084 O O . TYR B 1 105 ? -7.426 -10.883 -7.609 1 93.94 105 TYR B O 1
ATOM 3092 N N . PRO B 1 106 ? -5.324 -10.109 -7.719 1 91.25 106 PRO B N 1
ATOM 3093 C CA . PRO B 1 106 ? -5.879 -8.82 -8.141 1 91.25 106 PRO B CA 1
ATOM 3094 C C . PRO B 1 106 ? -6.785 -8.938 -9.367 1 91.25 106 PRO B C 1
ATOM 3096 O O . PRO B 1 106 ? -7.852 -8.32 -9.406 1 91.25 106 PRO B O 1
ATOM 3099 N N . ILE B 1 107 ? -6.43 -9.719 -10.234 1 91.81 107 ILE B N 1
ATOM 3100 C CA . ILE B 1 107 ? -7.207 -9.891 -11.453 1 91.81 107 ILE B CA 1
ATOM 3101 C C . ILE B 1 107 ? -8.5 -10.641 -11.141 1 91.81 107 ILE B C 1
ATOM 3103 O O . ILE B 1 107 ? -9.586 -10.219 -11.539 1 91.81 107 ILE B O 1
ATOM 3107 N N . ALA B 1 108 ? -8.359 -11.672 -10.414 1 94.12 108 ALA B N 1
ATOM 3108 C CA . ALA B 1 108 ? -9.523 -12.477 -10.062 1 94.12 108 ALA B CA 1
ATOM 3109 C C . ALA B 1 108 ? -10.516 -11.68 -9.227 1 94.12 108 ALA B C 1
ATOM 3111 O O . ALA B 1 108 ? -11.727 -11.844 -9.359 1 94.12 108 ALA B O 1
ATOM 3112 N N . SER B 1 109 ? -9.977 -10.852 -8.359 1 92.12 109 SER B N 1
ATOM 3113 C CA . SER B 1 109 ? -10.859 -10.062 -7.5 1 92.12 109 SER B CA 1
ATOM 3114 C C . SER B 1 109 ? -11.672 -9.062 -8.305 1 92.12 109 SER B C 1
ATOM 3116 O O . SER B 1 109 ? -12.805 -8.742 -7.953 1 92.12 109 SER B O 1
ATOM 3118 N N . MET B 1 110 ? -11.148 -8.594 -9.375 1 87.31 110 MET B N 1
ATOM 3119 C CA . MET B 1 110 ? -11.852 -7.641 -10.227 1 87.31 110 MET B CA 1
ATOM 3120 C C . MET B 1 110 ? -12.93 -8.344 -11.055 1 87.31 110 MET B C 1
ATOM 3122 O O . MET B 1 110 ? -13.945 -7.738 -11.398 1 87.31 110 MET B O 1
ATOM 3126 N N . VAL B 1 111 ? -12.727 -9.617 -11.305 1 88.31 111 VAL B N 1
ATOM 3127 C CA . VAL B 1 111 ? -13.617 -10.336 -12.211 1 88.31 111 VAL B CA 1
ATOM 3128 C C . VAL B 1 111 ? -14.664 -11.109 -11.406 1 88.31 111 VAL B C 1
ATOM 3130 O O . VAL B 1 111 ? -15.836 -11.148 -11.781 1 88.31 111 VAL B O 1
ATOM 3133 N N . LEU B 1 112 ? -14.234 -11.664 -10.289 1 92 112 LEU B N 1
ATOM 3134 C CA . LEU B 1 112 ? -15.094 -12.609 -9.586 1 92 112 LEU B CA 1
ATOM 3135 C C . LEU B 1 112 ? -15.562 -12.023 -8.258 1 92 112 LEU B C 1
ATOM 3137 O O . LEU B 1 112 ? -16.484 -12.555 -7.625 1 92 112 LEU B O 1
ATOM 3141 N N . GLY B 1 113 ? -14.914 -10.969 -7.809 1 89.44 113 GLY B N 1
ATOM 3142 C CA . GLY B 1 113 ? -15.289 -10.391 -6.527 1 89.44 113 GLY B CA 1
ATOM 3143 C C . GLY B 1 113 ? -14.703 -11.133 -5.34 1 89.44 113 GLY B C 1
ATOM 3144 O O . GLY B 1 113 ? -13.555 -11.57 -5.383 1 89.44 113 GLY B O 1
ATOM 3145 N N . PRO B 1 114 ? -15.477 -11.289 -4.254 1 85.62 114 PRO B N 1
ATOM 3146 C CA . PRO B 1 114 ? -14.953 -11.773 -2.975 1 85.62 114 PRO B CA 1
ATOM 3147 C C . PRO B 1 114 ? -14.516 -13.242 -3.031 1 85.62 114 PRO B C 1
ATOM 3149 O O . PRO B 1 114 ? -13.648 -13.656 -2.264 1 85.62 114 PRO B O 1
ATOM 3152 N N . SER B 1 115 ? -15.055 -14 -3.951 1 90.44 115 SER B N 1
ATOM 3153 C CA . SER B 1 115 ? -14.719 -15.422 -4.035 1 90.44 115 SER B CA 1
ATOM 3154 C C . SER B 1 115 ? -13.266 -15.617 -4.461 1 90.44 115 SER B C 1
ATOM 3156 O O . SER B 1 115 ? -12.703 -16.688 -4.277 1 90.44 115 SER B O 1
ATOM 3158 N N . ALA B 1 116 ? -12.648 -14.594 -5 1 93.56 116 ALA B N 1
ATOM 3159 C CA . ALA B 1 116 ? -11.273 -14.664 -5.496 1 93.56 116 ALA B CA 1
ATOM 3160 C C . ALA B 1 116 ? -10.297 -15 -4.371 1 93.56 116 ALA B C 1
ATOM 3162 O O . ALA B 1 116 ? -9.312 -15.711 -4.59 1 93.56 116 ALA B O 1
ATOM 3163 N N . ALA B 1 117 ? -10.609 -14.539 -3.197 1 91.81 117 ALA B N 1
ATOM 3164 C CA . ALA B 1 117 ? -9.719 -14.758 -2.064 1 91.81 117 ALA B CA 1
ATOM 3165 C C . ALA B 1 117 ? -9.719 -16.219 -1.642 1 91.81 117 ALA B C 1
ATOM 3167 O O . ALA B 1 117 ? -8.68 -16.766 -1.234 1 91.81 117 ALA B O 1
ATOM 3168 N N . THR B 1 118 ? -10.836 -16.828 -1.764 1 90.88 118 THR B N 1
ATOM 3169 C CA . THR B 1 118 ? -10.938 -18.25 -1.427 1 90.88 118 THR B CA 1
ATOM 3170 C C . THR B 1 118 ? -10.164 -19.094 -2.422 1 90.88 118 THR B C 1
ATOM 3172 O O . THR B 1 118 ? -9.469 -20.047 -2.031 1 90.88 118 THR B O 1
ATOM 3175 N N . PHE B 1 119 ? -10.266 -18.781 -3.668 1 94 119 PHE B N 1
ATOM 3176 C CA . PHE B 1 119 ? -9.516 -19.484 -4.691 1 94 119 PHE B CA 1
ATOM 3177 C C . PHE B 1 119 ? -8.016 -19.297 -4.5 1 94 119 PHE B C 1
ATOM 3179 O O . PHE B 1 119 ? -7.23 -20.219 -4.66 1 94 119 PHE B O 1
ATOM 3186 N N . LEU B 1 120 ? -7.66 -18.094 -4.148 1 93.5 120 LEU B N 1
ATOM 3187 C CA . LEU B 1 120 ? -6.254 -17.797 -3.881 1 93.5 120 LEU B CA 1
ATOM 3188 C C . LEU B 1 120 ? -5.715 -18.719 -2.781 1 93.5 120 LEU B C 1
ATOM 3190 O O . LEU B 1 120 ? -4.656 -19.328 -2.941 1 93.5 120 LEU B O 1
ATOM 3194 N N . ALA B 1 121 ? -6.469 -18.797 -1.694 1 90.5 121 ALA B N 1
ATOM 3195 C CA . ALA B 1 121 ? -6.035 -19.609 -0.553 1 90.5 121 ALA B CA 1
ATOM 3196 C C . ALA B 1 121 ? -5.797 -21.047 -0.962 1 90.5 121 ALA B C 1
ATOM 3198 O O . ALA B 1 121 ? -4.777 -21.641 -0.604 1 90.5 121 ALA B O 1
ATOM 3199 N N . GLN B 1 122 ? -6.672 -21.547 -1.698 1 92 122 GLN B N 1
ATOM 3200 C CA . GLN B 1 122 ? -6.574 -22.938 -2.115 1 92 122 GLN B CA 1
ATOM 3201 C C . GLN B 1 122 ? -5.434 -23.141 -3.111 1 92 122 GLN B C 1
ATOM 3203 O O . GLN B 1 122 ? -4.688 -24.125 -3.025 1 92 122 GLN B O 1
ATOM 3208 N N . ASN B 1 123 ? -5.293 -22.219 -4.02 1 94.12 123 ASN B N 1
ATOM 3209 C CA . ASN B 1 123 ? -4.207 -22.312 -4.988 1 94.12 123 ASN B CA 1
ATOM 3210 C C . ASN B 1 123 ? -2.842 -22.234 -4.305 1 94.12 123 ASN B C 1
ATOM 3212 O O . ASN B 1 123 ? -1.898 -22.906 -4.719 1 94.12 123 ASN B O 1
ATOM 3216 N N . MET B 1 124 ? -2.787 -21.438 -3.33 1 88.38 124 MET B N 1
ATOM 3217 C CA . MET B 1 124 ? -1.532 -21.266 -2.602 1 88.38 124 MET B CA 1
ATOM 3218 C C . MET B 1 124 ? -1.095 -22.578 -1.956 1 88.38 124 MET B C 1
ATOM 3220 O O . MET B 1 124 ? 0.101 -22.859 -1.867 1 88.38 124 MET B O 1
ATOM 3224 N N . ILE B 1 125 ? -2.031 -23.344 -1.516 1 88.44 125 ILE B N 1
ATOM 3225 C CA . ILE B 1 125 ? -1.729 -24.641 -0.928 1 88.44 125 ILE B CA 1
ATOM 3226 C C . ILE B 1 125 ? -1.036 -25.531 -1.962 1 88.44 125 ILE B C 1
ATOM 3228 O O . ILE B 1 125 ? 0.04 -26.078 -1.702 1 88.44 125 ILE B O 1
ATOM 3232 N N . ILE B 1 126 ? -1.591 -25.594 -3.123 1 92.06 126 ILE B N 1
ATOM 3233 C CA . ILE B 1 126 ? -1.076 -26.469 -4.172 1 92.06 126 ILE B CA 1
ATOM 3234 C C . ILE B 1 126 ? 0.281 -25.953 -4.648 1 92.06 126 ILE B C 1
ATOM 3236 O O . ILE B 1 126 ? 1.243 -26.719 -4.742 1 92.06 126 ILE B O 1
ATOM 3240 N N . GLU B 1 127 ? 0.385 -24.734 -4.883 1 91.44 127 GLU B N 1
ATOM 3241 C CA . GLU B 1 127 ? 1.584 -24.141 -5.477 1 91.44 127 GLU B CA 1
ATOM 3242 C C . GLU B 1 127 ? 2.754 -24.172 -4.496 1 91.44 127 GLU B C 1
ATOM 3244 O O . GLU B 1 127 ? 3.881 -24.5 -4.879 1 91.44 127 GLU B O 1
ATOM 3249 N N . ASN B 1 128 ? 2.484 -23.922 -3.258 1 84.69 128 ASN B N 1
ATOM 3250 C CA . ASN B 1 128 ? 3.564 -23.734 -2.295 1 84.69 128 ASN B CA 1
ATOM 3251 C C . ASN B 1 128 ? 3.879 -25.031 -1.554 1 84.69 128 ASN B C 1
ATOM 3253 O O . ASN B 1 128 ? 5.004 -25.234 -1.091 1 84.69 128 ASN B O 1
ATOM 3257 N N . LEU B 1 129 ? 2.941 -25.906 -1.467 1 86 129 LEU B N 1
ATOM 3258 C CA . LEU B 1 129 ? 3.188 -27.125 -0.715 1 86 129 LEU B CA 1
ATOM 3259 C C . LEU B 1 129 ? 3.502 -28.281 -1.654 1 86 129 LEU B C 1
ATOM 3261 O O . LEU B 1 129 ? 4.082 -29.297 -1.235 1 86 129 LEU B O 1
ATOM 3265 N N . LEU B 1 130 ? 3.135 -28.156 -2.873 1 90.5 130 LEU B N 1
ATOM 3266 C CA . LEU B 1 130 ? 3.303 -29.297 -3.77 1 90.5 130 LEU B CA 1
ATOM 3267 C C . LEU B 1 130 ? 4.246 -28.953 -4.918 1 90.5 130 LEU B C 1
ATOM 3269 O O . LEU B 1 130 ? 5.344 -29.5 -5.016 1 90.5 130 LEU B O 1
ATOM 3273 N N . ILE B 1 131 ? 3.93 -27.938 -5.641 1 92.94 131 ILE B N 1
ATOM 3274 C CA . ILE B 1 131 ? 4.617 -27.688 -6.902 1 92.94 131 ILE B CA 1
ATOM 3275 C C . ILE B 1 131 ? 6.016 -27.141 -6.629 1 92.94 131 ILE B C 1
ATOM 3277 O O . ILE B 1 131 ? 7.012 -27.688 -7.105 1 92.94 131 ILE B O 1
ATOM 3281 N N . LEU B 1 132 ? 6.086 -26.094 -5.855 1 88.75 132 LEU B N 1
ATOM 3282 C CA . LEU B 1 132 ? 7.367 -25.453 -5.598 1 88.75 132 LEU B CA 1
ATOM 3283 C C . LEU B 1 132 ? 8.336 -26.406 -4.918 1 88.75 132 LEU B C 1
ATOM 3285 O O . LEU B 1 132 ? 9.461 -26.594 -5.379 1 88.75 132 LEU B O 1
ATOM 3289 N N . PRO B 1 133 ? 7.957 -27.109 -3.873 1 85.62 133 PRO B N 1
ATOM 3290 C CA . PRO B 1 133 ? 8.867 -28.078 -3.258 1 85.62 133 PRO B CA 1
ATOM 3291 C C . PRO B 1 133 ? 9.281 -29.203 -4.219 1 85.62 133 PRO B C 1
ATOM 3293 O O . PRO B 1 133 ? 10.438 -29.609 -4.227 1 85.62 133 PRO B O 1
ATOM 3296 N N . ALA B 1 134 ? 8.367 -29.672 -4.996 1 91.06 134 ALA B N 1
ATOM 3297 C CA . ALA B 1 134 ? 8.688 -30.703 -5.969 1 91.06 134 ALA B CA 1
ATOM 3298 C C . ALA B 1 134 ? 9.758 -30.234 -6.949 1 91.06 134 ALA B C 1
ATOM 3300 O O . ALA B 1 134 ? 10.711 -30.953 -7.23 1 91.06 134 ALA B O 1
ATOM 3301 N N . ALA B 1 135 ? 9.594 -29.062 -7.426 1 92.62 135 ALA B N 1
ATOM 3302 C CA . ALA B 1 135 ? 10.555 -28.5 -8.375 1 92.62 135 ALA B CA 1
ATOM 3303 C C . ALA B 1 135 ? 11.938 -28.375 -7.742 1 92.62 135 ALA B C 1
ATOM 3305 O O . ALA B 1 135 ? 12.945 -28.703 -8.367 1 92.62 135 ALA B O 1
ATOM 3306 N N . LEU B 1 136 ? 11.984 -27.922 -6.562 1 85.75 136 LEU B N 1
ATOM 3307 C CA . LEU B 1 136 ? 13.258 -27.703 -5.883 1 85.75 136 LEU B CA 1
ATOM 3308 C C . LEU B 1 136 ? 13.945 -29.031 -5.57 1 85.75 136 LEU B C 1
ATOM 3310 O O . LEU B 1 136 ? 15.164 -29.172 -5.734 1 85.75 136 LEU B O 1
ATOM 3314 N N . ILE B 1 137 ? 13.18 -29.984 -5.098 1 86.06 137 ILE B N 1
ATOM 3315 C CA . ILE B 1 137 ? 13.727 -31.297 -4.793 1 86.06 137 ILE B CA 1
ATOM 3316 C C . ILE B 1 137 ? 14.297 -31.938 -6.062 1 86.06 137 ILE B C 1
ATOM 3318 O O . ILE B 1 137 ? 15.422 -32.438 -6.062 1 86.06 137 ILE B O 1
ATOM 3322 N N . ILE B 1 138 ? 13.602 -31.844 -7.113 1 90.88 138 ILE B N 1
ATOM 3323 C CA . ILE B 1 138 ? 14.023 -32.469 -8.367 1 90.88 138 ILE B CA 1
ATOM 3324 C C . ILE B 1 138 ? 15.234 -31.719 -8.922 1 90.88 138 ILE B C 1
ATOM 3326 O O . ILE B 1 138 ? 16.172 -32.344 -9.445 1 90.88 138 ILE B O 1
ATOM 3330 N N . ALA B 1 139 ? 15.234 -30.453 -8.859 1 89.5 139 ALA B N 1
ATOM 3331 C CA . ALA B 1 139 ? 16.375 -29.672 -9.312 1 89.5 139 ALA B CA 1
ATOM 3332 C C . ALA B 1 139 ? 17.641 -30.031 -8.547 1 89.5 139 ALA B C 1
ATOM 3334 O O . ALA B 1 139 ? 18.719 -30.141 -9.133 1 89.5 139 ALA B O 1
ATOM 3335 N N . GLU B 1 140 ? 17.469 -30.219 -7.289 1 83.88 140 GLU B N 1
ATOM 3336 C CA . GLU B 1 140 ? 18.609 -30.594 -6.453 1 83.88 140 GLU B CA 1
ATOM 3337 C C . GLU B 1 140 ? 19.094 -32 -6.793 1 83.88 140 GLU B C 1
ATOM 3339 O O . GLU B 1 140 ? 20.312 -32.25 -6.77 1 83.88 140 GLU B O 1
ATOM 3344 N N . LEU B 1 141 ? 18.156 -32.812 -6.988 1 84.19 141 LEU B N 1
ATOM 3345 C CA . LEU B 1 141 ? 18.516 -34.188 -7.387 1 84.19 141 LEU B CA 1
ATOM 3346 C C . LEU B 1 141 ? 19.312 -34.156 -8.688 1 84.19 141 LEU B C 1
ATOM 3348 O O . LEU B 1 141 ? 20.203 -35 -8.891 1 84.19 141 LEU B O 1
ATOM 3352 N N . GLY B 1 142 ? 18.953 -33.281 -9.484 1 84.25 142 GLY B N 1
ATOM 3353 C CA . GLY B 1 142 ? 19.641 -33.156 -10.758 1 84.25 142 GLY B CA 1
ATOM 3354 C C . GLY B 1 142 ? 21.047 -32.594 -10.625 1 84.25 142 GLY B C 1
ATOM 3355 O O . GLY B 1 142 ? 21.891 -32.844 -11.5 1 84.25 142 GLY B O 1
ATOM 3356 N N . GLN B 1 143 ? 21.328 -31.812 -9.75 1 77 143 GLN B N 1
ATOM 3357 C CA . GLN B 1 143 ? 22.672 -31.25 -9.562 1 77 143 GLN B CA 1
ATOM 3358 C C . GLN B 1 143 ? 23.578 -32.25 -8.844 1 77 143 GLN B C 1
ATOM 3360 O O . GLN B 1 143 ? 24.75 -31.953 -8.609 1 77 143 GLN B O 1
ATOM 3365 N N . HIS B 1 144 ? 23.344 -33.469 -8.891 1 63.59 144 HIS B N 1
ATOM 3366 C CA . HIS B 1 144 ? 24.188 -34.531 -8.352 1 63.59 144 HIS B CA 1
ATOM 3367 C C . HIS B 1 144 ? 24.656 -34.219 -6.941 1 63.59 144 HIS B C 1
ATOM 3369 O O . HIS B 1 144 ? 25.688 -34.688 -6.496 1 63.59 144 HIS B O 1
ATOM 3375 N N . GLN B 1 145 ? 24.266 -33.188 -6.391 1 53.69 145 GLN B N 1
ATOM 3376 C CA . GLN B 1 145 ? 24.859 -33.031 -5.062 1 53.69 145 GLN B CA 1
ATOM 3377 C C . GLN B 1 145 ? 24.375 -34.125 -4.117 1 53.69 145 GLN B C 1
ATOM 3379 O O . GLN B 1 145 ? 23.172 -34.375 -3.996 1 53.69 145 GLN B O 1
ATOM 3384 N N . ARG B 1 146 ? 25.141 -35.281 -4.145 1 51.22 146 ARG B N 1
ATOM 3385 C CA . ARG B 1 146 ? 25.031 -36.375 -3.172 1 51.22 146 ARG B CA 1
ATOM 3386 C C . ARG B 1 146 ? 24.469 -35.875 -1.848 1 51.22 146 ARG B C 1
ATOM 3388 O O . ARG B 1 146 ? 24.891 -36.312 -0.778 1 51.22 146 ARG B O 1
ATOM 3395 N N . GLY B 1 147 ? 23.953 -34.75 -1.772 1 53.69 147 GLY B N 1
ATOM 3396 C CA . GLY B 1 147 ? 23.625 -34.312 -0.423 1 53.69 147 GLY B CA 1
ATOM 3397 C C . GLY B 1 147 ? 22.438 -35.031 0.162 1 53.69 147 GLY B C 1
ATOM 3398 O O . GLY B 1 147 ? 21.75 -35.781 -0.544 1 53.69 147 GLY B O 1
ATOM 3399 N N . ASN B 1 148 ? 22.359 -35.219 1.421 1 60.81 148 ASN B N 1
ATOM 3400 C CA . ASN B 1 148 ? 21.422 -35.938 2.295 1 60.81 148 ASN B CA 1
ATOM 3401 C C . ASN B 1 148 ? 19.984 -35.531 2.004 1 60.81 148 ASN B C 1
ATOM 3403 O O . ASN B 1 148 ? 19.609 -34.375 2.193 1 60.81 148 ASN B O 1
ATOM 3407 N N . ARG B 1 149 ? 19.375 -36.375 1.008 1 65.81 149 ARG B N 1
ATOM 3408 C CA . ARG B 1 149 ? 17.953 -36.25 0.73 1 65.81 149 ARG B CA 1
ATOM 3409 C C . ARG B 1 149 ? 17.219 -35.656 1.938 1 65.81 149 ARG B C 1
ATOM 3411 O O . ARG B 1 149 ? 16.328 -34.844 1.787 1 65.81 149 ARG B O 1
ATOM 3418 N N . ILE B 1 150 ? 17.75 -36.156 3.006 1 68.06 150 ILE B N 1
ATOM 3419 C CA . ILE B 1 150 ? 17.109 -35.719 4.238 1 68.06 150 ILE B CA 1
ATOM 3420 C C . ILE B 1 150 ? 17.344 -34.219 4.445 1 68.06 150 ILE B C 1
ATOM 3422 O O . ILE B 1 150 ? 16.438 -33.469 4.844 1 68.06 150 ILE B O 1
ATOM 3426 N N . ALA B 1 151 ? 18.562 -33.844 4.105 1 70.75 151 ALA B N 1
ATOM 3427 C CA . ALA B 1 151 ? 18.906 -32.438 4.273 1 70.75 151 ALA B CA 1
ATOM 3428 C C . ALA B 1 151 ? 18.125 -31.562 3.314 1 70.75 151 ALA B C 1
ATOM 3430 O O . ALA B 1 151 ? 17.688 -30.469 3.682 1 70.75 151 ALA B O 1
ATOM 3431 N N . THR B 1 152 ? 17.875 -32.062 2.154 1 69.38 152 THR B N 1
ATOM 3432 C CA . THR B 1 152 ? 17.109 -31.312 1.166 1 69.38 152 THR B CA 1
ATOM 3433 C C . THR B 1 152 ? 15.648 -31.188 1.602 1 69.38 152 THR B C 1
ATOM 3435 O O . THR B 1 152 ? 15.055 -30.109 1.509 1 69.38 152 THR B O 1
ATOM 3438 N N . PHE B 1 153 ? 15.18 -32.344 2.127 1 73 153 PHE B N 1
ATOM 3439 C CA . PHE B 1 153 ? 13.805 -32.344 2.605 1 73 153 PHE B CA 1
ATOM 3440 C C . PHE B 1 153 ? 13.633 -31.391 3.785 1 73 153 PHE B C 1
ATOM 3442 O O . PHE B 1 153 ? 12.625 -30.688 3.887 1 73 153 PHE B O 1
ATOM 3449 N N . LEU B 1 154 ? 14.586 -31.359 4.59 1 74.44 154 LEU B N 1
ATOM 3450 C CA . LEU B 1 154 ? 14.523 -30.484 5.758 1 74.44 154 LEU B CA 1
ATOM 3451 C C . LEU B 1 154 ? 14.602 -29.016 5.348 1 74.44 154 LEU B C 1
ATOM 3453 O O . LEU B 1 154 ? 13.914 -28.172 5.93 1 74.44 154 LEU B O 1
ATOM 3457 N N . THR B 1 155 ? 15.336 -28.797 4.375 1 71.81 155 THR B N 1
ATOM 3458 C CA . THR B 1 155 ? 15.477 -27.438 3.893 1 71.81 155 THR B CA 1
ATOM 3459 C C . THR B 1 155 ? 14.18 -26.953 3.246 1 71.81 155 THR B C 1
ATOM 3461 O O . THR B 1 155 ? 13.75 -25.812 3.475 1 71.81 155 THR B O 1
ATOM 3464 N N . VAL B 1 156 ? 13.648 -27.891 2.521 1 68.69 156 VAL B N 1
ATOM 3465 C CA . VAL B 1 156 ? 12.375 -27.562 1.882 1 68.69 156 VAL B CA 1
ATOM 3466 C C . VAL B 1 156 ? 11.289 -27.391 2.945 1 68.69 156 VAL B C 1
ATOM 3468 O O . VAL B 1 156 ? 10.492 -26.453 2.871 1 68.69 156 VAL B O 1
ATOM 3471 N N . GLY B 1 157 ? 11.305 -28.25 3.885 1 72.88 157 GLY B N 1
ATOM 3472 C CA . GLY B 1 157 ? 10.352 -28.141 4.98 1 72.88 157 GLY B CA 1
ATOM 3473 C C . GLY B 1 157 ? 10.484 -26.844 5.758 1 72.88 157 GLY B C 1
ATOM 3474 O O . GLY B 1 157 ? 9.484 -26.203 6.074 1 72.88 157 GLY B O 1
ATOM 3475 N N . ARG B 1 158 ? 11.656 -26.5 5.996 1 75.19 158 ARG B N 1
ATOM 3476 C CA . ARG B 1 158 ? 11.906 -25.266 6.742 1 75.19 158 ARG B CA 1
ATOM 3477 C C . ARG B 1 158 ? 11.453 -24.047 5.953 1 75.19 158 ARG B C 1
ATOM 3479 O O . ARG B 1 158 ? 10.906 -23.094 6.523 1 75.19 158 ARG B O 1
ATOM 3486 N N . ARG B 1 159 ? 11.539 -24.094 4.688 1 69.75 159 ARG B N 1
ATOM 3487 C CA . ARG B 1 159 ? 11.117 -22.984 3.828 1 69.75 159 ARG B CA 1
ATOM 3488 C C . ARG B 1 159 ? 9.602 -22.859 3.826 1 69.75 159 ARG B C 1
ATOM 3490 O O . ARG B 1 159 ? 9.07 -21.734 3.797 1 69.75 159 ARG B O 1
ATOM 3497 N N . LEU B 1 160 ? 9.078 -24.031 3.916 1 69.12 160 LEU B N 1
ATOM 3498 C CA . LEU B 1 160 ? 7.621 -24.047 3.908 1 69.12 160 LEU B CA 1
ATOM 3499 C C . LEU B 1 160 ? 7.066 -23.469 5.207 1 69.12 160 LEU B C 1
ATOM 3501 O O . LEU B 1 160 ? 6.102 -22.703 5.188 1 69.12 160 LEU B O 1
ATOM 3505 N N . ILE B 1 161 ? 7.719 -23.781 6.281 1 73 161 ILE B N 1
ATOM 3506 C CA . ILE B 1 161 ? 7.246 -23.328 7.582 1 73 161 ILE B CA 1
ATOM 3507 C C . ILE B 1 161 ? 7.508 -21.828 7.73 1 73 161 ILE B C 1
ATOM 3509 O O . ILE B 1 161 ? 6.797 -21.141 8.461 1 73 161 ILE B O 1
ATOM 3513 N N . ARG B 1 162 ? 8.367 -21.391 6.973 1 80.5 162 ARG B N 1
ATOM 3514 C CA . ARG B 1 162 ? 8.727 -19.984 7.109 1 80.5 162 ARG B CA 1
ATOM 3515 C C . ARG B 1 162 ? 7.992 -19.125 6.078 1 80.5 162 ARG B C 1
ATOM 3517 O O . ARG B 1 162 ? 8.172 -17.906 6.039 1 80.5 162 ARG B O 1
ATOM 3524 N N . ASN B 1 163 ? 7.152 -19.75 5.254 1 83.12 163 ASN B N 1
ATOM 3525 C CA . ASN B 1 163 ? 6.383 -19 4.262 1 83.12 163 ASN B CA 1
ATOM 3526 C C . ASN B 1 163 ? 5.227 -18.234 4.906 1 83.12 163 ASN B C 1
ATOM 3528 O O . ASN B 1 163 ? 4.324 -18.844 5.488 1 83.12 163 ASN B O 1
ATOM 3532 N N . PRO B 1 164 ? 5.242 -16.938 4.805 1 88.56 164 PRO B N 1
ATOM 3533 C CA . PRO B 1 164 ? 4.211 -16.156 5.492 1 88.56 164 PRO B CA 1
ATOM 3534 C C . PRO B 1 164 ? 2.803 -16.469 4.992 1 88.56 164 PRO B C 1
ATOM 3536 O O . PRO B 1 164 ? 1.84 -16.406 5.758 1 88.56 164 PRO B O 1
ATOM 3539 N N . LEU B 1 165 ? 2.664 -16.812 3.803 1 86.94 165 LEU B N 1
ATOM 3540 C CA . LEU B 1 165 ? 1.345 -17.094 3.25 1 86.94 165 LEU B CA 1
ATOM 3541 C C . LEU B 1 165 ? 0.801 -18.422 3.789 1 86.94 165 LEU B C 1
ATOM 3543 O O . LEU B 1 165 ? -0.387 -18.531 4.102 1 86.94 165 LEU B O 1
ATOM 3547 N N . LEU B 1 166 ? 1.636 -19.391 3.91 1 85.88 166 LEU B N 1
ATOM 3548 C CA . LEU B 1 166 ? 1.22 -20.672 4.484 1 85.88 166 LEU B CA 1
ATOM 3549 C C . LEU B 1 166 ? 0.886 -20.516 5.965 1 85.88 166 LEU B C 1
ATOM 3551 O O . LEU B 1 166 ? -0.061 -21.125 6.457 1 85.88 166 LEU B O 1
ATOM 3555 N N . LEU B 1 167 ? 1.684 -19.75 6.613 1 89.88 167 LEU B N 1
ATOM 3556 C CA . LEU B 1 167 ? 1.386 -19.469 8.016 1 89.88 167 LEU B CA 1
ATOM 3557 C C . LEU B 1 167 ? 0.029 -18.797 8.156 1 89.88 167 LEU B C 1
ATOM 3559 O O . LEU B 1 167 ? -0.741 -19.125 9.062 1 89.88 167 LEU B O 1
ATOM 3563 N N . ALA B 1 168 ? -0.222 -17.828 7.309 1 91.56 168 ALA B N 1
ATOM 3564 C CA . ALA B 1 168 ? -1.515 -17.141 7.32 1 91.56 168 ALA B CA 1
ATOM 3565 C C . ALA B 1 168 ? -2.654 -18.125 7.082 1 91.56 168 ALA B C 1
ATOM 3567 O O . ALA B 1 168 ? -3.719 -18.016 7.695 1 91.56 168 ALA B O 1
ATOM 3568 N N . LEU B 1 169 ? -2.428 -19 6.199 1 87.5 169 LEU B N 1
ATOM 3569 C CA . LEU B 1 169 ? -3.418 -20.031 5.91 1 87.5 169 LEU B CA 1
ATOM 3570 C C . LEU B 1 169 ? -3.695 -20.875 7.148 1 87.5 169 LEU B C 1
ATOM 3572 O O . LEU B 1 169 ? -4.855 -21.156 7.473 1 87.5 169 LEU B O 1
ATOM 3576 N N . CYS B 1 170 ? -2.662 -21.328 7.812 1 90.12 170 CYS B N 1
ATOM 3577 C CA . CYS B 1 170 ? -2.811 -22.125 9.023 1 90.12 170 CYS B CA 1
ATOM 3578 C C . CYS B 1 170 ? -3.557 -21.359 10.102 1 90.12 170 CYS B C 1
ATOM 3580 O O . CYS B 1 170 ? -4.473 -21.891 10.734 1 90.12 170 CYS B O 1
ATOM 3582 N N . ILE B 1 171 ? -3.178 -20.156 10.297 1 92.38 171 ILE B N 1
ATOM 3583 C CA . ILE B 1 171 ? -3.83 -19.312 11.289 1 92.38 171 ILE B CA 1
ATOM 3584 C C . ILE B 1 171 ? -5.301 -19.125 10.93 1 92.38 171 ILE B C 1
ATOM 3586 O O . ILE B 1 171 ? -6.184 -19.25 11.781 1 92.38 171 ILE B O 1
ATOM 3590 N N . GLY B 1 172 ? -5.559 -18.75 9.695 1 90.62 172 GLY B N 1
ATOM 3591 C CA . GLY B 1 172 ? -6.926 -18.578 9.227 1 90.62 172 GLY B CA 1
ATOM 3592 C C . GLY B 1 172 ? -7.789 -19.812 9.43 1 90.62 172 GLY B C 1
ATOM 3593 O O . GLY B 1 172 ? -8.922 -19.703 9.906 1 90.62 172 GLY B O 1
ATOM 3594 N N . VAL B 1 173 ? -7.277 -20.969 9.117 1 87.75 173 VAL B N 1
ATOM 3595 C CA . VAL B 1 173 ? -7.996 -22.234 9.281 1 87.75 173 VAL B CA 1
ATOM 3596 C C . VAL B 1 173 ? -8.25 -22.5 10.758 1 87.75 173 VAL B C 1
ATOM 3598 O O . VAL B 1 173 ? -9.352 -22.891 11.148 1 87.75 173 VAL B O 1
ATOM 3601 N N . ALA B 1 174 ? -7.199 -22.297 11.516 1 92.19 174 ALA B N 1
ATOM 3602 C CA . ALA B 1 174 ? -7.344 -22.484 12.953 1 92.19 174 ALA B CA 1
ATOM 3603 C C . ALA B 1 174 ? -8.445 -21.594 13.523 1 92.19 174 ALA B C 1
ATOM 3605 O O . ALA B 1 174 ? -9.281 -22.047 14.297 1 92.19 174 ALA B O 1
ATOM 3606 N N . LEU B 1 175 ? -8.469 -20.406 13.148 1 92.12 175 LEU B N 1
ATOM 3607 C CA . LEU B 1 175 ? -9.477 -19.469 13.609 1 92.12 175 LEU B CA 1
ATOM 3608 C C . LEU B 1 175 ? -10.867 -19.891 13.141 1 92.12 175 LEU B C 1
ATOM 3610 O O . LEU B 1 175 ? -11.844 -19.75 13.883 1 92.12 175 LEU B O 1
ATOM 3614 N N . ALA B 1 176 ? -10.922 -20.328 11.945 1 87.94 176 ALA B N 1
ATOM 3615 C CA . ALA B 1 176 ? -12.203 -20.734 11.375 1 87.94 176 ALA B CA 1
ATOM 3616 C C . ALA B 1 176 ? -12.742 -21.969 12.086 1 87.94 176 ALA B C 1
ATOM 3618 O O . ALA B 1 176 ? -13.93 -22.047 12.406 1 87.94 176 ALA B O 1
ATOM 3619 N N . ILE B 1 177 ? -11.875 -22.938 12.344 1 87.88 177 ILE B N 1
ATOM 3620 C CA . ILE B 1 177 ? -12.273 -24.172 12.992 1 87.88 177 ILE B CA 1
ATOM 3621 C C . ILE B 1 177 ? -12.727 -23.891 14.422 1 87.88 177 ILE B C 1
ATOM 3623 O O . ILE B 1 177 ? -13.719 -24.438 14.891 1 87.88 177 ILE B O 1
ATOM 3627 N N . LEU B 1 178 ? -11.969 -23.047 15.031 1 91.56 178 LEU B N 1
ATOM 3628 C CA . LEU B 1 178 ? -12.266 -22.719 16.422 1 91.56 178 LEU B CA 1
ATOM 3629 C C . LEU B 1 178 ? -13.398 -21.703 16.516 1 91.56 178 LEU B C 1
ATOM 3631 O O . LEU B 1 178 ? -13.852 -21.375 17.609 1 91.56 178 LEU B O 1
ATOM 3635 N N . GLU B 1 179 ? -13.828 -21.188 15.398 1 88.5 179 GLU B N 1
ATOM 3636 C CA . GLU B 1 179 ? -14.914 -20.219 15.305 1 88.5 179 GLU B CA 1
ATOM 3637 C C . GLU B 1 179 ? -14.625 -18.984 16.156 1 88.5 179 GLU B C 1
ATOM 3639 O O . GLU B 1 179 ? -15.5 -18.516 16.875 1 88.5 179 GLU B O 1
ATOM 3644 N N . ILE B 1 180 ? -13.461 -18.641 16.172 1 90.12 180 ILE B N 1
ATOM 3645 C CA . ILE B 1 180 ? -13.055 -17.469 16.922 1 90.12 180 ILE B CA 1
ATOM 3646 C C . ILE B 1 180 ? -13.367 -16.203 16.109 1 90.12 180 ILE B C 1
ATOM 3648 O O . ILE B 1 180 ? -12.984 -16.094 14.945 1 90.12 180 ILE B O 1
ATOM 3652 N N . GLN B 1 181 ? -14.086 -15.32 16.781 1 89 181 GLN B N 1
ATOM 3653 C CA . GLN B 1 181 ? -14.336 -14.023 16.172 1 89 181 GLN B CA 1
ATOM 3654 C C . GLN B 1 181 ? -13.242 -13.023 16.531 1 89 181 GLN B C 1
ATOM 3656 O O . GLN B 1 181 ? -12.945 -12.82 17.719 1 89 181 GLN B O 1
ATOM 3661 N N . LEU B 1 182 ? -12.672 -12.461 15.523 1 91.56 182 LEU B N 1
ATOM 3662 C CA . LEU B 1 182 ? -11.602 -11.508 15.766 1 91.56 182 LEU B CA 1
ATOM 3663 C C . LEU B 1 182 ? -12.148 -10.219 16.375 1 91.56 182 LEU B C 1
ATOM 3665 O O . LEU B 1 182 ? -13.227 -9.758 16 1 91.56 182 LEU B O 1
ATOM 3669 N N . PRO B 1 183 ? -11.414 -9.688 17.312 1 92.25 183 PRO B N 1
ATOM 3670 C CA . PRO B 1 183 ? -11.836 -8.398 17.891 1 92.25 183 PRO B CA 1
ATOM 3671 C C . PRO B 1 183 ? -11.938 -7.297 16.828 1 92.25 183 PRO B C 1
ATOM 3673 O O . PRO B 1 183 ? -11.227 -7.332 15.828 1 92.25 183 PRO B O 1
ATOM 3676 N N . GLY B 1 184 ? -12.719 -6.32 17.078 1 91.25 184 GLY B N 1
ATOM 3677 C CA . GLY B 1 184 ? -13.039 -5.238 16.156 1 91.25 184 GLY B CA 1
ATOM 3678 C C . GLY B 1 184 ? -11.812 -4.578 15.562 1 91.25 184 GLY B C 1
ATOM 3679 O O . GLY B 1 184 ? -11.672 -4.512 14.344 1 91.25 184 GLY B O 1
ATOM 3680 N N . PRO B 1 185 ? -10.93 -4.141 16.438 1 90.25 185 PRO B N 1
ATOM 3681 C CA . PRO B 1 185 ? -9.758 -3.438 15.922 1 90.25 185 PRO B CA 1
ATOM 3682 C C . PRO B 1 185 ? -8.883 -4.32 15.031 1 90.25 185 PRO B C 1
ATOM 3684 O O . PRO B 1 185 ? -8.352 -3.852 14.023 1 90.25 185 PRO B O 1
ATOM 3687 N N . LEU B 1 186 ? -8.75 -5.496 15.406 1 93.56 186 LEU B N 1
ATOM 3688 C CA . LEU B 1 186 ? -7.949 -6.422 14.609 1 93.56 186 LEU B CA 1
ATOM 3689 C C . LEU B 1 186 ? -8.625 -6.715 13.273 1 93.56 186 LEU B C 1
ATOM 3691 O O . LEU B 1 186 ? -7.957 -6.793 12.242 1 93.56 186 LEU B O 1
ATOM 3695 N N . SER B 1 187 ? -9.914 -6.855 13.336 1 93.56 187 SER B N 1
ATOM 3696 C CA . SER B 1 187 ? -10.664 -7.09 12.109 1 93.56 187 SER B CA 1
ATOM 3697 C C . SER B 1 187 ? -10.555 -5.902 11.156 1 93.56 187 SER B C 1
ATOM 3699 O O . SER B 1 187 ? -10.43 -6.082 9.945 1 93.56 187 SER B O 1
ATOM 3701 N N . GLN B 1 188 ? -10.578 -4.797 11.703 1 92.5 188 GLN B N 1
ATOM 3702 C CA . GLN B 1 188 ? -10.461 -3.596 10.883 1 92.5 188 GLN B CA 1
ATOM 3703 C C . GLN B 1 188 ? -9.086 -3.508 10.234 1 92.5 188 GLN B C 1
ATOM 3705 O O . GLN B 1 188 ? -8.977 -3.148 9.055 1 92.5 188 GLN B O 1
ATOM 3710 N N . VAL B 1 189 ? -8.117 -3.818 10.953 1 94.62 189 VAL B N 1
ATOM 3711 C CA . VAL B 1 189 ? -6.758 -3.801 10.43 1 94.62 189 VAL B CA 1
ATOM 3712 C C . VAL B 1 189 ? -6.625 -4.828 9.305 1 94.62 189 VAL B C 1
ATOM 3714 O O . VAL B 1 189 ? -6.051 -4.535 8.25 1 94.62 189 VAL B O 1
ATOM 3717 N N . ILE B 1 190 ? -7.148 -5.945 9.555 1 95.25 190 ILE B N 1
ATOM 3718 C CA . ILE B 1 190 ? -7.121 -7.016 8.555 1 95.25 190 ILE B CA 1
ATOM 3719 C C . ILE B 1 190 ? -7.844 -6.562 7.293 1 95.25 190 ILE B C 1
ATOM 3721 O O . ILE B 1 190 ? -7.336 -6.742 6.184 1 95.25 190 ILE B O 1
ATOM 3725 N N . ASP B 1 191 ? -8.93 -5.91 7.449 1 93.69 191 ASP B N 1
ATOM 3726 C CA . ASP B 1 191 ? -9.703 -5.414 6.316 1 93.69 191 ASP B CA 1
ATOM 3727 C C . ASP B 1 191 ? -8.922 -4.363 5.535 1 93.69 191 ASP B C 1
ATOM 3729 O O . ASP B 1 191 ? -8.898 -4.391 4.301 1 93.69 191 ASP B O 1
ATOM 3733 N N . MET B 1 192 ? -8.336 -3.535 6.234 1 93.44 192 MET B N 1
ATOM 3734 C CA . MET B 1 192 ? -7.59 -2.453 5.598 1 93.44 192 MET B CA 1
ATOM 3735 C C . MET B 1 192 ? -6.406 -3 4.809 1 93.44 192 MET B C 1
ATOM 3737 O O . MET B 1 192 ? -6.184 -2.604 3.662 1 93.44 192 MET B O 1
ATOM 3741 N N . LEU B 1 193 ? -5.719 -3.867 5.391 1 95.81 193 LEU B N 1
ATOM 3742 C CA . LEU B 1 193 ? -4.57 -4.465 4.715 1 95.81 193 LEU B CA 1
ATOM 3743 C C . LEU B 1 193 ? -5.016 -5.305 3.523 1 95.81 193 LEU B C 1
ATOM 3745 O O . LEU B 1 193 ? -4.383 -5.273 2.465 1 95.81 193 LEU B O 1
ATOM 3749 N N . ALA B 1 194 ? -6.039 -6.055 3.719 1 93.56 194 ALA B N 1
ATOM 3750 C CA . ALA B 1 194 ? -6.574 -6.875 2.635 1 93.56 194 ALA B CA 1
ATOM 3751 C C . ALA B 1 194 ? -6.953 -6.02 1.431 1 93.56 194 ALA B C 1
ATOM 3753 O O . ALA B 1 194 ? -6.645 -6.371 0.289 1 93.56 194 ALA B O 1
ATOM 3754 N N . ASN B 1 195 ? -7.531 -4.898 1.647 1 91.69 195 ASN B N 1
ATOM 3755 C CA . ASN B 1 195 ? -7.969 -4.012 0.577 1 91.69 195 ASN B CA 1
ATOM 3756 C C . ASN B 1 195 ? -6.781 -3.369 -0.14 1 91.69 195 ASN B C 1
ATOM 3758 O O . ASN B 1 195 ? -6.895 -2.973 -1.301 1 91.69 195 ASN B O 1
ATOM 3762 N N . ALA B 1 196 ? -5.727 -3.314 0.535 1 95.06 196 ALA B N 1
ATOM 3763 C CA . ALA B 1 196 ? -4.535 -2.701 -0.05 1 95.06 196 ALA B CA 1
ATOM 3764 C C . ALA B 1 196 ? -3.768 -3.701 -0.909 1 95.06 196 ALA B C 1
ATOM 3766 O O . ALA B 1 196 ? -2.838 -3.328 -1.628 1 95.06 196 ALA B O 1
ATOM 3767 N N . THR B 1 197 ? -4.125 -4.91 -0.895 1 93.69 197 THR B N 1
ATOM 3768 C CA . THR B 1 197 ? -3.348 -5.988 -1.497 1 93.69 197 THR B CA 1
ATOM 3769 C C . THR B 1 197 ? -3.279 -5.824 -3.012 1 93.69 197 THR B C 1
ATOM 3771 O O . THR B 1 197 ? -2.191 -5.715 -3.58 1 93.69 197 THR B O 1
ATOM 3774 N N . ALA B 1 198 ? -4.422 -5.66 -3.658 1 93.12 198 ALA B N 1
ATOM 3775 C CA . ALA B 1 198 ? -4.48 -5.699 -5.117 1 93.12 198 ALA B CA 1
ATOM 3776 C C . ALA B 1 198 ? -3.703 -4.539 -5.73 1 93.12 198 ALA B C 1
ATOM 3778 O O . ALA B 1 198 ? -2.816 -4.746 -6.562 1 93.12 198 ALA B O 1
ATOM 3779 N N . PRO B 1 199 ? -3.924 -3.307 -5.316 1 94.56 199 PRO B N 1
ATOM 3780 C CA . PRO B 1 199 ? -3.219 -2.193 -5.957 1 94.56 199 PRO B CA 1
ATOM 3781 C C . PRO B 1 199 ? -1.719 -2.203 -5.672 1 94.56 199 PRO B C 1
ATOM 3783 O O . PRO B 1 199 ? -0.917 -1.899 -6.559 1 94.56 199 PRO B O 1
ATOM 3786 N N . THR B 1 200 ? -1.393 -2.561 -4.48 1 95.56 200 THR B N 1
ATOM 3787 C CA . THR B 1 200 ? 0.026 -2.551 -4.141 1 95.56 200 THR B CA 1
ATOM 3788 C C . THR B 1 200 ? 0.752 -3.709 -4.824 1 95.56 200 THR B C 1
ATOM 3790 O O . THR B 1 200 ? 1.894 -3.559 -5.266 1 95.56 200 THR B O 1
ATOM 3793 N N . ALA B 1 201 ? 0.109 -4.832 -4.91 1 93.12 201 ALA B N 1
ATOM 3794 C CA . ALA B 1 201 ? 0.706 -5.996 -5.559 1 93.12 201 ALA B CA 1
ATOM 3795 C C . ALA B 1 201 ? 0.942 -5.734 -7.043 1 93.12 201 ALA B C 1
ATOM 3797 O O . ALA B 1 201 ? 2.037 -5.98 -7.555 1 93.12 201 ALA B O 1
ATOM 3798 N N . LEU B 1 202 ? -0.063 -5.262 -7.746 1 91.81 202 LEU B N 1
ATOM 3799 C CA . LEU B 1 202 ? 0.058 -5 -9.172 1 91.81 202 LEU B CA 1
ATOM 3800 C C . LEU B 1 202 ? 1.104 -3.924 -9.445 1 91.81 202 LEU B C 1
ATOM 3802 O O . LEU B 1 202 ? 1.862 -4.02 -10.414 1 91.81 202 LEU B O 1
ATOM 3806 N N . PHE B 1 203 ? 1.118 -2.91 -8.578 1 95.25 203 PHE B N 1
AT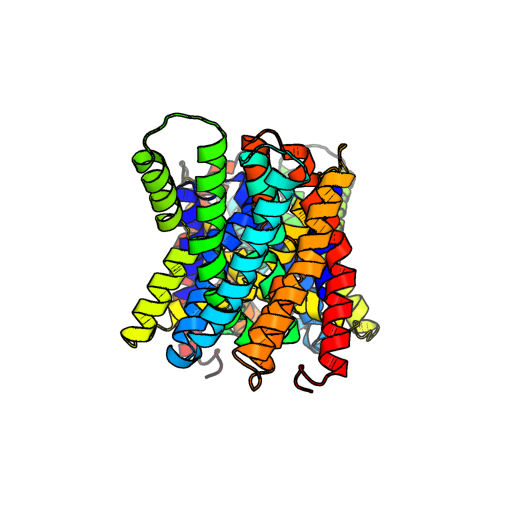OM 3807 C CA . PHE B 1 203 ? 2.133 -1.87 -8.695 1 95.25 203 PHE B CA 1
ATOM 3808 C C . PHE B 1 203 ? 3.531 -2.463 -8.562 1 95.25 203 PHE B C 1
ATOM 3810 O O . PHE B 1 203 ? 4.426 -2.141 -9.344 1 95.25 203 PHE B O 1
ATOM 3817 N N . ALA B 1 204 ? 3.699 -3.324 -7.57 1 93.25 204 ALA B N 1
ATOM 3818 C CA . ALA B 1 204 ? 4.992 -3.955 -7.332 1 93.25 204 ALA B CA 1
ATOM 3819 C C . ALA B 1 204 ? 5.406 -4.828 -8.508 1 93.25 204 ALA B C 1
ATOM 3821 O O . ALA B 1 204 ? 6.57 -4.828 -8.914 1 93.25 204 ALA B O 1
ATOM 3822 N N . VAL B 1 205 ? 4.5 -5.598 -9.023 1 90.19 205 VAL B N 1
ATOM 3823 C CA . VAL B 1 205 ? 4.773 -6.457 -10.172 1 90.19 205 VAL B CA 1
ATOM 3824 C C . VAL B 1 205 ? 5.227 -5.609 -11.359 1 90.19 205 VAL B C 1
ATOM 3826 O O . VAL B 1 205 ? 6.227 -5.922 -12.008 1 90.19 205 VAL B O 1
ATOM 3829 N N . GLY B 1 206 ? 4.492 -4.531 -11.648 1 91.38 206 GLY B N 1
ATOM 3830 C CA . GLY B 1 206 ? 4.871 -3.631 -12.727 1 91.38 206 GLY B CA 1
ATOM 3831 C C . GLY B 1 206 ? 6.27 -3.068 -12.57 1 91.38 206 GLY B C 1
ATOM 3832 O O . GLY B 1 206 ? 7.043 -3.041 -13.531 1 91.38 206 GLY B O 1
ATOM 3833 N N . GLY B 1 207 ? 6.574 -2.615 -11.398 1 92.88 207 GLY B N 1
ATOM 3834 C CA . GLY B 1 207 ? 7.902 -2.09 -11.133 1 92.88 207 GLY B CA 1
ATOM 3835 C C . GLY B 1 207 ? 9 -3.125 -11.305 1 92.88 207 GLY B C 1
ATOM 3836 O O . GLY B 1 207 ? 10.094 -2.807 -11.781 1 92.88 207 GLY B O 1
ATOM 3837 N N . ALA B 1 208 ? 8.727 -4.301 -10.875 1 88.62 208 ALA B N 1
ATOM 3838 C CA . ALA B 1 208 ? 9.719 -5.371 -10.922 1 88.62 208 ALA B CA 1
ATOM 3839 C C . ALA B 1 208 ? 10.039 -5.754 -12.367 1 88.62 208 ALA B C 1
ATOM 3841 O O . ALA B 1 208 ? 11.086 -6.336 -12.648 1 88.62 208 ALA B O 1
ATOM 3842 N N . LEU B 1 209 ? 9.156 -5.477 -13.234 1 88.06 209 LEU B N 1
ATOM 3843 C CA . LEU B 1 209 ? 9.367 -5.805 -14.641 1 88.06 209 LEU B CA 1
ATOM 3844 C C . LEU B 1 209 ? 10.438 -4.91 -15.258 1 88.06 209 LEU B C 1
ATOM 3846 O O . LEU B 1 209 ? 11.07 -5.277 -16.25 1 88.06 209 LEU B O 1
ATOM 3850 N N . TYR B 1 210 ? 10.469 -3.717 -14.539 1 87.56 210 TYR B N 1
ATOM 3851 C CA . TYR B 1 210 ? 11.477 -2.805 -15.062 1 87.56 210 TYR B CA 1
ATOM 3852 C C . TYR B 1 210 ? 12.875 -3.352 -14.836 1 87.56 210 TYR B C 1
ATOM 3854 O O . TYR B 1 210 ? 13.242 -3.693 -13.711 1 87.56 210 TYR B O 1
ATOM 3862 N N . GLY B 1 211 ? 13.602 -3.506 -15.82 1 79.94 211 GLY B N 1
ATOM 3863 C CA . GLY B 1 211 ? 14.977 -3.965 -15.734 1 79.94 211 GLY B CA 1
ATOM 3864 C C . GLY B 1 211 ? 15.148 -5.414 -16.141 1 79.94 211 GLY B C 1
ATOM 3865 O O . GLY B 1 211 ? 16.281 -5.879 -16.344 1 79.94 211 GLY B O 1
ATOM 3866 N N . LEU B 1 212 ? 14 -6.074 -16.109 1 80.19 212 LEU B N 1
ATOM 3867 C CA . LEU B 1 212 ? 14.109 -7.426 -16.641 1 80.19 212 LEU B CA 1
ATOM 3868 C C . LEU B 1 212 ? 14.375 -7.402 -18.141 1 80.19 212 LEU B C 1
ATOM 3870 O O . LEU B 1 212 ? 13.836 -6.559 -18.859 1 80.19 212 LEU B O 1
ATOM 3874 N N . GLN B 1 213 ? 15.391 -8.109 -18.531 1 76.69 213 GLN B N 1
ATOM 3875 C CA . GLN B 1 213 ? 15.75 -8.133 -19.938 1 76.69 213 GLN B CA 1
ATOM 3876 C C . GLN B 1 213 ? 15.742 -9.562 -20.484 1 76.69 213 GLN B C 1
ATOM 3878 O O . GLN B 1 213 ? 16.047 -10.508 -19.766 1 76.69 213 GLN B O 1
ATOM 3883 N N . VAL B 1 214 ? 15.219 -9.578 -21.672 1 75.38 214 VAL B N 1
ATOM 3884 C CA . VAL B 1 214 ? 15.289 -10.836 -22.422 1 75.38 214 VAL B CA 1
ATOM 3885 C C . VAL B 1 214 ? 16.672 -10.977 -23.062 1 75.38 214 VAL B C 1
ATOM 3887 O O . VAL B 1 214 ? 17.031 -10.195 -23.953 1 75.38 214 VAL B O 1
ATOM 3890 N N . ARG B 1 215 ? 17.5 -11.531 -22.297 1 73.44 215 ARG B N 1
ATOM 3891 C CA . ARG B 1 215 ? 18.844 -11.688 -22.891 1 73.44 215 ARG B CA 1
ATOM 3892 C C . ARG B 1 215 ? 19.031 -13.102 -23.438 1 73.44 215 ARG B C 1
ATOM 3894 O O . ARG B 1 215 ? 19.062 -14.07 -22.672 1 73.44 215 ARG B O 1
ATOM 3901 N N . GLY B 1 216 ? 18.969 -13.203 -24.562 1 68.44 216 GLY B N 1
ATOM 3902 C CA . GLY B 1 216 ? 19.281 -14.477 -25.188 1 68.44 216 GLY B CA 1
ATOM 3903 C C . GLY B 1 216 ? 18.281 -15.57 -24.859 1 68.44 216 GLY B C 1
ATOM 3904 O O . GLY B 1 216 ? 17.375 -15.359 -24.047 1 68.44 216 GLY B O 1
ATOM 3905 N N . LEU B 1 217 ? 18.156 -16.719 -25.516 1 69.62 217 LEU B N 1
ATOM 3906 C CA . LEU B 1 217 ? 17.422 -17.984 -25.422 1 69.62 217 LEU B CA 1
ATOM 3907 C C . LEU B 1 217 ? 15.922 -17.75 -25.391 1 69.62 217 LEU B C 1
ATOM 3909 O O . LEU B 1 217 ? 15.234 -18.25 -24.5 1 69.62 217 LEU B O 1
ATOM 3913 N N . VAL B 1 218 ? 15.539 -16.938 -26.312 1 79.75 218 VAL B N 1
ATOM 3914 C CA . VAL B 1 218 ? 14.148 -16.562 -26.516 1 79.75 218 VAL B CA 1
ATOM 3915 C C . VAL B 1 218 ? 13.305 -17.812 -26.75 1 79.75 218 VAL B C 1
ATOM 3917 O O . VAL B 1 218 ? 12.141 -17.875 -26.328 1 79.75 218 VAL B O 1
ATOM 3920 N N . SER B 1 219 ? 14.008 -18.797 -27.234 1 85.06 219 SER B N 1
ATOM 3921 C CA . SER B 1 219 ? 13.273 -20.016 -27.516 1 85.06 219 SER B CA 1
ATOM 3922 C C . SER B 1 219 ? 12.859 -20.734 -26.234 1 85.06 219 SER B C 1
ATOM 3924 O O . SER B 1 219 ? 11.711 -21.141 -26.094 1 85.06 219 SER B O 1
ATOM 3926 N N . SER B 1 220 ? 13.836 -20.859 -25.359 1 87.75 220 SER B N 1
ATOM 3927 C CA . SER B 1 220 ? 13.539 -21.516 -24.094 1 87.75 220 SER B CA 1
ATOM 3928 C C . SER B 1 220 ? 12.508 -20.719 -23.281 1 87.75 220 SER B C 1
ATOM 3930 O O . SER B 1 220 ? 11.57 -21.297 -22.734 1 87.75 220 SER B O 1
ATOM 3932 N N . ALA B 1 221 ? 12.68 -19.484 -23.328 1 91.56 221 ALA B N 1
ATOM 3933 C CA . ALA B 1 221 ? 11.734 -18.625 -22.625 1 91.56 221 ALA B CA 1
ATOM 3934 C C . ALA B 1 221 ? 10.336 -18.719 -23.234 1 91.56 221 ALA B C 1
ATOM 3936 O O . ALA B 1 221 ? 9.336 -18.75 -22.516 1 91.56 221 ALA B O 1
ATOM 3937 N N . SER B 1 222 ? 10.328 -18.844 -24.484 1 91.62 222 SER B N 1
ATOM 3938 C CA . SER B 1 222 ? 9.047 -18.891 -25.188 1 91.62 222 SER B CA 1
ATOM 3939 C C . SER B 1 222 ? 8.297 -20.172 -24.875 1 91.62 222 SER B C 1
ATOM 3941 O O . SER B 1 222 ? 7.066 -20.188 -24.828 1 91.62 222 SER B O 1
ATOM 3943 N N . LEU B 1 223 ? 9.031 -21.219 -24.703 1 91.56 223 LEU B N 1
ATOM 3944 C CA . LEU B 1 223 ? 8.406 -22.5 -24.375 1 91.56 223 LEU B CA 1
ATOM 3945 C C . LEU B 1 223 ? 7.758 -22.422 -22.984 1 91.56 223 LEU B C 1
ATOM 3947 O O . LEU B 1 223 ? 6.645 -22.922 -22.797 1 91.56 223 LEU B O 1
ATOM 3951 N N . ILE B 1 224 ? 8.414 -21.812 -22.109 1 95.44 224 ILE B N 1
ATOM 3952 C CA . ILE B 1 224 ? 7.887 -21.656 -20.75 1 95.44 224 ILE B CA 1
ATOM 3953 C C . ILE B 1 224 ? 6.652 -20.766 -20.797 1 95.44 224 ILE B C 1
ATOM 3955 O O . ILE B 1 224 ? 5.633 -21.078 -20.172 1 95.44 224 ILE B O 1
ATOM 3959 N N . VAL B 1 225 ? 6.738 -19.766 -21.578 1 96.56 225 VAL B N 1
ATOM 3960 C CA . VAL B 1 225 ? 5.648 -18.797 -21.672 1 96.56 225 VAL B CA 1
ATOM 3961 C C . VAL B 1 225 ? 4.426 -19.453 -22.312 1 96.56 225 VAL B C 1
ATOM 3963 O O . VAL B 1 225 ? 3.307 -19.297 -21.812 1 96.56 225 VAL B O 1
ATOM 3966 N N . PHE B 1 226 ? 4.676 -20.141 -23.328 1 96.19 226 PHE B N 1
ATOM 3967 C CA . PHE B 1 226 ? 3.588 -20.844 -24 1 96.19 226 PHE B CA 1
ATOM 3968 C C . PHE B 1 226 ? 2.945 -21.875 -23.062 1 96.19 226 PHE B C 1
ATOM 3970 O O . PHE B 1 226 ? 1.719 -21.969 -23 1 96.19 226 PHE B O 1
ATOM 3977 N N . GLY B 1 227 ? 3.709 -22.609 -22.422 1 96.69 227 GLY B N 1
ATOM 3978 C CA . GLY B 1 227 ? 3.191 -23.562 -21.469 1 96.69 227 GLY B CA 1
ATOM 3979 C C . GLY B 1 227 ? 2.381 -22.922 -20.359 1 96.69 227 GLY B C 1
ATOM 3980 O O . GLY B 1 227 ? 1.303 -23.406 -20 1 96.69 227 GLY B O 1
ATOM 3981 N N . LYS B 1 228 ? 2.906 -21.828 -19.844 1 97.12 228 LYS B N 1
ATOM 3982 C CA . LYS B 1 228 ? 2.289 -21.156 -18.703 1 97.12 228 LYS B CA 1
ATOM 3983 C C . LYS B 1 228 ? 0.969 -20.5 -19.094 1 97.12 228 LYS B C 1
ATOM 3985 O O . LYS B 1 228 ? -0.028 -20.625 -18.375 1 97.12 228 LYS B O 1
ATOM 3990 N N . LEU B 1 229 ? 0.929 -19.891 -20.266 1 97.12 229 LEU B N 1
ATOM 3991 C CA . LEU B 1 229 ? -0.204 -19.031 -20.594 1 97.12 229 LEU B CA 1
ATOM 3992 C C . LEU B 1 229 ? -1.24 -19.781 -21.422 1 97.12 229 LEU B C 1
ATOM 3994 O O . LEU B 1 229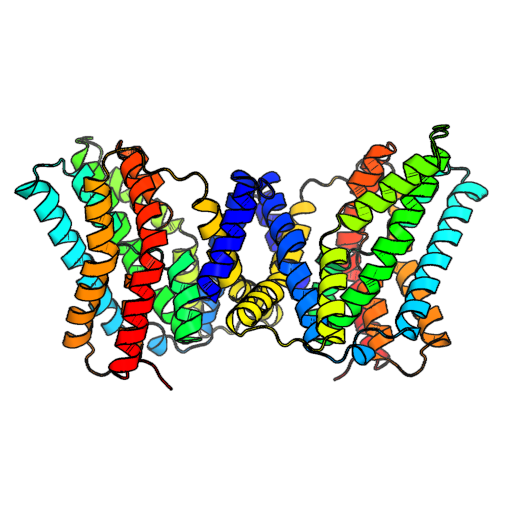 ? -2.383 -19.344 -21.547 1 97.12 229 LEU B O 1
ATOM 3998 N N . VAL B 1 230 ? -0.858 -20.953 -21.969 1 96.44 230 VAL B N 1
ATOM 3999 C CA . VAL B 1 230 ? -1.797 -21.672 -22.812 1 96.44 230 VAL B CA 1
ATOM 4000 C C . VAL B 1 230 ? -2.066 -23.062 -22.219 1 96.44 230 VAL B C 1
ATOM 4002 O O . VAL B 1 230 ? -3.215 -23.406 -21.938 1 96.44 230 VAL B O 1
ATOM 4005 N N . LEU B 1 231 ? -1.018 -23.812 -21.969 1 97.12 231 LEU B N 1
ATOM 4006 C CA . LEU B 1 231 ? -1.191 -25.203 -21.547 1 97.12 231 LEU B CA 1
ATOM 4007 C C . LEU B 1 231 ? -1.745 -25.281 -20.125 1 97.12 231 LEU B C 1
ATOM 4009 O O . LEU B 1 231 ? -2.559 -26.141 -19.828 1 97.12 231 LEU B O 1
ATOM 4013 N N . HIS B 1 232 ? -1.28 -24.406 -19.281 1 97.38 232 HIS B N 1
ATOM 4014 C CA . HIS B 1 232 ? -1.729 -24.438 -17.891 1 97.38 232 HIS B CA 1
ATOM 4015 C C . HIS B 1 232 ? -3.225 -24.156 -17.797 1 97.38 232 HIS B C 1
ATOM 4017 O O . HIS B 1 232 ? -3.965 -24.922 -17.172 1 97.38 232 HIS B O 1
ATOM 4023 N N . PRO B 1 233 ? -3.791 -23.062 -18.391 1 96.69 233 PRO B N 1
ATOM 4024 C CA . PRO B 1 233 ? -5.238 -22.844 -18.391 1 96.69 233 PRO B CA 1
ATOM 4025 C C . PRO B 1 233 ? -6.008 -23.984 -19.062 1 96.69 233 PRO B C 1
ATOM 4027 O O . PRO B 1 233 ? -7.109 -24.328 -18.625 1 96.69 233 PRO B O 1
ATOM 4030 N N . LEU B 1 234 ? -5.438 -24.547 -20.109 1 96.69 234 LEU B N 1
ATOM 4031 C CA . LEU B 1 234 ? -6.094 -25.656 -20.781 1 96.69 234 LEU B CA 1
ATOM 4032 C C . LEU B 1 234 ? -6.188 -26.859 -19.859 1 96.69 234 LEU B C 1
ATOM 4034 O O . LEU B 1 234 ? -7.199 -27.578 -19.859 1 96.69 234 LEU B O 1
ATOM 4038 N N . ALA B 1 235 ? -5.145 -27.141 -19.156 1 97.5 235 ALA B N 1
ATOM 4039 C CA . ALA B 1 235 ? -5.164 -28.234 -18.188 1 97.5 235 ALA B CA 1
ATOM 4040 C C . ALA B 1 235 ? -6.25 -28.016 -17.141 1 97.5 235 ALA B C 1
ATOM 4042 O O . ALA B 1 235 ? -6.926 -28.953 -16.719 1 97.5 235 ALA B O 1
ATOM 4043 N N . MET B 1 236 ? -6.406 -26.766 -16.688 1 97.25 236 MET B N 1
ATOM 4044 C CA . MET B 1 236 ? -7.457 -26.453 -15.727 1 97.25 236 MET B CA 1
ATOM 4045 C C . MET B 1 236 ? -8.836 -26.703 -16.328 1 97.25 236 MET B C 1
ATOM 4047 O O . MET B 1 236 ? -9.711 -27.25 -15.656 1 97.25 236 MET B O 1
ATOM 4051 N N . LEU B 1 237 ? -8.977 -26.266 -17.578 1 95.56 237 LEU B N 1
ATOM 4052 C CA . LEU B 1 237 ? -10.25 -26.469 -18.25 1 95.56 237 LEU B CA 1
ATOM 4053 C C . LEU B 1 237 ? -10.617 -27.953 -18.281 1 95.56 237 LEU B C 1
ATOM 4055 O O . LEU B 1 237 ? -11.758 -28.312 -18 1 95.56 237 LEU B O 1
ATOM 4059 N N . ILE B 1 238 ? -9.711 -28.766 -18.562 1 96.56 238 ILE B N 1
ATOM 4060 C CA . ILE B 1 238 ? -9.938 -30.203 -18.703 1 96.56 238 ILE B CA 1
ATOM 4061 C C . ILE B 1 238 ? -10.25 -30.797 -17.344 1 96.56 238 ILE B C 1
ATOM 4063 O O . ILE B 1 238 ? -11.273 -31.469 -17.172 1 96.56 238 ILE B O 1
ATOM 4067 N N . THR B 1 239 ? -9.438 -30.578 -16.359 1 97.19 239 THR B N 1
ATOM 4068 C CA . THR B 1 239 ? -9.578 -31.234 -15.062 1 97.19 239 THR B CA 1
ATOM 4069 C C . THR B 1 239 ? -10.836 -30.734 -14.344 1 97.19 239 THR B C 1
ATOM 4071 O O . THR B 1 239 ? -11.531 -31.516 -13.695 1 97.19 239 THR B O 1
ATOM 4074 N N . PHE B 1 240 ? -11.117 -29.438 -14.422 1 96.5 240 PHE B N 1
ATOM 4075 C CA . PHE B 1 240 ? -12.289 -28.906 -13.734 1 96.5 240 PHE B CA 1
ATOM 4076 C C . PHE B 1 240 ? -13.57 -29.344 -14.438 1 96.5 240 PHE B C 1
ATOM 4078 O O . PHE B 1 240 ? -14.602 -29.547 -13.781 1 96.5 240 PHE B O 1
ATOM 4085 N N . SER B 1 241 ? -13.562 -29.5 -15.773 1 94.38 241 SER B N 1
ATOM 4086 C CA . SER B 1 241 ? -14.719 -30.016 -16.5 1 94.38 241 SER B CA 1
ATOM 4087 C C . SER B 1 241 ? -15.008 -31.453 -16.109 1 94.38 241 SER B C 1
ATOM 4089 O O . SER B 1 241 ? -16.172 -31.891 -16.125 1 94.38 241 SER B O 1
ATOM 4091 N N . LEU B 1 242 ? -14.031 -32.188 -15.727 1 95.56 242 LEU B N 1
ATOM 4092 C CA . LEU B 1 242 ? -14.172 -33.625 -15.383 1 95.56 242 LEU B CA 1
ATOM 4093 C C . LEU B 1 242 ? -14.539 -33.781 -13.906 1 95.56 242 LEU B C 1
ATOM 4095 O O . LEU B 1 242 ? -15.383 -34.594 -13.57 1 95.56 242 LEU B O 1
ATOM 4099 N N . ILE B 1 243 ? -14.008 -33 -13.078 1 95.81 243 ILE B N 1
ATOM 4100 C CA . ILE B 1 243 ? -14.109 -33.219 -11.641 1 95.81 243 ILE B CA 1
ATOM 4101 C C . ILE B 1 243 ? -15.234 -32.344 -11.07 1 95.81 243 ILE B C 1
ATOM 4103 O O . ILE B 1 243 ? -15.93 -32.75 -10.141 1 95.81 243 ILE B O 1
ATOM 4107 N N . MET B 1 244 ? -15.344 -31.094 -11.664 1 94.31 244 MET B N 1
ATOM 4108 C CA . MET B 1 244 ? -16.344 -30.156 -11.141 1 94.31 244 MET B CA 1
ATOM 4109 C C . MET B 1 244 ? -17.188 -29.578 -12.266 1 94.31 244 MET B C 1
ATOM 4111 O O . MET B 1 244 ? -17.297 -28.359 -12.391 1 94.31 244 MET B O 1
ATOM 4115 N N . PRO B 1 245 ? -17.891 -30.312 -13 1 88.81 245 PRO B N 1
ATOM 4116 C CA . PRO B 1 245 ? -18.672 -29.797 -14.133 1 88.81 245 PRO B CA 1
ATOM 4117 C C . PRO B 1 245 ? -19.781 -28.859 -13.695 1 88.81 245 PRO B C 1
ATOM 4119 O O . PRO B 1 245 ? -20.172 -27.969 -14.469 1 88.81 245 PRO B O 1
ATOM 4122 N N . GLY B 1 246 ? -20.234 -28.688 -12.547 1 85.94 246 GLY B N 1
ATOM 4123 C CA . GLY B 1 246 ? -21.359 -27.875 -12.102 1 85.94 246 GLY B CA 1
ATOM 4124 C C . GLY B 1 246 ? -20.938 -26.656 -11.312 1 85.94 246 GLY B C 1
ATOM 4125 O O . GLY B 1 246 ? -21.766 -26 -10.672 1 85.94 246 GLY B O 1
ATOM 4126 N N . SER B 1 247 ? -19.75 -26.328 -11.461 1 91.88 247 SER B N 1
ATOM 4127 C CA . SER B 1 247 ? -19.266 -25.203 -10.672 1 91.88 247 SER B CA 1
ATOM 4128 C C . SER B 1 247 ? -18.547 -24.188 -11.547 1 91.88 247 SER B C 1
ATOM 4130 O O . SER B 1 247 ? -17.312 -24.062 -11.469 1 91.88 247 SER B O 1
ATOM 4132 N N . PRO B 1 248 ? -19.297 -23.375 -12.203 1 92 248 PRO B N 1
ATOM 4133 C CA . PRO B 1 248 ? -18.688 -22.422 -13.133 1 92 248 PRO B CA 1
ATOM 4134 C C . PRO B 1 248 ? -17.766 -21.422 -12.43 1 92 248 PRO B C 1
ATOM 4136 O O . PRO B 1 248 ? -16.766 -21 -13 1 92 248 PRO B O 1
ATOM 4139 N N . ASP B 1 249 ? -18.125 -21.078 -11.219 1 92.31 249 ASP B N 1
ATOM 4140 C CA . ASP B 1 249 ? -17.297 -20.125 -10.477 1 92.31 249 ASP B CA 1
ATOM 4141 C C . ASP B 1 249 ? -15.914 -20.703 -10.18 1 92.31 249 ASP B C 1
ATOM 4143 O O . ASP B 1 249 ? -14.906 -20 -10.273 1 92.31 249 ASP B O 1
ATOM 4147 N N . ALA B 1 250 ? -15.922 -21.953 -9.836 1 94.44 250 ALA B N 1
ATOM 4148 C CA . ALA B 1 250 ? -14.656 -22.625 -9.547 1 94.44 250 ALA B CA 1
ATOM 4149 C C . ALA B 1 250 ? -13.781 -22.703 -10.789 1 94.44 250 ALA B C 1
ATOM 4151 O O . ALA B 1 250 ? -12.57 -22.453 -10.719 1 94.44 250 ALA B O 1
ATOM 4152 N N . LEU B 1 251 ? -14.406 -23.031 -11.859 1 95.44 251 LEU B N 1
ATOM 4153 C CA . LEU B 1 251 ? -13.68 -23.094 -13.125 1 95.44 251 LEU B CA 1
ATOM 4154 C C . LEU B 1 251 ? -13.141 -21.719 -13.508 1 95.44 251 LEU B C 1
ATOM 4156 O O . LEU B 1 251 ? -11.984 -21.594 -13.93 1 95.44 251 LEU B O 1
ATOM 4160 N N . ALA B 1 252 ? -13.945 -20.719 -13.344 1 95.38 252 ALA B N 1
ATOM 4161 C CA . ALA B 1 252 ? -13.531 -19.359 -13.656 1 95.38 252 ALA B CA 1
ATOM 4162 C C . ALA B 1 252 ? -12.336 -18.953 -12.805 1 95.38 252 ALA B C 1
ATOM 4164 O O . ALA B 1 252 ? -11.375 -18.359 -13.32 1 95.38 252 ALA B O 1
ATOM 4165 N N . GLY B 1 253 ? -12.422 -19.234 -11.555 1 95.31 253 GLY B N 1
ATOM 4166 C CA . GLY B 1 253 ? -11.305 -18.938 -10.664 1 95.31 253 GLY B CA 1
ATOM 4167 C C . GLY B 1 253 ? -10.016 -19.625 -11.078 1 95.31 253 GLY B C 1
ATOM 4168 O O . GLY B 1 253 ? -8.969 -18.984 -11.18 1 95.31 253 GLY B O 1
ATOM 4169 N N . ALA B 1 254 ? -10.141 -20.875 -11.305 1 96.31 254 ALA B N 1
ATOM 4170 C CA . ALA B 1 254 ? -8.977 -21.672 -11.688 1 96.31 254 ALA B CA 1
ATOM 4171 C C . ALA B 1 254 ? -8.367 -21.156 -12.984 1 96.31 254 ALA B C 1
ATOM 4173 O O . ALA B 1 254 ? -7.141 -21.062 -13.102 1 96.31 254 ALA B O 1
ATOM 4174 N N . LEU B 1 255 ? -9.195 -20.828 -13.93 1 96.31 255 LEU B N 1
ATOM 4175 C CA . LEU B 1 255 ? -8.734 -20.344 -15.227 1 96.31 255 LEU B CA 1
ATOM 4176 C C . LEU B 1 255 ? -8.023 -19 -15.086 1 96.31 255 LEU B C 1
ATOM 4178 O O . LEU B 1 255 ? -6.973 -18.781 -15.688 1 96.31 255 LEU B O 1
ATOM 4182 N N . LEU B 1 256 ? -8.555 -18.141 -14.305 1 95.69 256 LEU B N 1
ATOM 4183 C CA . LEU B 1 256 ? -7.953 -16.812 -14.117 1 95.69 256 LEU B CA 1
ATOM 4184 C C . LEU B 1 256 ? -6.582 -16.938 -13.461 1 95.69 256 LEU B C 1
ATOM 4186 O O . LEU B 1 256 ? -5.621 -16.297 -13.906 1 95.69 256 LEU B O 1
ATOM 4190 N N . PHE B 1 257 ? -6.484 -17.766 -12.477 1 96.31 257 PHE B N 1
ATOM 4191 C CA . PHE B 1 257 ? -5.219 -17.922 -11.773 1 96.31 257 PHE B CA 1
ATOM 4192 C C . PHE B 1 257 ? -4.199 -18.641 -12.656 1 96.31 257 PHE B C 1
ATOM 4194 O O . PHE B 1 257 ? -3.002 -18.359 -12.586 1 96.31 257 PHE B O 1
ATOM 4201 N N . ALA B 1 258 ? -4.695 -19.516 -13.445 1 96 258 ALA B N 1
ATOM 4202 C CA . ALA B 1 258 ? -3.793 -20.266 -14.32 1 96 258 ALA B CA 1
ATOM 4203 C C . ALA B 1 258 ? -3.328 -19.406 -15.492 1 96 258 ALA B C 1
ATOM 4205 O O . ALA B 1 258 ? -2.33 -19.719 -16.141 1 96 258 ALA B O 1
ATOM 4206 N N . SER B 1 259 ? -3.949 -18.328 -15.75 1 95.44 259 SER B N 1
ATOM 4207 C CA . SER B 1 259 ? -3.684 -17.531 -16.938 1 95.44 259 SER B CA 1
ATOM 4208 C C . SER B 1 259 ? -2.705 -16.391 -16.641 1 95.44 259 SER B C 1
ATOM 4210 O O . SER B 1 259 ? -2.357 -15.617 -17.531 1 95.44 259 SER B O 1
ATOM 4212 N N . VAL B 1 260 ? -2.305 -16.266 -15.445 1 95.5 260 VAL B N 1
ATOM 4213 C CA . VAL B 1 260 ? -1.329 -15.242 -15.094 1 95.5 260 VAL B CA 1
ATOM 4214 C C . VAL B 1 260 ? 0.084 -15.805 -15.234 1 95.5 260 VAL B C 1
ATOM 4216 O O . VAL B 1 260 ? 0.267 -17.016 -15.359 1 95.5 260 VAL B O 1
ATOM 4219 N N . PRO B 1 261 ? 1.127 -14.922 -15.281 1 95.06 261 PRO B N 1
ATOM 4220 C CA . PRO B 1 261 ? 2.502 -15.422 -15.391 1 95.06 261 PRO B CA 1
ATOM 4221 C C . PRO B 1 261 ? 2.928 -16.266 -14.188 1 95.06 261 PRO B C 1
ATOM 4223 O O . PRO B 1 261 ? 2.143 -16.453 -13.258 1 95.06 261 PRO B O 1
ATOM 4226 N N . MET B 1 262 ? 4.125 -16.75 -14.289 1 94.94 262 MET B N 1
ATOM 4227 C CA . MET B 1 262 ? 4.652 -17.594 -13.234 1 94.94 262 MET B CA 1
ATOM 4228 C C . MET B 1 262 ? 5.02 -16.766 -12 1 94.94 262 MET B C 1
ATOM 4230 O O . MET B 1 262 ? 5.066 -15.539 -12.062 1 94.94 262 MET B O 1
ATOM 4234 N N . ILE B 1 263 ? 5.223 -17.438 -10.961 1 89.88 263 ILE B N 1
ATOM 4235 C CA . ILE B 1 263 ? 5.527 -16.844 -9.664 1 89.88 263 ILE B CA 1
ATOM 4236 C C . ILE B 1 263 ? 6.711 -15.891 -9.789 1 89.88 263 ILE B C 1
ATOM 4238 O O . ILE B 1 263 ? 7.668 -16.172 -10.516 1 89.88 263 ILE B O 1
ATOM 4242 N N . SER B 1 264 ? 6.715 -14.836 -9.047 1 85.69 264 SER B N 1
ATOM 4243 C CA . SER B 1 264 ? 7.637 -13.719 -9.219 1 85.69 264 SER B CA 1
ATOM 4244 C C . SER B 1 264 ? 9.062 -14.109 -8.852 1 85.69 264 SER B C 1
ATOM 4246 O O . SER B 1 264 ? 10.023 -13.531 -9.352 1 85.69 264 SER B O 1
ATOM 4248 N N . ILE B 1 265 ? 9.234 -15.047 -7.98 1 83.44 265 ILE B N 1
ATOM 4249 C CA . ILE B 1 265 ? 10.57 -15.422 -7.512 1 83.44 265 ILE B CA 1
ATOM 4250 C C . ILE B 1 265 ? 11.219 -16.375 -8.516 1 83.44 265 ILE B C 1
ATOM 4252 O O . ILE B 1 265 ? 12.391 -16.734 -8.367 1 83.44 265 ILE B O 1
ATOM 4256 N N . PHE B 1 266 ? 10.539 -16.688 -9.547 1 91.44 266 PHE B N 1
ATOM 4257 C CA . PHE B 1 266 ? 10.961 -17.672 -10.531 1 91.44 266 PHE B CA 1
ATOM 4258 C C . PHE B 1 266 ? 12.336 -17.328 -11.102 1 91.44 266 PHE B C 1
ATOM 4260 O O . PHE B 1 266 ? 13.234 -18.156 -11.117 1 91.44 266 PHE B O 1
ATOM 4267 N N . PRO B 1 267 ? 12.625 -16.094 -11.508 1 87.94 267 PRO B N 1
ATOM 4268 C CA . PRO B 1 267 ? 13.945 -15.773 -12.031 1 87.94 267 PRO B CA 1
ATOM 4269 C C . PRO B 1 267 ? 15.062 -16 -11.016 1 87.94 267 PRO B C 1
ATOM 4271 O O . PRO B 1 267 ? 16.156 -16.438 -11.383 1 87.94 267 PRO B O 1
ATOM 4274 N N . LEU B 1 268 ? 14.773 -15.758 -9.867 1 83.75 268 LEU B N 1
ATOM 4275 C CA . LEU B 1 268 ? 15.766 -15.922 -8.812 1 83.75 268 LEU B CA 1
ATOM 4276 C C . LEU B 1 268 ? 16.078 -17.406 -8.602 1 83.75 268 LEU B C 1
ATOM 4278 O O . LEU B 1 268 ? 17.234 -17.766 -8.398 1 83.75 268 LEU B O 1
ATOM 4282 N N . ILE B 1 269 ? 15.094 -18.188 -8.609 1 86 269 ILE B N 1
ATOM 4283 C CA . ILE B 1 269 ? 15.297 -19.641 -8.477 1 86 269 ILE B CA 1
ATOM 4284 C C . ILE B 1 269 ? 16.078 -20.156 -9.68 1 86 269 ILE B C 1
ATOM 4286 O O . ILE B 1 269 ? 17.031 -20.922 -9.516 1 86 269 ILE B O 1
ATOM 4290 N N . CYS B 1 270 ? 15.758 -19.656 -10.797 1 90.19 270 CYS B N 1
ATOM 4291 C CA . CYS B 1 270 ? 16.453 -20.062 -12.016 1 90.19 270 CYS B CA 1
ATOM 4292 C C . CYS B 1 270 ? 17.922 -19.688 -11.953 1 90.19 270 CYS B C 1
ATOM 4294 O O . CYS B 1 270 ? 18.781 -20.422 -12.469 1 90.19 270 CYS B O 1
ATOM 4296 N N . GLN B 1 271 ? 18.172 -18.594 -11.445 1 86.94 271 GLN B N 1
ATOM 4297 C CA . GLN B 1 271 ? 19.547 -18.094 -11.352 1 86.94 271 GLN B CA 1
ATOM 4298 C C . GLN B 1 271 ? 20.422 -19.078 -10.578 1 86.94 271 GLN B C 1
ATOM 4300 O O . GLN B 1 271 ? 21.594 -19.25 -10.906 1 86.94 271 GLN B O 1
ATOM 4305 N N . ARG B 1 272 ? 19.938 -19.75 -9.633 1 82.56 272 ARG B N 1
ATOM 4306 C CA . ARG B 1 272 ? 20.672 -20.734 -8.828 1 82.56 272 ARG B CA 1
ATOM 4307 C C . ARG B 1 272 ? 21.078 -21.922 -9.664 1 82.56 272 ARG B C 1
ATOM 4309 O O . ARG B 1 272 ? 22.016 -22.656 -9.305 1 82.56 272 ARG B O 1
ATOM 4316 N N . TYR B 1 273 ? 20.438 -22.094 -10.688 1 87.12 273 TYR B N 1
ATOM 4317 C CA . TYR B 1 273 ? 20.703 -23.25 -11.539 1 87.12 273 TYR B CA 1
ATOM 4318 C C . TYR B 1 273 ? 21.203 -22.812 -12.914 1 87.12 273 TYR B C 1
ATOM 4320 O O . TYR B 1 273 ? 20.969 -23.484 -13.914 1 87.12 273 TYR B O 1
ATOM 4328 N N . SER B 1 274 ? 21.703 -21.547 -12.906 1 86.38 274 SER B N 1
ATOM 4329 C CA . SER B 1 274 ? 22.375 -20.969 -14.062 1 86.38 274 SER B CA 1
ATOM 4330 C C . SER B 1 274 ? 21.391 -20.719 -15.211 1 86.38 274 SER B C 1
ATOM 4332 O O . SER B 1 274 ? 21.766 -20.859 -16.375 1 86.38 274 SER B O 1
ATOM 4334 N N . MET B 1 275 ? 20.188 -20.5 -14.844 1 89.56 275 MET B N 1
ATOM 4335 C CA . MET B 1 275 ? 19.141 -20.219 -15.836 1 89.56 275 MET B CA 1
ATOM 4336 C C . MET B 1 275 ? 18.5 -18.859 -15.57 1 89.56 275 MET B C 1
ATOM 4338 O O . MET B 1 275 ? 17.328 -18.656 -15.859 1 89.56 275 MET B O 1
ATOM 4342 N N . GLY B 1 276 ? 19.297 -17.984 -15.039 1 87.5 276 GLY B N 1
ATOM 4343 C CA . GLY B 1 276 ? 18.781 -16.688 -14.633 1 87.5 276 GLY B CA 1
ATOM 4344 C C . GLY B 1 276 ? 18.203 -15.891 -15.789 1 87.5 276 GLY B C 1
ATOM 4345 O O . GLY B 1 276 ? 17.125 -15.328 -15.68 1 87.5 276 GLY B O 1
ATOM 4346 N N . ASN B 1 277 ? 18.875 -15.891 -16.875 1 87.5 277 ASN B N 1
ATOM 4347 C CA . ASN B 1 277 ? 18.438 -15.125 -18.031 1 87.5 277 ASN B CA 1
ATOM 4348 C C . ASN B 1 277 ? 17.141 -15.672 -18.625 1 87.5 277 ASN B C 1
ATOM 4350 O O . ASN B 1 277 ? 16.25 -14.898 -19 1 87.5 277 ASN B O 1
ATOM 4354 N N . ILE B 1 278 ? 17.047 -16.953 -18.609 1 90.81 278 ILE B N 1
ATOM 4355 C CA . ILE B 1 278 ? 15.844 -17.594 -19.125 1 90.81 278 ILE B CA 1
ATOM 4356 C C . ILE B 1 278 ? 14.664 -17.297 -18.203 1 90.81 278 ILE B C 1
ATOM 4358 O O . ILE B 1 278 ? 13.57 -16.953 -18.656 1 90.81 278 ILE B O 1
ATOM 4362 N N . GLY B 1 279 ? 14.93 -17.422 -16.938 1 92.5 279 GLY B N 1
ATOM 4363 C CA . GLY B 1 279 ? 13.875 -17.156 -15.969 1 92.5 279 GLY B CA 1
ATOM 4364 C C . GLY B 1 279 ? 13.367 -15.727 -16.031 1 92.5 279 GLY B C 1
ATOM 4365 O O . GLY B 1 279 ? 12.156 -15.492 -16.047 1 92.5 279 GLY B O 1
ATOM 4366 N N . ALA B 1 280 ? 14.336 -14.836 -16.141 1 89 280 ALA B N 1
ATOM 4367 C CA . ALA B 1 280 ? 13.977 -13.422 -16.219 1 89 280 ALA B CA 1
ATOM 4368 C C . ALA B 1 280 ? 13.234 -13.117 -17.516 1 89 280 ALA B C 1
ATOM 4370 O O . ALA B 1 280 ? 12.227 -12.406 -17.516 1 89 280 ALA B O 1
ATOM 4371 N N . GLY B 1 281 ? 13.719 -13.609 -18.5 1 90.88 281 GLY B N 1
ATOM 4372 C CA . GLY B 1 281 ? 13.086 -13.414 -19.797 1 90.88 281 GLY B CA 1
ATOM 4373 C C . GLY B 1 281 ? 11.688 -13.992 -19.875 1 90.88 281 GLY B C 1
ATOM 4374 O O . GLY B 1 281 ? 10.766 -13.359 -20.391 1 90.88 281 GLY B O 1
ATOM 4375 N N . ALA B 1 282 ? 11.516 -15.156 -19.344 1 93.88 282 ALA B N 1
ATOM 4376 C CA . ALA B 1 282 ? 10.211 -15.812 -19.344 1 93.88 282 ALA B CA 1
ATOM 4377 C C . ALA B 1 282 ? 9.188 -15.008 -18.547 1 93.88 282 ALA B C 1
ATOM 4379 O O . ALA B 1 282 ? 8.055 -14.805 -19 1 93.88 282 ALA B O 1
ATOM 4380 N N . LEU B 1 283 ? 9.602 -14.609 -17.438 1 92.31 283 LEU B N 1
ATOM 4381 C CA . LEU B 1 283 ? 8.688 -13.836 -16.594 1 92.31 283 LEU B CA 1
ATOM 4382 C C . LEU B 1 283 ? 8.305 -12.531 -17.281 1 92.31 283 LEU B C 1
ATOM 4384 O O . LEU B 1 283 ? 7.141 -12.133 -17.266 1 92.31 283 LEU B O 1
ATOM 4388 N N . PHE B 1 284 ? 9.234 -11.906 -17.938 1 90 284 PHE B N 1
ATOM 4389 C CA . PHE B 1 284 ? 8.984 -10.641 -18.625 1 90 284 PHE B CA 1
ATOM 4390 C C . PHE B 1 284 ? 8.016 -10.836 -19.781 1 90 284 PHE B C 1
ATOM 4392 O O . PHE B 1 284 ? 7 -10.133 -19.875 1 90 284 PHE B O 1
ATOM 4399 N N . ILE B 1 285 ? 8.281 -11.773 -20.562 1 92.25 285 ILE B N 1
ATOM 4400 C CA . ILE B 1 285 ? 7.457 -12.039 -21.734 1 92.25 285 ILE B CA 1
ATOM 4401 C C . ILE B 1 285 ? 6.07 -12.5 -21.312 1 92.25 285 ILE B C 1
ATOM 4403 O O . ILE B 1 285 ? 5.059 -12.062 -21.859 1 92.25 285 ILE B O 1
ATOM 4407 N N . ALA B 1 286 ? 6.035 -13.328 -20.359 1 94.44 286 ALA B N 1
ATOM 4408 C CA . ALA B 1 286 ? 4.758 -13.844 -19.875 1 94.44 286 ALA B CA 1
ATOM 4409 C C . ALA B 1 286 ? 3.906 -12.719 -19.281 1 94.44 286 ALA B C 1
ATOM 4411 O O . ALA B 1 286 ? 2.684 -12.703 -19.453 1 94.44 286 ALA B O 1
ATOM 4412 N N . SER B 1 287 ? 4.539 -11.883 -18.578 1 90.94 287 SER B N 1
ATOM 4413 C CA . SER B 1 287 ? 3.812 -10.773 -17.953 1 90.94 287 SER B CA 1
ATOM 4414 C C . SER B 1 287 ? 3.184 -9.875 -19.016 1 90.94 287 SER B C 1
ATOM 4416 O O . SER B 1 287 ? 2.033 -9.453 -18.875 1 90.94 287 SER B O 1
ATOM 4418 N N . LEU B 1 288 ? 3.848 -9.617 -20.062 1 88.25 288 LEU B N 1
ATOM 4419 C CA . LEU B 1 288 ? 3.328 -8.781 -21.141 1 88.25 288 LEU B CA 1
ATOM 4420 C C . LEU B 1 288 ? 2.281 -9.539 -21.953 1 88.25 288 LEU B C 1
ATOM 4422 O O . LEU B 1 288 ? 1.216 -8.992 -22.25 1 88.25 288 LEU B O 1
ATOM 4426 N N . ALA B 1 289 ? 2.596 -10.727 -22.203 1 92.31 289 ALA B N 1
ATOM 4427 C CA . ALA B 1 289 ? 1.712 -11.531 -23.047 1 92.31 289 ALA B CA 1
ATOM 4428 C C . ALA B 1 289 ? 0.43 -11.898 -22.297 1 92.31 289 ALA B C 1
ATOM 4430 O O . ALA B 1 289 ? -0.605 -12.148 -22.922 1 92.31 289 ALA B O 1
ATOM 4431 N N . SER B 1 290 ? 0.561 -11.969 -21.047 1 92.94 290 SER B N 1
ATOM 4432 C CA . SER B 1 290 ? -0.58 -12.398 -20.234 1 92.94 290 SER B CA 1
ATOM 4433 C C . SER B 1 290 ? -1.749 -11.43 -20.375 1 92.94 290 SER B C 1
ATOM 4435 O O . SER B 1 290 ? -2.906 -11.82 -20.188 1 92.94 290 SER B O 1
ATOM 4437 N N . PHE B 1 291 ? -1.518 -10.227 -20.672 1 88 291 PHE B N 1
ATOM 4438 C CA . PHE B 1 291 ? -2.598 -9.266 -20.875 1 88 291 PHE B CA 1
ATOM 4439 C C . PHE B 1 291 ? -3.51 -9.711 -22.016 1 88 291 PHE B C 1
ATOM 4441 O O . PHE B 1 291 ? -4.734 -9.625 -21.906 1 88 291 PHE B O 1
ATOM 4448 N N . VAL B 1 292 ? -2.9 -10.148 -22.984 1 88.94 292 VAL B N 1
ATOM 4449 C CA . VAL B 1 292 ? -3.66 -10.609 -24.141 1 88.94 292 VAL B CA 1
ATOM 4450 C C . VAL B 1 292 ? -4.352 -11.93 -23.812 1 88.94 292 VAL B C 1
ATOM 4452 O O . VAL B 1 292 ? -5.547 -12.094 -24.078 1 88.94 292 VAL B O 1
ATOM 4455 N N . THR B 1 293 ? -3.646 -12.812 -23.219 1 90.19 293 THR B N 1
ATOM 4456 C CA . THR B 1 293 ? -4.188 -14.148 -22.969 1 90.19 293 THR B CA 1
ATOM 4457 C C . THR B 1 293 ? -5.297 -14.094 -21.938 1 90.19 293 THR B C 1
ATOM 4459 O O . THR B 1 293 ? -6.328 -14.758 -22.078 1 90.19 293 THR B O 1
ATOM 4462 N N . ILE B 1 294 ? -5.117 -13.32 -20.938 1 91.12 294 ILE B N 1
ATOM 4463 C CA . ILE B 1 294 ? -6.141 -13.203 -19.906 1 91.12 294 ILE B CA 1
ATOM 4464 C C . ILE B 1 294 ? -7.402 -12.578 -20.5 1 91.12 294 ILE B C 1
ATOM 4466 O O . ILE B 1 294 ? -8.516 -13.008 -20.188 1 91.12 294 ILE B O 1
ATOM 4470 N N . THR B 1 295 ? -7.211 -11.555 -21.312 1 89.25 295 THR B N 1
ATOM 4471 C CA . THR B 1 295 ? -8.344 -10.922 -21.969 1 89.25 295 THR B CA 1
ATOM 4472 C C . THR B 1 295 ? -9.117 -11.938 -22.812 1 89.25 295 THR B C 1
ATOM 4474 O O . THR B 1 295 ? -10.344 -11.953 -22.797 1 89.25 295 THR B O 1
ATOM 4477 N N . CYS B 1 296 ? -8.398 -12.711 -23.469 1 91.31 296 CYS B N 1
ATOM 4478 C CA . CYS B 1 296 ? -9.016 -13.75 -24.281 1 91.31 296 CYS B CA 1
ATOM 4479 C C . CYS B 1 296 ? -9.758 -14.758 -23.422 1 91.31 296 CYS B C 1
ATOM 4481 O O . CYS B 1 296 ? -10.875 -15.156 -23.734 1 91.31 296 CYS B O 1
ATOM 4483 N N . VAL B 1 297 ? -9.188 -15.148 -22.344 1 93.12 297 VAL B N 1
ATOM 4484 C CA . VAL B 1 297 ? -9.797 -16.125 -21.438 1 93.12 297 VAL B CA 1
ATOM 4485 C C . VAL B 1 297 ? -11.07 -15.547 -20.828 1 93.12 297 VAL B C 1
ATOM 4487 O O . VAL B 1 297 ? -12.094 -16.234 -20.75 1 93.12 297 VAL B O 1
ATOM 4490 N N . ILE B 1 298 ? -11.031 -14.328 -20.453 1 90.5 298 ILE B N 1
ATOM 4491 C CA . ILE B 1 298 ? -12.203 -13.664 -19.875 1 90.5 298 ILE B CA 1
ATOM 4492 C C . ILE B 1 298 ? -13.305 -13.562 -20.922 1 90.5 298 ILE B C 1
ATOM 4494 O O . ILE B 1 298 ? -14.477 -13.805 -20.641 1 90.5 298 ILE B O 1
ATOM 4498 N N . ALA B 1 299 ? -12.914 -13.172 -22.141 1 90.56 299 ALA B N 1
ATOM 4499 C CA . ALA B 1 299 ? -13.875 -13.086 -23.234 1 90.56 299 ALA B CA 1
ATOM 4500 C C . ALA B 1 299 ? -14.531 -14.445 -23.5 1 90.56 299 ALA B C 1
ATOM 4502 O O . ALA B 1 299 ? -15.742 -14.531 -23.688 1 90.56 299 ALA B O 1
ATOM 4503 N N . LEU B 1 300 ? -13.742 -15.43 -23.469 1 91.69 300 LEU B N 1
ATOM 4504 C CA . LEU B 1 300 ? -14.242 -16.781 -23.703 1 91.69 300 LEU B CA 1
ATOM 4505 C C . LEU B 1 300 ? -15.156 -17.219 -22.562 1 91.69 300 LEU B C 1
ATOM 4507 O O . LEU B 1 300 ? -16.188 -17.859 -22.797 1 91.69 300 LEU B O 1
ATOM 4511 N N . MET B 1 301 ? -14.758 -16.891 -21.359 1 92.25 301 MET B N 1
ATOM 4512 C CA . MET B 1 301 ? -15.586 -17.219 -20.203 1 92.25 301 MET B CA 1
ATOM 4513 C C . MET B 1 301 ? -16.938 -16.531 -20.281 1 92.25 301 MET B C 1
ATOM 4515 O O . MET B 1 301 ? -17.969 -17.109 -19.922 1 92.25 301 MET B O 1
ATOM 4519 N N . SER B 1 302 ? -16.922 -15.289 -20.672 1 89.94 302 SER B N 1
ATOM 4520 C CA . SER B 1 302 ? -18.172 -14.539 -20.828 1 89.94 302 SER B CA 1
ATOM 4521 C C . SER B 1 302 ? -19.031 -15.133 -21.938 1 89.94 302 SER B C 1
ATOM 4523 O O . SER B 1 302 ? -20.25 -15.234 -21.781 1 89.94 302 SER B O 1
ATOM 4525 N N . TYR B 1 303 ? -18.406 -15.5 -23 1 88.5 303 TYR B N 1
ATOM 4526 C CA . TYR B 1 303 ? -19.109 -16.078 -24.141 1 88.5 303 TYR B CA 1
ATOM 4527 C C . TYR B 1 303 ? -19.766 -17.406 -23.766 1 88.5 303 TYR B C 1
ATOM 4529 O O . TYR B 1 303 ? -20.906 -17.672 -24.156 1 88.5 303 TYR B O 1
ATOM 4537 N N . PHE B 1 304 ? -19.141 -18.172 -22.906 1 89.31 304 PHE B N 1
ATOM 4538 C CA . PHE B 1 304 ? -19.656 -19.484 -22.531 1 89.31 304 PHE B CA 1
ATOM 4539 C C . PHE B 1 304 ? -20.516 -19.391 -21.281 1 89.31 304 PHE B C 1
ATOM 4541 O O . PHE B 1 304 ? -20.969 -20.406 -20.75 1 89.31 304 PHE B O 1
ATOM 4548 N N . GLY B 1 305 ? -20.688 -18.156 -20.719 1 86.19 305 GLY B N 1
ATOM 4549 C CA . GLY B 1 305 ? -21.578 -17.906 -19.594 1 86.19 305 GLY B CA 1
ATOM 4550 C C . GLY B 1 305 ? -21 -18.328 -18.25 1 86.19 305 GLY B C 1
ATOM 4551 O O . GLY B 1 305 ? -21.734 -18.719 -17.344 1 86.19 305 GLY B O 1
ATOM 4552 N N . LEU B 1 306 ? -19.672 -18.391 -18.156 1 86.69 306 LEU B N 1
ATOM 4553 C CA . LEU B 1 306 ? -19.016 -18.797 -16.922 1 86.69 306 LEU B CA 1
ATOM 4554 C C . LEU B 1 306 ? -18.984 -17.641 -15.914 1 86.69 306 LEU B C 1
ATOM 4556 O O . LEU B 1 306 ? -18.766 -17.859 -14.727 1 86.69 306 LEU B O 1
ATOM 4560 N N . LEU B 1 307 ? -19.125 -16.422 -16.453 1 84.19 307 LEU B N 1
ATOM 4561 C CA . LEU B 1 307 ? -19.078 -15.266 -15.57 1 84.19 307 LEU B CA 1
ATOM 4562 C C . LEU B 1 307 ? -20.484 -14.734 -15.289 1 84.19 307 LEU B C 1
ATOM 4564 O O . LEU B 1 307 ? -21.359 -14.805 -16.156 1 84.19 307 LEU B O 1
ATOM 4568 N N . MET B 1 308 ? -20.719 -14.539 -13.922 1 65.31 308 MET B N 1
ATOM 4569 C CA . MET B 1 308 ? -22.031 -13.992 -13.602 1 65.31 308 MET B CA 1
ATOM 4570 C C . MET B 1 308 ? -22.203 -12.609 -14.219 1 65.31 308 MET B C 1
ATOM 4572 O O . MET B 1 308 ? -21.25 -11.852 -14.336 1 65.31 308 MET B O 1
ATOM 4576 N N . PRO B 1 309 ? -23.562 -12.305 -14.75 1 59.25 309 PRO B N 1
ATOM 4577 C CA . PRO B 1 309 ? -23.859 -10.992 -15.336 1 59.25 309 PRO B CA 1
ATOM 4578 C C . PRO B 1 309 ? -23.656 -9.852 -14.344 1 59.25 309 PRO B C 1
ATOM 4580 O O . PRO B 1 309 ? -23.781 -10.047 -13.133 1 59.25 309 PRO B O 1
#

pLDDT: mean 89.62, std 8.04, range [51.22, 97.56]

Sequence (618 aa):
MAPILLLMGLGYTAAHVRLISREQLQGIGQLVMYFALPALIIRALTENPLGETIDPYYLLAYGLASIVLFTLVLYWTCRVSGRPLSTGAMYALGISASNSAFSGYPIASMVLGPSAATFLAQNMIIENLLILPAALIIAELGQHQRGNRIATFLTVGRRLIRNPLLLALCIGVALAILEIQLPGPLSQVIDMLANATAPTALFAVGGALYGLQVRGLVSSASLIVFGKLVLHPLAMLITFSLIMPGSPDALAGALLFASVPMISIFPLICQRYSMGNIGAGALFIASLASFVTITCVIALMSYFGLLMPMAPILLLMGLGYTAAHVRLISREQLQGIGQLVMYFALPALIIRALTENPLGETIDPYYLLAYGLASIVLFTLVLYWTCRVSGRPLSTGAMYALGISASNSAFSGYPIASMVLGPSAATFLAQNMIIENLLILPAALIIAELGQHQRGNRIATFLTVGRRLIRNPLLLALCIGVALAILEIQLPGPLSQVIDMLANATAPTALFAVGGALYGLQVRGLVSSASLIVFGKLVLHPLAMLITFSLIMPGSPDALAGALLFASVPMISIFPLICQRYSMGNIGAGALFIASLASFVTITCVIALMSYFGLLMP

Nearest PDB structures (foldseek):
  8u56-assembly1_A  TM=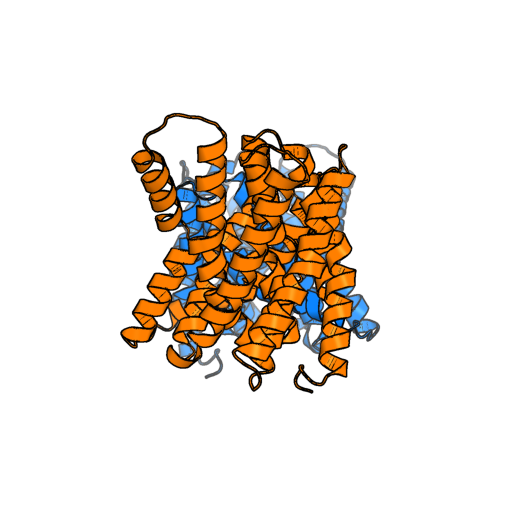8.691E-01  e=6.588E-11  Homo sapiens
  7wkw-assembly1_B  TM=8.095E-01  e=7.003E-08  Arabidopsis thaliana
  7egk-assembly1_E  TM=6.581E-01  e=1.089E-04  Synechocystis sp. PCC 6803 substr. Kazusa
  3zuy-assembly1_A  TM=5.669E-01  e=5.897E-04  Neisseria meningitidis
  7fci-assembly1_A  TM=5.501E-01  e=1.183E-02  Homo sapiens

Foldseek 3Di:
DVVLCVLLQLLQVCLVVVVADPVRLVVLVCLLQQPLLLLLLLCLLLVDQVCLLDPVLLLVLLLVLLVVLLVVQLCCCCPVVVDFQLLSLLLSQQQRAFQCQLRLLLVCCVFQNSSLSSLSLSSCCNSLVPSVLVSQLRNVVRVPPPDDNVVSVVVSVVVSVPRNSNVSNVVSNVCSVVSPDDDDVVNVSSVVSNVVNHSSSSSSLSNLLHPQDQDDPVVLLVSSLCSQQPVSLVSSVVSCCVRPVPQLSSNLSSNSRSRAGHHPCSLVSCVVVVRNSSSSNNRNVNRVCSVVSNVVVSVVCVVVPSGDD/DVVLCVLLQLLQVCLVVVVADPVRLVVLVCLLQQPLLLLLLLCLLLVDQVCLLDPVLLLVLLLVLLVVQLVVQLCCCCPVVVDFQLLSLLLSQFQRAFQCQLRLLLVCCVFANSSLSSLSLSSCCNSLVPSVLVSQLRNVVRVVPPDDNVVSVVVSVVVSVPRNSNVSNVVSNVCSVVSPDDDDVVNVSSVVSNVVNHSSSSSSLSNLLHPQDQDDPVVLLVSSLCSQQPVSLVSSVVSCCVRPVPQLSSNLSSNSRSRAGHHPCSLVSCVVVVNNNSSSNNRNVNRVCSVVSNVVVSVVCVVVPSGDD

Organism: NCBI:txid1178482

Solvent-accessible surface area (backbone atoms only — not comparable to full-atom values): 29201 Å² total; per-residue (Å²): 110,56,33,58,54,51,39,18,46,50,19,24,48,34,34,71,73,59,74,38,49,72,60,14,41,49,24,37,43,47,46,31,52,67,44,13,46,23,26,34,37,26,47,39,29,58,77,38,59,53,74,77,40,58,46,68,65,56,49,48,25,55,40,49,27,32,49,52,49,24,50,50,42,28,47,44,34,30,68,72,68,63,40,56,48,34,56,14,22,49,44,15,39,43,24,47,30,44,20,35,76,46,50,12,31,40,53,32,33,74,73,62,36,78,62,25,42,30,48,41,52,52,49,47,49,42,38,59,68,44,48,49,46,50,26,53,53,44,23,45,61,45,64,62,57,86,60,54,66,63,56,54,51,48,51,48,49,52,51,48,69,66,29,50,54,54,47,23,46,52,51,16,49,50,35,36,74,66,63,58,78,70,55,66,44,59,45,50,42,32,49,38,27,28,57,23,25,41,47,48,26,28,21,31,53,21,25,61,50,51,82,55,48,74,51,69,58,61,65,62,16,45,52,31,29,46,34,14,50,47,50,34,24,49,35,37,53,54,33,29,55,71,72,43,67,88,35,47,61,58,46,46,48,49,35,46,30,30,22,28,34,37,36,83,63,45,25,61,58,26,39,77,71,78,31,31,42,37,28,29,21,21,47,47,52,22,53,62,48,23,58,57,48,38,50,50,50,50,51,49,32,50,72,74,61,40,50,85,132,109,61,34,56,52,50,40,19,44,50,19,22,48,34,34,69,71,61,74,39,48,73,61,14,42,48,22,39,42,48,47,30,54,67,44,12,45,21,25,32,39,27,47,40,29,57,76,38,58,53,74,78,38,57,46,70,67,56,51,47,24,55,39,50,25,33,49,52,50,26,51,51,42,28,47,44,34,31,70,70,67,62,40,55,48,34,57,13,22,49,46,16,39,42,23,46,30,45,18,37,76,45,51,12,30,40,52,31,35,74,75,64,37,78,62,24,42,29,50,40,51,52,48,48,48,42,38,59,68,45,49,50,47,49,26,52,53,45,23,46,61,45,64,61,56,84,60,54,65,63,56,55,52,48,51,48,49,51,52,49,70,65,30,51,54,54,47,24,46,51,51,15,49,52,35,38,74,67,64,58,78,72,54,68,42,58,46,48,40,31,50,38,29,28,55,23,26,41,47,49,25,28,20,32,53,21,25,61,48,50,82,55,50,74,53,67,59,60,64,64,18,45,53,32,30,49,34,14,51,46,50,33,25,50,36,37,52,53,34,28,54,71,73,43,69,87,36,46,62,59,46,47,47,49,35,46,30,29,24,28,34,37,37,84,62,45,26,62,58,25,38,76,71,77,33,30,44,39,28,30,22,20,47,48,50,22,52,62,50,23,57,58,49,37,50,51,52,53,52,49,32,50,74,71,60,40,51,84,133